Protein AF-A0AA35U351-F1 (afdb_monomer_lite)

pLDDT: mean 80.85, std 13.45, range [34.06, 97.5]

Secondary structure (DSSP, 8-state):
-HHHHHHHHHHHHHHHHHHHHHHTT-TTS-S-HHHHHHHHHHHHHHHHHHHHHHHHHH-GGGG-TT--GGGS-GGG-HHHHHHHHS--TT---GGGS-HHHHHHHHHHHHHHHHHHHHHHHHHTTS--------HHHHHHHHHHHSPPPPPPP----PPPSSPPPPHHHHT-HHHHHHHHHHHHHHHHHHHHHHHHHHHHHHHHHHHHHHHGGGSEEEEEEEEEEEE--SS--TT--S-EEEEEEEEEEEE-HHHHHHHHHHHHHHHHHHHHHTSPPPHHHHHHHHHHHHHHHHHHHHHHHS-HHHHHHHHHHHHHHHHHHHHH--HHHHHSHHHHHHHHHHHHHHIIIIITT-TTTHHHHHHHHHH-GGGHHHHTTT--GGG-GGGHHHHHHHHHHHHHHT-HHHHHHHHTT--HHHHHHHS---HHHHHHHHHHHHHHHHHH-SS--HHHHHHHHHHHHTTHHHHHHHHHTT----GGGTT--

Foldseek 3Di:
DLVVLVVVLVVLVVVLVVLVVVVVVVPPDDDCPPPSVVVSVLSVVLSLVSQLVSVVVVDPCLVPPPDDLVPDPVSNVSVVVVCVVPPDPDDDPCSNPPVVVVVVVVVVVVVVVVVVVVVVVVVVVDDDDDDDPDPVRVVVVVCVVPDPPDPDPPPPPPPDPDDADDLVQLLDQVSVCVVLVVLLVVLLVVLVVVVVLVVVLVVLVVVVVVCPVVQKDWDKDKDWDWAADDDDDVPDPGIDIDIDIDTDIDGDPVSVVVVVVSVVVNVVSVVVSPDDDDPVNVVSLVNVVVSLVVLLVCLPPPPPVSNVSSLVSLVSVLVSLVVSDDPSCVVDVVSVVSSLVSNQSSLVRRQLVDLVCLLVLLVCCLVCVVCCVSSLVSRALLSNLVCNLVSLLVLLVSCLVVHQPSSLSNLVNDQVVSSVVVDPQDPVNLVSVVVSLVVLLVVCPPPHDPRSVSVNCCSCVNCVVSVVVCVVVPNDPDPVPVVSD

Structure (mmCIF, N/CA/C/O backbone):
data_AF-A0AA35U351-F1
#
_entry.id   AF-A0AA35U351-F1
#
loop_
_atom_site.group_PDB
_atom_site.id
_atom_site.type_symbol
_atom_site.label_atom_id
_atom_site.label_alt_id
_atom_site.label_comp_id
_atom_site.label_asym_id
_atom_site.label_entity_id
_atom_site.label_seq_id
_atom_site.pdbx_PDB_ins_code
_atom_site.Cartn_x
_atom_site.Cartn_y
_atom_site.Cartn_z
_atom_site.occupancy
_atom_site.B_iso_or_equiv
_atom_site.auth_seq_id
_atom_site.auth_comp_id
_atom_site.auth_asym_id
_atom_site.auth_atom_id
_atom_site.pdbx_PDB_model_num
ATOM 1 N N . MET A 1 1 ? -8.996 -40.723 -13.763 1.00 60.31 1 MET A N 1
ATOM 2 C CA . MET A 1 1 ? -10.047 -39.699 -13.963 1.00 60.31 1 MET A CA 1
ATOM 3 C C . MET A 1 1 ? -10.296 -39.410 -15.444 1.00 60.31 1 MET A C 1
ATOM 5 O O . MET A 1 1 ? -11.383 -39.730 -15.898 1.00 60.31 1 MET A O 1
ATOM 9 N N . LYS A 1 2 ? -9.302 -38.948 -16.225 1.00 62.94 2 LYS A N 1
ATOM 10 C CA . LYS A 1 2 ? -9.437 -38.722 -17.687 1.00 62.94 2 LYS A CA 1
ATOM 11 C C . LYS A 1 2 ? -9.978 -39.928 -18.474 1.00 62.94 2 LYS A C 1
ATOM 13 O O . LYS A 1 2 ? -10.924 -39.791 -19.238 1.00 62.94 2 LYS A O 1
ATOM 18 N N . SER A 1 3 ? -9.447 -41.128 -18.221 1.00 69.50 3 SER A N 1
ATOM 19 C CA . SER A 1 3 ? -9.943 -42.370 -18.847 1.00 69.50 3 SER A CA 1
ATOM 20 C C . SER A 1 3 ? -11.425 -42.647 -18.529 1.00 69.50 3 SER A C 1
ATOM 22 O O . SER A 1 3 ? -12.192 -43.020 -19.412 1.00 69.50 3 SER A O 1
ATOM 24 N N . CYS A 1 4 ? -11.868 -42.361 -17.298 1.00 69.69 4 CYS A N 1
ATOM 25 C CA . CYS A 1 4 ? -13.272 -42.506 -16.912 1.00 69.69 4 CYS A CA 1
ATOM 26 C C . CYS A 1 4 ? -14.168 -41.475 -17.611 1.00 69.69 4 CYS A C 1
ATOM 28 O O . CYS A 1 4 ? -15.227 -41.843 -18.102 1.00 69.69 4 CYS A O 1
ATOM 30 N N . LEU A 1 5 ? -13.745 -40.208 -17.690 1.00 73.50 5 LEU A N 1
ATOM 31 C CA . LEU A 1 5 ? -14.500 -39.153 -18.377 1.00 73.50 5 LEU A CA 1
ATOM 32 C C . LEU A 1 5 ? -14.633 -39.440 -19.875 1.00 73.50 5 LEU A C 1
ATOM 34 O O . LEU A 1 5 ? -15.726 -39.342 -20.423 1.00 73.50 5 LEU A O 1
ATOM 38 N N . SER A 1 6 ? -13.554 -39.884 -20.521 1.00 74.19 6 SER A N 1
ATOM 39 C CA . SER A 1 6 ? -13.581 -40.316 -21.923 1.00 74.19 6 SER A CA 1
ATOM 40 C C . SER A 1 6 ? -14.536 -41.499 -22.142 1.00 74.19 6 SER A C 1
ATOM 42 O O . SER A 1 6 ? -15.365 -41.470 -23.052 1.00 74.19 6 SER A O 1
ATOM 44 N N . ALA A 1 7 ? -14.523 -42.495 -21.249 1.00 74.88 7 ALA A N 1
ATOM 45 C CA . ALA A 1 7 ? -15.462 -43.614 -21.304 1.00 74.88 7 ALA A CA 1
ATOM 46 C C . ALA A 1 7 ? -16.929 -43.173 -21.118 1.00 74.88 7 ALA A C 1
ATOM 48 O O . ALA A 1 7 ? -17.819 -43.699 -21.790 1.00 74.88 7 ALA A O 1
ATOM 49 N N . VAL A 1 8 ? -17.194 -42.192 -20.246 1.00 75.31 8 VAL A N 1
ATOM 50 C CA . VAL A 1 8 ? -18.535 -41.614 -20.044 1.00 75.31 8 VAL A CA 1
ATOM 51 C C . VAL A 1 8 ? -18.998 -40.851 -21.286 1.00 75.31 8 VAL A C 1
ATOM 53 O O . VAL A 1 8 ? -20.126 -41.060 -21.730 1.00 75.31 8 VAL A O 1
ATOM 56 N N . VAL A 1 9 ? -18.132 -40.041 -21.902 1.00 76.88 9 VAL A N 1
ATOM 57 C CA . VAL A 1 9 ? -18.413 -39.335 -23.166 1.00 76.88 9 VAL A CA 1
ATOM 58 C C . VAL A 1 9 ? -18.768 -40.332 -24.272 1.00 76.88 9 VAL A C 1
ATOM 60 O O . VAL A 1 9 ? -19.823 -40.201 -24.892 1.00 76.88 9 VAL A O 1
ATOM 63 N N . MET A 1 10 ? -17.962 -41.382 -24.464 1.00 76.38 10 MET A N 1
ATOM 64 C CA . MET A 1 10 ? -18.223 -42.416 -25.475 1.00 76.38 10 MET A CA 1
ATOM 65 C C . MET A 1 10 ? -19.535 -43.171 -25.223 1.00 76.38 10 MET A C 1
ATOM 67 O O . MET A 1 10 ? -20.299 -43.433 -26.156 1.00 76.38 10 MET A O 1
ATOM 71 N N . LYS A 1 11 ? -19.834 -43.504 -23.962 1.00 79.81 11 LYS A N 1
ATOM 72 C CA . LYS A 1 11 ? -21.080 -44.188 -23.588 1.00 79.81 11 LYS A CA 1
ATOM 73 C C . LYS A 1 11 ? -22.307 -43.304 -23.832 1.00 79.81 11 LYS A C 1
ATOM 75 O O . LYS A 1 11 ? -23.295 -43.787 -24.382 1.00 79.81 11 LYS A O 1
ATOM 80 N N . THR A 1 12 ? -22.216 -42.020 -23.491 1.00 76.75 12 THR A N 1
ATOM 81 C CA . THR A 1 12 ? -23.298 -41.036 -23.668 1.00 76.75 12 THR A CA 1
ATOM 82 C C . THR A 1 12 ? -23.551 -40.761 -25.156 1.00 76.75 12 THR A C 1
ATOM 84 O O . THR A 1 12 ? -24.695 -40.783 -25.601 1.00 76.75 12 THR A O 1
ATOM 87 N N . GLN A 1 13 ? -22.495 -40.626 -25.970 1.00 78.06 13 GLN A N 1
ATOM 88 C CA . GLN A 1 13 ? -22.602 -40.524 -27.436 1.00 78.06 13 GLN A CA 1
ATOM 89 C C . GLN A 1 13 ? -23.259 -41.765 -28.059 1.00 78.06 13 GLN A C 1
ATOM 91 O O . GLN A 1 13 ? -24.108 -41.645 -28.942 1.00 78.06 13 GLN A O 1
ATOM 96 N N . SER A 1 14 ? -22.916 -42.961 -27.570 1.00 78.81 14 SER A N 1
ATOM 97 C CA . SER A 1 14 ? -23.544 -44.215 -28.002 1.00 78.81 14 SER A CA 1
ATOM 98 C C . SER A 1 14 ? -25.041 -44.264 -27.656 1.00 78.81 14 SER A C 1
ATOM 100 O O . SER A 1 14 ? -25.841 -44.715 -28.476 1.00 78.81 14 SER A O 1
ATOM 102 N N . GLN A 1 15 ? -25.443 -43.763 -26.480 1.00 75.88 15 GLN A N 1
ATOM 103 C CA . GLN A 1 15 ? -26.853 -43.666 -26.073 1.00 75.88 15 GLN A CA 1
ATOM 104 C C . GLN A 1 15 ? -27.647 -42.688 -26.951 1.00 75.88 15 GLN A C 1
ATOM 106 O O . GLN A 1 15 ? -28.710 -43.058 -27.446 1.00 75.88 15 GLN A O 1
ATOM 111 N N . ILE A 1 16 ? -27.098 -41.503 -27.237 1.00 76.88 16 ILE A N 1
ATOM 112 C CA . ILE A 1 16 ? -27.711 -40.519 -28.149 1.00 76.88 16 ILE A CA 1
ATOM 113 C C . ILE A 1 16 ? -27.868 -41.107 -29.564 1.00 76.88 16 ILE A C 1
ATOM 115 O O . ILE A 1 16 ? -28.908 -40.944 -30.208 1.00 76.88 16 ILE A O 1
ATOM 119 N N . GLY A 1 17 ? -26.864 -41.851 -30.042 1.00 71.19 17 GLY A N 1
ATOM 120 C CA . GLY A 1 17 ? -26.919 -42.535 -31.338 1.00 71.19 17 GLY A CA 1
ATOM 121 C C . GLY A 1 17 ? -27.984 -43.637 -31.410 1.00 71.19 17 GLY A C 1
ATOM 122 O O . GLY A 1 17 ? -28.596 -43.830 -32.458 1.00 71.19 17 GLY A O 1
ATOM 123 N N . ARG A 1 18 ? -28.254 -44.342 -30.301 1.00 70.06 18 ARG A N 1
ATOM 124 C CA . ARG A 1 18 ? -29.340 -45.339 -30.211 1.00 70.06 18 ARG A CA 1
ATOM 125 C C . ARG A 1 18 ? -30.727 -44.691 -30.167 1.00 70.06 18 ARG A C 1
ATOM 127 O O . ARG A 1 18 ? -31.643 -45.212 -30.796 1.00 70.06 18 ARG A O 1
ATOM 134 N N . GLN A 1 19 ? -30.869 -43.552 -29.490 1.00 65.00 19 GLN A N 1
ATOM 135 C CA . GLN A 1 19 ? -32.121 -42.782 -29.464 1.00 65.00 19 GLN A CA 1
ATOM 136 C C . GLN A 1 19 ? -32.448 -42.155 -30.830 1.00 65.00 19 GLN A C 1
ATOM 138 O O . GLN A 1 19 ? -33.598 -42.139 -31.245 1.00 65.00 19 GLN A O 1
ATOM 143 N N . SER A 1 20 ? -31.433 -41.727 -31.587 1.00 59.28 20 SER A N 1
ATOM 144 C CA . SER A 1 20 ? -31.635 -41.172 -32.938 1.00 59.28 20 SER A CA 1
ATOM 145 C C . SER A 1 20 ? -32.102 -42.223 -33.956 1.00 59.28 20 SER A C 1
ATOM 147 O O . SER A 1 20 ? -32.815 -41.895 -34.890 1.00 59.28 20 SER A O 1
ATOM 149 N N . ARG A 1 21 ? -31.726 -43.499 -33.774 1.00 58.09 21 ARG A N 1
ATOM 150 C CA . ARG A 1 21 ? -32.185 -44.608 -34.633 1.00 58.09 21 ARG A CA 1
ATOM 151 C C . ARG A 1 21 ? -33.593 -45.098 -34.300 1.00 58.09 21 ARG A C 1
ATOM 153 O O . ARG A 1 21 ? -34.208 -45.736 -35.136 1.00 58.09 21 ARG A O 1
ATOM 160 N N . THR A 1 22 ? -34.069 -44.850 -33.083 1.00 55.00 22 THR A N 1
ATOM 161 C CA . THR A 1 22 ? -35.410 -45.259 -32.635 1.00 55.00 22 THR A CA 1
ATOM 162 C C . THR A 1 22 ? -36.465 -44.201 -32.960 1.00 55.00 22 THR A C 1
ATOM 164 O O . THR A 1 22 ? -37.602 -44.565 -33.230 1.00 55.00 22 THR A O 1
ATOM 167 N N . SER A 1 23 ? -36.086 -42.918 -33.054 1.00 52.28 23 SER A N 1
ATOM 168 C CA . SER A 1 23 ? -36.983 -41.851 -33.524 1.00 52.28 23 SER A CA 1
ATOM 169 C C . SER A 1 23 ? -37.352 -41.951 -35.009 1.00 52.28 23 SER A C 1
ATOM 171 O O . SER A 1 23 ? -38.447 -41.539 -35.372 1.00 52.28 23 SER A O 1
ATOM 173 N N . ASP A 1 24 ? -36.482 -42.516 -35.855 1.00 50.69 24 ASP A N 1
ATOM 174 C CA . ASP A 1 24 ? -36.757 -42.677 -37.295 1.00 50.69 24 ASP A CA 1
ATOM 175 C C . ASP A 1 24 ? -37.764 -43.815 -37.588 1.00 50.69 24 ASP A C 1
ATOM 177 O O . ASP A 1 24 ? -38.400 -43.816 -38.641 1.00 50.69 24 ASP A O 1
ATOM 181 N N . ASP A 1 25 ? -37.951 -44.756 -36.652 1.00 49.66 25 ASP A N 1
ATOM 182 C CA . ASP A 1 25 ? -38.899 -45.880 -36.769 1.00 49.66 25 ASP A CA 1
ATOM 183 C C . ASP A 1 25 ? -40.270 -45.599 -36.099 1.00 49.66 25 ASP A C 1
ATOM 185 O O . ASP A 1 25 ? -41.251 -46.285 -36.393 1.00 49.66 25 ASP A O 1
ATOM 189 N N . GLU A 1 26 ? -40.380 -44.585 -35.226 1.00 49.94 26 GLU A N 1
ATOM 190 C CA . GLU A 1 26 ? -41.604 -44.265 -34.457 1.00 49.94 26 GLU A CA 1
ATOM 191 C C . GLU A 1 26 ? -42.558 -43.251 -35.128 1.00 49.94 26 GLU A C 1
ATOM 193 O O . GLU A 1 26 ? -43.603 -42.920 -34.562 1.00 49.94 26 GLU A O 1
ATOM 198 N N . ASP A 1 27 ? -42.314 -42.840 -36.380 1.00 46.81 27 ASP A N 1
ATOM 199 C CA . ASP A 1 27 ? -43.204 -41.938 -37.150 1.00 46.81 27 ASP A CA 1
ATOM 200 C C . ASP A 1 27 ? -44.542 -42.601 -37.588 1.00 46.81 27 ASP A C 1
ATOM 202 O O . ASP A 1 27 ? -45.256 -42.155 -38.488 1.00 46.81 27 ASP A O 1
ATOM 206 N N . ARG A 1 28 ? -44.916 -43.711 -36.934 1.00 46.34 28 ARG A N 1
ATOM 207 C CA . ARG A 1 28 ? -46.206 -44.405 -37.062 1.00 46.34 28 ARG A CA 1
ATOM 208 C C . ARG A 1 28 ? -46.747 -44.886 -35.708 1.00 46.34 28 ARG A C 1
ATOM 210 O O . ARG A 1 28 ? -47.071 -46.059 -35.551 1.00 46.34 28 ARG A O 1
ATOM 217 N N . GLY A 1 29 ? -46.910 -43.998 -34.731 1.00 40.78 29 GLY A N 1
ATOM 218 C CA . GLY A 1 29 ? -47.703 -44.323 -33.537 1.00 40.78 29 GLY A CA 1
ATOM 219 C C . GLY A 1 29 ? -47.510 -43.359 -32.376 1.00 40.78 29 GLY A C 1
ATOM 220 O O . GLY A 1 29 ? -46.566 -43.486 -31.610 1.00 40.78 29 GLY A O 1
ATOM 221 N N . GLY A 1 30 ? -48.422 -42.395 -32.236 1.00 47.66 30 GLY A N 1
ATOM 222 C CA . GLY A 1 30 ? -48.334 -41.313 -31.255 1.00 47.66 30 GLY A CA 1
ATOM 223 C C . GLY A 1 30 ? -48.344 -41.752 -29.785 1.00 47.66 30 GLY A C 1
ATOM 224 O O . GLY A 1 30 ? -49.107 -42.628 -29.382 1.00 47.66 30 GLY A O 1
ATOM 225 N N . GLY A 1 31 ? -47.539 -41.052 -28.974 1.00 43.69 31 GLY A N 1
ATOM 226 C CA . GLY A 1 31 ? -47.636 -41.062 -27.510 1.00 43.69 31 GLY A CA 1
ATOM 227 C C . GLY A 1 31 ? -46.373 -40.653 -26.734 1.00 43.69 31 GLY A C 1
ATOM 228 O O . GLY A 1 31 ? -46.504 -40.218 -25.594 1.00 43.69 31 GLY A O 1
ATOM 229 N N . GLY A 1 32 ? -45.169 -40.751 -27.319 1.00 48.09 32 GLY A N 1
ATOM 230 C CA . GLY A 1 32 ? -43.894 -40.600 -26.581 1.00 48.09 32 GLY A CA 1
ATOM 231 C C . GLY A 1 32 ? -43.093 -39.299 -26.779 1.00 48.09 32 GLY A C 1
ATOM 232 O O . GLY A 1 32 ? -42.178 -39.025 -25.999 1.00 48.09 32 GLY A O 1
ATOM 233 N N . GLY A 1 33 ? -43.434 -38.475 -27.777 1.00 56.25 33 GLY A N 1
ATOM 234 C CA . GLY A 1 33 ? -42.597 -37.357 -28.262 1.00 56.25 33 GLY A CA 1
ATOM 235 C C . GLY A 1 33 ? -42.019 -36.406 -27.193 1.00 56.25 33 GLY A C 1
ATOM 236 O O . GLY A 1 33 ? -40.805 -36.222 -27.153 1.00 56.25 33 GLY A O 1
ATOM 237 N N . PRO A 1 34 ? -42.815 -35.854 -26.252 1.00 58.50 34 PRO A N 1
ATOM 238 C CA . PRO A 1 34 ? -42.330 -34.834 -25.309 1.00 58.50 34 PRO A CA 1
ATOM 239 C C . PRO A 1 34 ? -41.375 -35.340 -24.217 1.00 58.50 34 PRO A C 1
ATOM 241 O O . PRO A 1 34 ? -40.778 -34.536 -23.493 1.00 58.50 34 PRO A O 1
ATOM 244 N N . GLN A 1 35 ? -41.308 -36.655 -24.002 1.00 63.22 35 GLN A N 1
ATOM 245 C CA . GLN A 1 35 ? -40.470 -37.264 -22.966 1.00 63.22 35 GLN A CA 1
ATOM 246 C C . GLN A 1 35 ? -39.126 -37.714 -23.541 1.00 63.22 35 GLN A C 1
ATOM 248 O O . GLN A 1 35 ? -38.094 -37.454 -22.927 1.00 63.22 35 GLN A O 1
ATOM 253 N N . VAL A 1 36 ? -39.140 -38.295 -24.743 1.00 67.31 36 VAL A N 1
ATOM 254 C CA . VAL A 1 36 ? -37.928 -38.684 -25.479 1.00 67.31 36 VAL A CA 1
ATOM 255 C C . VAL A 1 36 ? -37.098 -37.452 -25.852 1.00 67.31 36 VAL A C 1
ATOM 257 O O . VAL A 1 36 ? -35.878 -37.459 -25.704 1.00 67.31 36 VAL A O 1
ATOM 260 N N . GLU A 1 37 ? -37.753 -36.357 -26.247 1.00 71.00 37 GLU A N 1
ATOM 261 C CA . GLU A 1 37 ? -37.085 -35.090 -26.570 1.00 71.00 37 GLU A CA 1
ATOM 262 C C . GLU A 1 37 ? -36.377 -34.477 -25.349 1.00 71.00 37 GLU A C 1
ATOM 264 O O . GLU A 1 37 ? -35.216 -34.079 -25.435 1.00 71.00 37 GLU A O 1
ATOM 269 N N . ARG A 1 38 ? -37.028 -34.495 -24.175 1.00 73.12 38 ARG A N 1
ATOM 270 C CA . ARG A 1 38 ? -36.435 -34.018 -22.911 1.00 73.12 38 ARG A CA 1
ATOM 271 C C . ARG A 1 38 ? -35.259 -34.872 -22.448 1.00 73.12 38 ARG A C 1
ATOM 273 O O . ARG A 1 38 ? -34.284 -34.345 -21.916 1.00 73.12 38 ARG A O 1
ATOM 280 N N . GLU A 1 39 ? -35.339 -36.184 -22.634 1.00 76.12 39 GLU A N 1
ATOM 281 C CA . GLU A 1 39 ? -34.245 -37.096 -22.298 1.00 76.12 39 GLU A CA 1
ATOM 282 C C . GLU A 1 39 ? -33.040 -36.890 -23.227 1.00 76.12 39 GLU A C 1
ATOM 284 O O . GLU A 1 39 ? -31.897 -36.837 -22.768 1.00 76.12 39 GLU A O 1
ATOM 289 N N . ARG A 1 40 ? -33.295 -36.675 -24.521 1.00 78.44 40 ARG A N 1
ATOM 290 C CA . ARG A 1 40 ? -32.266 -36.343 -25.510 1.00 78.44 40 ARG A CA 1
ATOM 291 C C . ARG A 1 40 ? -31.578 -35.015 -25.196 1.00 78.44 40 ARG A C 1
ATOM 293 O O . ARG A 1 40 ? -30.351 -34.943 -25.239 1.00 78.44 40 ARG A O 1
ATOM 300 N N . GLU A 1 41 ? -32.344 -33.981 -24.855 1.00 81.12 41 GLU A N 1
ATOM 301 C CA . GLU A 1 41 ? -31.818 -32.670 -24.461 1.00 81.12 41 GLU A CA 1
ATOM 302 C C . GLU A 1 41 ? -30.934 -32.771 -23.206 1.00 81.12 41 GLU A C 1
ATOM 304 O O . GLU A 1 41 ? -29.815 -32.253 -23.181 1.00 81.12 41 GLU A O 1
ATOM 309 N N . TYR A 1 42 ? -31.380 -33.520 -22.193 1.00 83.38 42 TYR A N 1
ATOM 310 C CA . TYR A 1 42 ? -30.590 -33.800 -20.993 1.00 83.38 42 TYR A CA 1
ATOM 311 C C . TYR A 1 42 ? -29.264 -34.509 -21.319 1.00 83.38 42 TYR A C 1
ATOM 313 O O . TYR A 1 42 ? -28.208 -34.106 -20.820 1.00 83.38 42 TYR A O 1
ATOM 321 N N . LEU A 1 43 ? -29.286 -35.535 -22.178 1.00 80.69 43 LEU A N 1
ATOM 322 C CA . LEU A 1 43 ? -28.077 -36.262 -22.579 1.00 80.69 43 LEU A CA 1
ATOM 323 C C . LEU A 1 43 ? -27.097 -35.379 -23.361 1.00 80.69 43 LEU A C 1
ATOM 325 O O . LEU A 1 43 ? -25.890 -35.471 -23.136 1.00 80.69 43 LEU A O 1
ATOM 329 N N . LEU A 1 44 ? -27.591 -34.503 -24.241 1.00 83.69 44 LEU A N 1
ATOM 330 C CA . LEU A 1 44 ? -26.759 -33.553 -24.986 1.00 83.69 44 LEU A CA 1
ATOM 331 C C . LEU A 1 44 ? -26.106 -32.519 -24.062 1.00 83.69 44 LEU A C 1
ATOM 333 O O . LEU A 1 44 ? -24.897 -32.295 -24.149 1.00 83.69 44 LEU A O 1
ATOM 337 N N . ASN A 1 45 ? -26.872 -31.953 -23.129 1.00 84.56 45 ASN A N 1
ATOM 338 C CA . ASN A 1 45 ? -26.358 -31.002 -22.141 1.00 84.56 45 ASN A CA 1
ATOM 339 C C . ASN A 1 45 ? -25.313 -31.649 -21.221 1.00 84.56 45 ASN A C 1
ATOM 341 O O . ASN A 1 45 ? -24.267 -31.063 -20.938 1.00 84.56 45 ASN A O 1
ATOM 345 N N . THR A 1 46 ? -25.558 -32.892 -20.808 1.00 84.56 46 THR A N 1
ATOM 346 C CA . THR A 1 46 ? -24.639 -33.675 -19.976 1.00 84.56 46 THR A CA 1
ATOM 347 C C . THR A 1 46 ? -23.353 -34.014 -20.734 1.00 84.56 46 THR A C 1
ATOM 349 O O . THR A 1 46 ? -22.254 -33.862 -20.200 1.00 84.56 46 THR A O 1
ATOM 352 N N . LEU A 1 47 ? -23.463 -34.409 -22.007 1.00 84.88 47 LEU A N 1
ATOM 353 C CA . LEU A 1 47 ? -22.318 -34.663 -22.881 1.00 84.88 47 LEU A CA 1
ATOM 354 C C . LEU A 1 47 ? -21.456 -33.408 -23.062 1.00 84.88 47 LEU A C 1
ATOM 356 O O . LEU A 1 47 ? -20.236 -33.483 -22.900 1.00 84.88 47 LEU A O 1
ATOM 360 N N . SER A 1 48 ? -22.084 -32.267 -23.361 1.00 86.50 48 SER A N 1
ATOM 361 C CA . SER A 1 48 ? -21.391 -30.983 -23.496 1.00 86.50 48 SER A CA 1
ATOM 362 C C . SER A 1 48 ? -20.645 -30.623 -22.213 1.00 86.50 48 SER A C 1
ATOM 364 O O . SER A 1 48 ? -19.507 -30.165 -22.270 1.00 86.50 48 SER A O 1
ATOM 366 N N . PHE A 1 49 ? -21.248 -30.871 -21.049 1.00 87.50 49 PHE A N 1
ATOM 367 C CA . PHE A 1 49 ? -20.609 -30.594 -19.770 1.00 87.50 49 PHE A CA 1
ATOM 368 C C . PHE A 1 49 ? -19.392 -31.494 -19.510 1.00 87.50 49 PHE A C 1
ATOM 370 O O . PHE A 1 49 ? -18.331 -31.001 -19.130 1.00 87.50 49 PHE A O 1
ATOM 377 N N . PHE A 1 50 ? -19.487 -32.800 -19.780 1.00 85.00 50 PHE A N 1
ATOM 378 C CA . PHE A 1 50 ? -18.344 -33.711 -19.643 1.00 85.00 50 PHE A CA 1
ATOM 379 C C . PHE A 1 50 ? -17.192 -33.383 -20.604 1.00 85.00 50 PHE A C 1
ATOM 381 O O . PHE A 1 50 ? -16.026 -33.577 -20.255 1.00 85.00 50 PHE A O 1
ATOM 388 N N . GLN A 1 51 ? -17.494 -32.853 -21.791 1.00 86.12 51 GLN A N 1
ATOM 389 C CA . GLN A 1 51 ? -16.477 -32.334 -22.708 1.00 86.12 51 GLN A CA 1
ATOM 390 C C . GLN A 1 51 ? -15.783 -31.094 -22.132 1.00 86.12 51 GLN A C 1
ATOM 392 O O . GLN A 1 51 ? -14.555 -31.031 -22.144 1.00 86.12 51 GLN A O 1
ATOM 397 N N . THR A 1 52 ? -16.536 -30.163 -21.543 1.00 88.50 52 THR A N 1
ATOM 398 C CA . THR A 1 52 ? -15.970 -29.014 -20.821 1.00 88.50 52 THR A CA 1
ATOM 399 C C . THR A 1 52 ? -15.087 -29.449 -19.643 1.00 88.50 52 THR A C 1
ATOM 401 O O . THR A 1 52 ? -13.989 -28.923 -19.486 1.00 88.50 52 THR A O 1
ATOM 404 N N . LEU A 1 53 ? -15.490 -30.461 -18.863 1.00 86.81 53 LEU A N 1
ATOM 405 C CA . LEU A 1 53 ? -14.659 -31.016 -17.782 1.00 86.81 53 LEU A CA 1
ATOM 406 C C . LEU A 1 53 ? -13.329 -31.591 -18.296 1.00 86.81 53 LEU A C 1
ATOM 408 O O . LEU A 1 53 ? -12.297 -31.431 -17.646 1.00 86.81 53 LEU A O 1
ATOM 412 N N . ASN A 1 54 ? -13.331 -32.247 -19.461 1.00 86.25 54 ASN A N 1
ATOM 413 C CA . ASN A 1 54 ? -12.090 -32.714 -20.083 1.00 86.25 54 ASN A CA 1
ATOM 414 C C . ASN A 1 54 ? -11.178 -31.544 -20.469 1.00 86.25 54 ASN A C 1
ATOM 416 O O . ASN A 1 54 ? -9.985 -31.613 -20.181 1.00 86.25 54 ASN A O 1
ATOM 420 N N . LEU A 1 55 ? -11.731 -30.462 -21.033 1.00 86.62 55 LEU A N 1
ATOM 421 C CA . LEU A 1 55 ? -10.964 -29.248 -21.340 1.00 86.62 55 LEU A CA 1
ATOM 422 C C . LEU A 1 55 ? -10.339 -28.643 -20.079 1.00 86.62 55 LEU A C 1
ATOM 424 O O . LEU A 1 55 ? -9.178 -28.245 -20.104 1.00 86.62 55 LEU A O 1
ATOM 428 N N . TRP A 1 56 ? -11.065 -28.629 -18.958 1.00 88.81 56 TRP A N 1
ATOM 429 C CA . TRP A 1 56 ? -10.523 -28.142 -17.687 1.00 88.81 56 TRP A CA 1
ATOM 430 C C . TRP A 1 56 ? -9.342 -28.978 -17.190 1.00 88.81 56 TRP A C 1
ATOM 432 O O . TRP A 1 56 ? -8.359 -28.435 -16.703 1.00 88.81 56 TRP A O 1
ATOM 442 N N . LEU A 1 57 ? -9.396 -30.301 -17.345 1.00 84.31 57 LEU A N 1
ATOM 443 C CA . LEU A 1 57 ? -8.298 -31.187 -16.942 1.00 84.31 57 LEU A CA 1
ATOM 444 C C . LEU A 1 57 ? -7.102 -31.173 -17.909 1.00 84.31 57 LEU A C 1
ATOM 446 O O . LEU A 1 57 ? -6.065 -31.778 -17.613 1.00 84.31 57 LEU A O 1
ATOM 450 N N . GLU A 1 58 ? -7.252 -30.594 -19.096 1.00 83.12 58 GLU A N 1
ATOM 451 C CA . GLU A 1 58 ? -6.205 -30.510 -20.119 1.00 83.12 58 GLU A CA 1
ATOM 452 C C . GLU A 1 58 ? -5.552 -29.135 -20.207 1.00 83.12 58 GLU A C 1
ATOM 454 O O . GLU A 1 58 ? -4.453 -29.050 -20.743 1.00 83.12 58 GLU A O 1
ATOM 459 N N . GLU A 1 59 ? -6.176 -28.095 -19.654 1.00 81.88 59 GLU A N 1
ATOM 460 C CA . GLU A 1 59 ? -5.716 -26.714 -19.748 1.00 81.88 59 GLU A CA 1
ATOM 461 C C . GLU A 1 59 ? -4.756 -26.341 -18.602 1.00 81.88 59 GLU A C 1
ATOM 463 O O . GLU A 1 59 ? -5.208 -26.074 -17.485 1.00 81.88 59 GLU A O 1
ATOM 468 N N . PRO A 1 60 ? -3.434 -26.243 -18.850 1.00 75.25 60 PRO A N 1
ATOM 469 C CA . PRO A 1 60 ? -2.457 -25.957 -17.801 1.00 75.25 60 PRO A CA 1
ATOM 470 C C . PRO A 1 60 ? -2.600 -24.537 -17.245 1.00 75.25 60 PRO A C 1
ATOM 472 O O . PRO A 1 60 ? -2.247 -24.289 -16.094 1.00 75.25 60 PRO A O 1
ATOM 475 N N . ARG A 1 61 ? -3.148 -23.605 -18.041 1.00 78.88 61 ARG A N 1
ATOM 476 C CA . ARG A 1 61 ? -3.350 -22.204 -17.641 1.00 78.88 61 ARG A CA 1
ATOM 477 C C . ARG A 1 61 ? -4.376 -22.044 -16.524 1.00 78.88 61 ARG A C 1
ATOM 479 O O . ARG A 1 61 ? -4.336 -21.036 -15.834 1.00 78.88 61 ARG A O 1
ATOM 486 N N . LEU A 1 62 ? -5.255 -23.028 -16.297 1.00 75.44 62 LEU A N 1
ATOM 487 C CA . LEU A 1 62 ? -6.180 -23.003 -15.155 1.00 75.44 62 LEU A CA 1
ATOM 488 C C . LEU A 1 62 ? -5.464 -23.077 -13.796 1.00 75.44 62 LEU A C 1
ATOM 490 O O . LEU A 1 62 ? -6.089 -22.817 -12.773 1.00 75.44 62 LEU A O 1
ATOM 494 N N . HIS A 1 63 ? -4.172 -23.421 -13.775 1.00 69.81 63 HIS A N 1
ATOM 495 C CA . HIS A 1 63 ? -3.335 -23.400 -12.574 1.00 69.81 63 HIS A CA 1
ATOM 496 C C . HIS A 1 63 ? -2.607 -22.062 -12.358 1.00 69.81 63 HIS A C 1
ATOM 498 O O . HIS A 1 63 ? -1.921 -21.908 -11.349 1.00 69.81 63 HIS A O 1
ATOM 504 N N . ASP A 1 64 ? -2.732 -21.111 -13.287 1.00 76.38 64 ASP A N 1
ATOM 505 C CA . ASP A 1 64 ? -2.124 -19.787 -13.184 1.00 76.38 64 ASP A CA 1
ATOM 506 C C . ASP A 1 64 ? -3.013 -18.853 -12.347 1.00 76.38 64 ASP A C 1
ATOM 508 O O . ASP A 1 64 ? -4.180 -18.624 -12.669 1.00 76.38 64 ASP A O 1
ATOM 512 N N . ALA A 1 65 ? -2.451 -18.286 -11.277 1.00 66.19 65 ALA A N 1
ATOM 513 C CA . ALA A 1 65 ? -3.146 -17.355 -10.388 1.00 66.19 65 ALA A CA 1
ATOM 514 C C . ALA A 1 65 ? -3.531 -16.028 -11.074 1.00 66.19 65 ALA A C 1
ATOM 516 O O . ALA A 1 65 ? -4.378 -15.299 -10.561 1.00 66.19 65 ALA A O 1
ATOM 517 N N . SER A 1 66 ? -2.931 -15.712 -12.227 1.00 75.12 66 SER A N 1
ATOM 518 C CA . SER A 1 66 ? -3.219 -14.508 -13.017 1.00 75.12 66 SER A CA 1
ATOM 519 C C . SER A 1 66 ? -4.341 -14.690 -14.050 1.00 75.12 66 SER A C 1
ATOM 521 O O . SER A 1 66 ? -4.704 -13.740 -14.750 1.00 75.12 66 SER A O 1
ATOM 523 N N . LEU A 1 67 ? -4.916 -15.894 -14.165 1.00 80.00 67 LEU A N 1
ATOM 524 C CA . LEU A 1 67 ? -5.910 -16.189 -15.189 1.00 80.00 67 LEU A CA 1
ATOM 525 C C . LEU A 1 67 ? -7.245 -15.471 -14.931 1.00 80.00 67 LEU A C 1
ATOM 527 O O . LEU A 1 67 ? -7.978 -15.764 -13.986 1.00 80.00 67 LEU A O 1
ATOM 531 N N . TYR A 1 68 ? -7.632 -14.597 -15.861 1.00 83.00 68 TYR A N 1
ATOM 532 C CA . TYR A 1 68 ? -8.940 -13.948 -15.847 1.00 83.00 68 TYR A CA 1
ATOM 533 C C . TYR A 1 68 ? -10.050 -14.891 -16.348 1.00 83.00 68 TYR A C 1
ATOM 535 O O . TYR A 1 68 ? -10.319 -14.986 -17.549 1.00 83.00 68 TYR A O 1
ATOM 543 N N . LEU A 1 69 ? -10.720 -15.580 -15.415 1.00 80.25 69 LEU A N 1
ATOM 544 C CA . LEU A 1 69 ? -11.775 -16.566 -15.701 1.00 80.25 69 LEU A CA 1
ATOM 545 C C . LEU A 1 69 ? -12.908 -16.056 -16.617 1.00 80.25 69 LEU A C 1
ATOM 547 O O . LEU A 1 69 ? -13.280 -16.796 -17.532 1.00 80.25 69 LEU A O 1
ATOM 551 N N . PRO A 1 70 ? -13.461 -14.832 -16.455 1.00 80.88 70 PRO A N 1
ATOM 552 C CA . PRO A 1 70 ? -14.551 -14.358 -17.313 1.00 80.88 70 PRO A CA 1
ATOM 553 C C . PRO A 1 70 ? -14.152 -14.175 -18.783 1.00 80.88 70 PRO A C 1
ATOM 555 O O . PRO A 1 70 ? -15.021 -14.210 -19.649 1.00 80.88 70 PRO A O 1
ATOM 558 N N . GLY A 1 71 ? -12.856 -14.009 -19.072 1.00 79.00 71 GLY A N 1
ATOM 559 C CA . GLY A 1 71 ? -12.325 -13.857 -20.430 1.00 79.00 71 GLY A CA 1
ATOM 560 C C . GLY A 1 71 ? -12.060 -15.174 -21.161 1.00 79.00 71 GLY A C 1
ATOM 561 O O . GLY A 1 71 ? -11.601 -15.152 -22.303 1.00 79.00 71 GLY A O 1
ATOM 562 N N . LEU A 1 72 ? -12.315 -16.325 -20.528 1.00 83.25 72 LEU A N 1
ATOM 563 C CA . LEU A 1 72 ? -12.126 -17.622 -21.172 1.00 83.25 72 LEU A CA 1
ATOM 564 C C . LEU A 1 72 ? -13.149 -17.850 -22.300 1.00 83.25 72 LEU A C 1
ATOM 566 O O . LEU A 1 72 ? -14.306 -17.441 -22.177 1.00 83.25 72 LEU A O 1
ATOM 570 N N . PRO A 1 73 ? -12.769 -18.562 -23.382 1.00 84.81 73 PRO A N 1
ATOM 571 C CA . PRO A 1 73 ? -13.704 -18.930 -24.440 1.00 84.81 73 PRO A CA 1
ATOM 572 C C . PRO A 1 73 ? -14.922 -19.689 -23.898 1.00 84.81 73 PRO A C 1
ATOM 574 O O . PRO A 1 73 ? -14.808 -20.481 -22.962 1.00 84.81 73 PRO A O 1
ATOM 577 N N . GLN A 1 74 ? -16.081 -19.518 -24.539 1.00 82.94 74 GLN A N 1
ATOM 578 C CA . GLN A 1 74 ? -17.368 -20.051 -24.066 1.00 82.94 74 GLN A CA 1
ATOM 579 C C . GLN A 1 74 ? -17.358 -21.569 -23.792 1.00 82.94 74 GLN A C 1
ATOM 581 O O . GLN A 1 74 ? -18.024 -22.030 -22.867 1.00 82.94 74 GLN A O 1
ATOM 586 N N . GLN A 1 75 ? -16.553 -22.340 -24.532 1.00 84.00 75 GLN A N 1
ATOM 587 C CA . GLN A 1 75 ? -16.376 -23.790 -24.345 1.00 84.00 75 GLN A CA 1
ATOM 588 C C . GLN A 1 75 ? -15.863 -24.192 -22.948 1.00 84.00 75 GLN A C 1
ATOM 590 O O . GLN A 1 75 ? -16.107 -25.314 -22.503 1.00 84.00 75 GLN A O 1
ATOM 595 N N . TYR A 1 76 ? -15.185 -23.276 -22.245 1.00 85.25 76 TYR A N 1
ATOM 596 C CA . TYR A 1 76 ? -14.705 -23.477 -20.877 1.00 85.25 76 TYR A CA 1
ATOM 597 C C . TYR A 1 76 ? -15.772 -23.197 -19.820 1.00 85.25 76 TYR A C 1
ATOM 599 O O . TYR A 1 76 ? -15.502 -23.439 -18.653 1.00 85.25 76 TYR A O 1
ATOM 607 N N . ASN A 1 77 ? -16.957 -22.695 -20.184 1.00 85.94 77 ASN A N 1
ATOM 608 C CA . ASN A 1 77 ? -18.044 -22.407 -19.245 1.00 85.94 77 ASN A CA 1
ATOM 609 C C . ASN A 1 77 ? -17.548 -21.695 -17.965 1.00 85.94 77 ASN A C 1
ATOM 611 O O . ASN A 1 77 ? -17.609 -22.233 -16.855 1.00 85.94 77 ASN A O 1
ATOM 615 N N . SER A 1 78 ? -17.005 -20.486 -18.148 1.00 85.00 78 SER A N 1
ATOM 616 C CA . SER A 1 78 ? -16.326 -19.701 -17.105 1.00 85.00 78 SER A CA 1
ATOM 617 C C . SER A 1 78 ? -17.170 -19.493 -15.846 1.00 85.00 78 SER A C 1
ATOM 619 O O . SER A 1 78 ? -16.633 -19.490 -14.741 1.00 85.00 78 SER A O 1
ATOM 621 N N . GLN A 1 79 ? -18.494 -19.397 -15.994 1.00 84.75 79 GLN A N 1
ATOM 622 C CA . GLN A 1 79 ? -19.435 -19.275 -14.882 1.00 84.75 79 GLN A CA 1
ATOM 623 C C . GLN A 1 79 ? -19.402 -20.495 -13.953 1.00 84.75 79 GLN A C 1
ATOM 625 O O . GLN A 1 79 ? -19.259 -20.341 -12.743 1.00 84.75 79 GLN A O 1
ATOM 630 N N . ARG A 1 80 ? -19.489 -21.717 -14.496 1.00 85.25 80 ARG A N 1
ATOM 631 C CA . ARG A 1 80 ? -19.418 -22.943 -13.682 1.00 85.25 80 ARG A CA 1
ATOM 632 C C . ARG A 1 80 ? -18.014 -23.191 -13.152 1.00 85.25 80 ARG A C 1
ATOM 634 O O . ARG A 1 80 ? -17.873 -23.640 -12.019 1.00 85.25 80 ARG A O 1
ATOM 641 N N . LEU A 1 81 ? -16.988 -22.859 -13.930 1.00 85.94 81 LEU A N 1
ATOM 642 C CA . LEU A 1 81 ? -15.602 -22.968 -13.485 1.00 85.94 81 LEU A CA 1
ATOM 643 C C . LEU A 1 81 ? -15.332 -22.080 -12.260 1.00 85.94 81 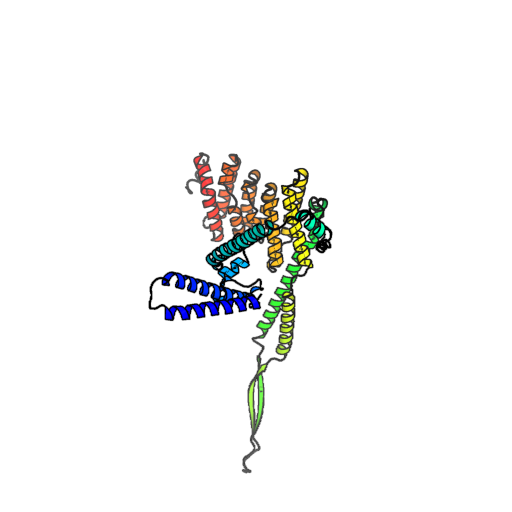LEU A C 1
ATOM 645 O O . LEU A 1 81 ? -14.717 -22.537 -11.299 1.00 85.94 81 LEU A O 1
ATOM 649 N N . ALA A 1 82 ? -15.867 -20.855 -12.239 1.00 83.38 82 ALA A N 1
ATOM 650 C CA . ALA A 1 82 ? -15.769 -19.960 -11.086 1.00 83.38 82 ALA A CA 1
ATOM 651 C C . ALA A 1 82 ? -16.381 -20.570 -9.811 1.00 83.38 82 ALA A C 1
ATOM 653 O O . ALA A 1 82 ? -15.819 -20.403 -8.733 1.00 83.38 82 ALA A O 1
ATOM 654 N N . THR A 1 83 ? -17.462 -21.357 -9.926 1.00 83.75 83 THR A N 1
ATOM 655 C CA . THR A 1 83 ? -18.059 -22.054 -8.766 1.00 83.75 83 THR A CA 1
ATOM 656 C C . THR A 1 83 ? -17.174 -23.153 -8.169 1.00 83.75 83 THR A C 1
ATOM 658 O O . THR A 1 83 ? -17.444 -23.594 -7.060 1.00 83.75 83 THR A O 1
ATOM 661 N N . ILE A 1 84 ? -16.119 -23.602 -8.862 1.00 81.94 84 ILE A N 1
ATOM 662 C CA . ILE A 1 84 ? -15.119 -24.521 -8.289 1.00 81.94 84 ILE A CA 1
ATOM 663 C C . ILE A 1 84 ? -14.098 -23.747 -7.455 1.00 81.94 84 ILE A C 1
ATOM 665 O O . ILE A 1 84 ? -13.745 -24.178 -6.361 1.00 81.94 84 ILE A O 1
ATOM 669 N N . PHE A 1 85 ? -13.615 -22.617 -7.979 1.00 78.62 85 PHE A N 1
ATOM 670 C CA . PHE A 1 85 ? -12.613 -21.781 -7.310 1.00 78.62 85 PHE A CA 1
ATOM 671 C C . PHE A 1 85 ? -13.195 -20.993 -6.132 1.00 78.62 85 PHE A C 1
ATOM 673 O O . PHE A 1 85 ? -12.485 -20.680 -5.181 1.00 78.62 85 PHE A O 1
ATOM 680 N N . SER A 1 86 ? -14.489 -20.685 -6.176 1.00 76.81 86 SER A N 1
ATOM 681 C CA . SER A 1 86 ? -15.230 -20.031 -5.098 1.00 76.81 86 SER A CA 1
ATOM 682 C C . SER A 1 86 ? -16.552 -20.769 -4.883 1.00 76.81 86 SER A C 1
ATOM 684 O O . SER A 1 86 ? -17.587 -20.342 -5.403 1.00 76.81 86 SER A O 1
ATOM 686 N N . PRO A 1 87 ? -16.528 -21.917 -4.180 1.00 71.06 87 PRO A N 1
ATOM 687 C CA . PRO A 1 87 ? -17.720 -22.723 -3.981 1.00 71.06 87 PRO A CA 1
ATOM 688 C C . PRO A 1 87 ? -18.717 -21.986 -3.079 1.00 71.06 87 PRO A C 1
ATOM 690 O O . PRO A 1 87 ? -18.375 -21.667 -1.939 1.00 71.06 87 PRO A O 1
ATOM 693 N N . PRO A 1 88 ? -19.954 -21.716 -3.537 1.00 70.88 88 PRO A N 1
ATOM 694 C CA . PRO A 1 88 ? -21.019 -21.331 -2.621 1.00 70.88 88 PRO A CA 1
ATOM 695 C C . PRO A 1 88 ? -21.332 -22.500 -1.674 1.00 70.88 88 PRO A C 1
ATOM 697 O O . PRO A 1 88 ? -21.104 -23.659 -2.027 1.00 70.88 88 PRO A O 1
ATOM 700 N N . GLU A 1 89 ? -21.915 -22.210 -0.503 1.00 64.62 89 GLU A N 1
ATOM 701 C CA . GLU A 1 89 ? -22.261 -23.205 0.537 1.00 64.62 89 GLU A CA 1
ATOM 702 C C . GLU A 1 89 ? -23.072 -24.409 0.009 1.00 64.62 89 GLU A C 1
ATOM 704 O O . GLU A 1 89 ? -23.055 -25.486 0.604 1.00 64.62 89 GLU A O 1
ATOM 709 N N . PHE A 1 90 ? -23.742 -24.259 -1.141 1.00 58.31 90 PHE A N 1
ATOM 710 C CA . PHE A 1 90 ? -24.571 -25.285 -1.769 1.00 58.31 90 PHE A CA 1
ATOM 711 C C . PHE A 1 90 ? -24.340 -25.367 -3.289 1.00 58.31 90 PHE A C 1
ATOM 713 O O . PHE A 1 90 ? -25.227 -25.055 -4.081 1.00 58.31 90 PHE A O 1
ATOM 720 N N . CYS A 1 91 ? -23.152 -25.794 -3.728 1.00 59.88 91 CYS A N 1
ATOM 721 C CA . CYS A 1 91 ? -22.899 -26.090 -5.144 1.00 59.88 91 CYS A CA 1
ATOM 722 C C . CYS A 1 91 ? -23.083 -27.585 -5.443 1.00 59.88 91 CYS A C 1
ATOM 724 O O . CYS A 1 91 ? -22.131 -28.365 -5.424 1.00 59.88 91 CYS A O 1
ATOM 726 N N . PHE A 1 92 ? -24.314 -27.999 -5.739 1.00 63.72 92 PHE A N 1
ATOM 727 C CA . PHE A 1 92 ? -24.589 -29.337 -6.259 1.00 63.72 92 PHE A CA 1
ATOM 728 C C . PHE A 1 92 ? -25.131 -29.172 -7.676 1.00 63.72 92 PHE A C 1
ATOM 730 O O . PHE A 1 92 ? -26.266 -28.732 -7.834 1.00 63.72 92 PHE A O 1
ATOM 737 N N . TRP A 1 93 ? -24.335 -29.488 -8.706 1.00 82.38 93 TRP A N 1
ATOM 738 C CA . TRP A 1 93 ? -24.780 -29.485 -10.111 1.00 82.38 93 TRP A CA 1
ATOM 739 C C . TRP A 1 93 ? -25.771 -30.642 -10.381 1.00 82.38 93 TRP A C 1
ATOM 741 O O . TRP A 1 93 ? -25.502 -31.574 -11.144 1.00 82.38 93 TRP A O 1
ATOM 751 N N . MET A 1 94 ? -26.904 -30.620 -9.674 1.00 77.94 94 MET A N 1
ATOM 752 C CA . MET A 1 94 ? -27.941 -31.652 -9.633 1.00 77.94 94 MET A CA 1
ATOM 753 C C . MET A 1 94 ? -28.653 -31.827 -10.972 1.00 77.94 94 MET A C 1
ATOM 755 O O . MET A 1 94 ? -29.207 -32.891 -11.230 1.00 77.94 94 MET A O 1
ATOM 759 N N . GLU A 1 95 ? -28.603 -30.821 -11.840 1.00 80.75 95 GLU A N 1
ATOM 760 C CA . GLU A 1 95 ? -29.112 -30.860 -13.208 1.00 80.75 95 GLU A CA 1
ATOM 761 C C . GLU A 1 95 ? -28.408 -31.894 -14.093 1.00 80.75 95 GLU A C 1
ATOM 763 O O . GLU A 1 95 ? -28.967 -32.261 -15.117 1.00 80.75 95 GLU A O 1
ATOM 768 N N . PHE A 1 96 ? -27.228 -32.392 -13.701 1.00 82.56 96 PHE A N 1
ATOM 769 C CA . PHE A 1 96 ? -26.538 -33.492 -14.385 1.00 82.56 96 PHE A CA 1
ATOM 770 C C . PHE A 1 96 ? -26.729 -34.842 -13.685 1.00 82.56 96 PHE A C 1
ATOM 772 O O . PHE A 1 96 ? -26.227 -35.857 -14.163 1.00 82.56 96 PHE A O 1
ATOM 779 N N . VAL A 1 97 ? -27.475 -34.897 -12.579 1.00 80.81 97 VAL A N 1
ATOM 780 C CA . VAL A 1 97 ? -27.791 -36.146 -11.879 1.00 80.81 97 VAL A CA 1
ATOM 781 C C . VAL A 1 97 ? -29.131 -36.682 -12.397 1.00 80.81 97 VAL A C 1
ATOM 783 O O . VAL A 1 97 ? -30.144 -35.993 -12.270 1.00 80.81 97 VAL A O 1
ATOM 786 N N . PRO A 1 98 ? -29.201 -37.917 -12.928 1.00 78.81 98 PRO A N 1
ATOM 787 C CA . PRO A 1 98 ? -30.451 -38.485 -13.424 1.00 78.81 98 PRO A CA 1
ATOM 788 C C . PRO A 1 98 ? -31.321 -38.947 -12.244 1.00 78.81 98 PRO A C 1
ATOM 790 O O . PRO A 1 98 ? -31.397 -40.128 -11.905 1.00 78.81 98 PRO A O 1
ATOM 793 N N . VAL A 1 99 ? -31.982 -38.000 -11.568 1.00 77.25 99 VAL A N 1
ATOM 794 C CA . VAL A 1 99 ? -32.763 -38.252 -10.341 1.00 77.25 99 VAL A CA 1
ATOM 795 C C . VAL A 1 99 ? -33.872 -39.289 -10.566 1.00 77.25 99 VAL A C 1
ATOM 797 O O . VAL A 1 99 ? -34.178 -40.074 -9.667 1.00 77.25 99 VAL A O 1
ATOM 800 N N . SER A 1 100 ? -34.475 -39.318 -11.755 1.00 77.06 100 SER A N 1
ATOM 801 C CA . SER A 1 100 ? -35.467 -40.323 -12.155 1.00 77.06 100 SER A CA 1
ATOM 802 C C . SER A 1 100 ? -34.876 -41.735 -12.167 1.00 77.06 100 SER A C 1
ATOM 804 O O . SER A 1 100 ? -35.439 -42.638 -11.549 1.00 77.06 100 SER A O 1
ATOM 806 N N . GLU A 1 101 ? -33.712 -41.917 -12.786 1.00 79.56 101 GLU A N 1
ATOM 807 C CA . GLU A 1 101 ? -33.017 -43.205 -12.856 1.00 79.56 101 GLU A CA 1
ATOM 808 C C . GLU A 1 101 ? -32.550 -43.661 -11.468 1.00 79.56 101 GLU A C 1
ATOM 810 O O . GLU A 1 101 ? -32.723 -44.822 -11.099 1.00 79.56 101 GLU A O 1
ATOM 815 N N . VAL A 1 102 ? -32.063 -42.730 -10.640 1.00 82.25 102 VAL A N 1
ATOM 816 C CA . VAL A 1 102 ? -31.704 -43.002 -9.239 1.00 82.25 102 VAL A CA 1
ATOM 817 C C . VAL A 1 102 ? -32.917 -43.485 -8.441 1.00 82.25 102 VAL A C 1
ATOM 819 O O . VAL A 1 102 ? -32.803 -44.435 -7.667 1.00 82.25 102 VAL A O 1
ATOM 822 N N . LYS A 1 103 ? -34.097 -42.881 -8.635 1.00 82.06 103 LYS A N 1
ATOM 823 C CA . LYS A 1 103 ? -35.340 -43.316 -7.976 1.00 82.06 103 LYS A CA 1
ATOM 824 C C . LYS A 1 103 ? -35.760 -44.719 -8.416 1.00 82.06 103 LYS A C 1
ATOM 826 O O . LYS A 1 103 ? -36.098 -45.534 -7.559 1.00 82.06 103 LYS A O 1
ATOM 831 N N . VAL A 1 104 ? -35.695 -45.015 -9.715 1.00 83.81 104 VAL A N 1
ATOM 832 C CA . VAL A 1 104 ? -35.999 -46.353 -10.251 1.00 83.81 104 VAL A CA 1
ATOM 833 C C . VAL A 1 104 ? -35.007 -47.379 -9.710 1.00 83.81 104 VAL A C 1
ATOM 835 O O . VAL A 1 104 ? -35.411 -48.416 -9.188 1.00 83.81 104 VAL A O 1
ATOM 838 N N . ARG A 1 105 ? -33.706 -47.075 -9.742 1.00 84.06 105 ARG A N 1
ATOM 839 C CA . ARG A 1 105 ? -32.666 -47.977 -9.239 1.00 84.06 105 ARG A CA 1
ATOM 840 C C . ARG A 1 105 ? -32.791 -48.214 -7.740 1.00 84.06 105 ARG A C 1
ATOM 842 O O . ARG A 1 105 ? -32.614 -49.341 -7.292 1.00 84.06 105 ARG A O 1
ATOM 849 N N . ARG A 1 106 ? -33.145 -47.181 -6.972 1.00 85.81 106 ARG A N 1
ATOM 850 C CA . ARG A 1 106 ? -33.460 -47.307 -5.547 1.00 85.81 106 ARG A CA 1
ATOM 851 C C . ARG A 1 106 ? -34.625 -48.268 -5.323 1.00 85.81 106 ARG A C 1
ATOM 853 O O . ARG A 1 106 ? -34.520 -49.112 -4.444 1.00 85.81 106 ARG A O 1
ATOM 860 N N . ALA A 1 107 ? -35.705 -48.160 -6.097 1.00 87.12 107 ALA A N 1
ATOM 861 C CA . ALA A 1 107 ? -36.846 -49.066 -5.976 1.00 87.12 107 ALA A CA 1
ATOM 862 C C . ALA A 1 107 ? -36.453 -50.523 -6.278 1.00 87.12 107 ALA A C 1
ATOM 864 O O . ALA A 1 107 ? -36.789 -51.409 -5.500 1.00 87.12 107 ALA A O 1
ATOM 865 N N . VAL A 1 108 ? -35.667 -50.751 -7.338 1.00 88.38 108 VAL A N 1
ATOM 866 C CA . VAL A 1 108 ? -35.147 -52.086 -7.690 1.00 88.38 108 VAL A CA 1
ATOM 867 C C . VAL A 1 108 ? -34.275 -52.661 -6.575 1.00 88.38 108 VAL A C 1
ATOM 869 O O . VAL A 1 108 ? -34.476 -53.797 -6.171 1.00 88.38 108 VAL A O 1
ATOM 872 N N . LEU A 1 109 ? -33.339 -51.877 -6.036 1.00 87.50 109 LEU A N 1
ATOM 873 C CA . LEU A 1 109 ? -32.462 -52.330 -4.952 1.00 87.50 109 LEU A CA 1
ATOM 874 C C . LEU A 1 109 ? -33.236 -52.642 -3.665 1.00 87.50 109 LEU A C 1
ATOM 876 O O . LEU A 1 109 ? -32.867 -53.560 -2.939 1.00 87.50 109 LEU A O 1
ATOM 880 N N . ILE A 1 110 ? -34.296 -51.882 -3.374 1.00 88.62 110 ILE A N 1
ATOM 881 C CA . ILE A 1 110 ? -35.182 -52.164 -2.239 1.00 88.62 110 ILE A CA 1
ATOM 882 C C . ILE A 1 110 ? -35.923 -53.485 -2.465 1.00 88.62 110 ILE A C 1
ATOM 884 O O . ILE A 1 110 ? -35.990 -54.289 -1.541 1.00 88.62 110 ILE A O 1
ATOM 888 N N . ASP A 1 111 ? -36.435 -53.732 -3.671 1.00 87.69 111 ASP A N 1
ATOM 889 C CA . ASP A 1 111 ? -37.116 -54.989 -3.996 1.00 87.69 111 ASP A CA 1
ATOM 890 C C . ASP A 1 111 ? -36.162 -56.191 -3.933 1.00 87.69 111 ASP A C 1
ATOM 892 O O . ASP A 1 111 ? -36.452 -57.171 -3.251 1.00 87.69 111 ASP A O 1
ATOM 896 N N . GLU A 1 112 ? -34.969 -56.084 -4.530 1.00 87.06 112 GLU A N 1
ATOM 897 C CA . GLU A 1 112 ? -33.908 -57.097 -4.425 1.00 87.06 112 GLU A CA 1
ATOM 898 C C . GLU A 1 112 ? -33.560 -57.390 -2.956 1.00 87.06 112 GLU A C 1
ATOM 900 O O . GLU A 1 112 ? -33.414 -58.547 -2.557 1.00 87.06 112 GLU A O 1
ATOM 905 N N . TRP A 1 113 ? -33.468 -56.351 -2.121 1.00 84.81 113 TRP A N 1
ATOM 906 C CA . TRP A 1 113 ? -33.179 -56.505 -0.698 1.00 84.81 113 TRP A CA 1
ATOM 907 C C . TRP A 1 113 ? -34.322 -57.192 0.062 1.00 84.81 113 TRP A C 1
ATOM 909 O O . TRP A 1 113 ? -34.067 -58.102 0.853 1.00 84.81 113 TRP A O 1
ATOM 919 N N . LEU A 1 114 ? -35.576 -56.827 -0.217 1.00 86.25 114 LEU A N 1
ATOM 920 C CA . LEU A 1 114 ? -36.759 -57.477 0.357 1.00 86.25 114 LEU A CA 1
ATOM 921 C C . LEU A 1 114 ? -36.861 -58.948 -0.072 1.00 86.25 114 LEU A C 1
ATOM 923 O O . LEU A 1 114 ? -37.208 -59.808 0.742 1.00 86.25 114 LEU A O 1
ATOM 927 N N . GLN A 1 115 ? -36.494 -59.272 -1.315 1.00 82.31 115 GLN A N 1
ATOM 928 C CA . GLN A 1 115 ? -36.420 -60.653 -1.790 1.00 82.31 115 GLN A CA 1
ATOM 929 C C . GLN A 1 115 ? -35.348 -61.450 -1.036 1.00 82.31 115 GLN A C 1
ATOM 931 O O . GLN A 1 115 ? -35.628 -62.560 -0.579 1.00 82.31 115 GLN A O 1
ATOM 936 N N . VAL A 1 116 ? -34.158 -60.882 -0.812 1.00 80.00 116 VAL A N 1
ATOM 937 C CA . VAL A 1 116 ? -33.109 -61.515 0.010 1.00 80.00 116 VAL A CA 1
ATOM 938 C C . VAL A 1 116 ? -33.571 -61.709 1.455 1.00 80.00 116 VAL A C 1
ATOM 940 O O . VAL A 1 116 ? -33.345 -62.777 2.027 1.00 80.00 116 VAL A O 1
ATOM 943 N N . GLU A 1 117 ? -34.251 -60.726 2.045 1.00 78.50 117 GLU A N 1
ATOM 944 C CA . GLU A 1 117 ? -34.804 -60.832 3.398 1.00 78.50 117 GLU A CA 1
ATOM 945 C C . GLU A 1 117 ? -35.858 -61.951 3.486 1.00 78.50 117 GLU A C 1
ATOM 947 O O . GLU A 1 117 ? -35.845 -62.761 4.417 1.00 78.50 117 GLU A O 1
ATOM 952 N N . SER A 1 118 ? -36.738 -62.055 2.486 1.00 73.69 118 SER A N 1
ATOM 953 C CA . SER A 1 118 ? -37.733 -63.128 2.400 1.00 73.69 118 SER A CA 1
ATOM 954 C C . SER A 1 118 ? -37.077 -64.507 2.238 1.00 73.69 118 SER A C 1
ATOM 956 O O . SER A 1 118 ? -37.447 -65.458 2.930 1.00 73.69 118 SER A O 1
ATOM 958 N N . TYR A 1 119 ? -36.025 -64.612 1.421 1.00 69.94 119 TYR A N 1
ATOM 959 C CA . TYR A 1 119 ? -35.263 -65.843 1.220 1.00 69.94 119 TYR A CA 1
ATOM 960 C C . TYR A 1 119 ? -34.533 -66.272 2.502 1.00 69.94 119 TYR A C 1
ATOM 962 O O . TYR A 1 119 ? -34.559 -67.448 2.863 1.00 69.94 119 TYR A O 1
ATOM 970 N N . GLN A 1 120 ? -33.971 -65.325 3.264 1.00 66.75 120 GLN A N 1
ATOM 971 C CA . GLN A 1 120 ? -33.379 -65.589 4.581 1.00 66.75 120 GLN A CA 1
ATOM 972 C C . GLN A 1 120 ? -34.417 -66.060 5.611 1.00 66.75 120 GLN A C 1
ATOM 974 O O . GLN A 1 120 ? -34.142 -66.998 6.362 1.00 66.75 120 GLN A O 1
ATOM 979 N N . LYS A 1 121 ? -35.623 -65.472 5.621 1.00 66.19 121 LYS A N 1
ATOM 980 C CA . LYS A 1 121 ? -36.738 -65.928 6.473 1.00 66.19 121 LYS A CA 1
ATOM 981 C C . LYS A 1 121 ? -37.214 -67.337 6.096 1.00 66.19 121 LYS A C 1
ATOM 983 O O . LYS A 1 121 ? -37.548 -68.118 6.982 1.00 66.19 121 LYS A O 1
ATOM 988 N N . THR A 1 122 ? -37.165 -67.690 4.812 1.00 62.28 122 THR A N 1
ATOM 989 C CA . THR A 1 122 ? -37.526 -69.030 4.311 1.00 62.28 122 THR A CA 1
ATOM 990 C C . THR A 1 122 ? -36.443 -70.076 4.631 1.00 62.28 122 THR A C 1
ATOM 992 O O . THR A 1 122 ? -36.750 -71.205 5.002 1.00 62.28 122 THR A O 1
ATOM 995 N N . LEU A 1 123 ? -35.160 -69.697 4.588 1.00 56.81 123 LEU A N 1
ATOM 996 C CA . LEU A 1 123 ? -34.030 -70.532 5.030 1.00 56.81 123 LEU A CA 1
ATOM 997 C C . LEU A 1 123 ? -34.023 -70.789 6.546 1.00 56.81 123 LEU A C 1
ATOM 999 O O . LEU A 1 123 ? -33.525 -71.825 6.984 1.00 56.81 123 LEU A O 1
ATOM 1003 N N . ALA A 1 124 ? -34.588 -69.879 7.344 1.00 56.38 124 ALA A N 1
ATOM 1004 C CA . ALA A 1 124 ? -34.716 -70.037 8.791 1.00 56.38 124 ALA A CA 1
ATOM 1005 C C . ALA A 1 124 ? -35.816 -71.036 9.214 1.00 56.38 124 ALA A C 1
ATOM 1007 O O . ALA A 1 124 ? -35.797 -71.491 10.357 1.00 56.38 124 ALA A O 1
ATOM 1008 N N . SER A 1 125 ? -36.749 -71.414 8.324 1.00 54.78 125 SER A N 1
ATOM 1009 C CA . SER A 1 125 ? -37.842 -72.347 8.655 1.00 54.78 125 SER A CA 1
ATOM 1010 C C . SER A 1 125 ? -37.482 -73.827 8.493 1.00 54.78 125 SER A C 1
ATOM 1012 O O . SER A 1 125 ? -38.284 -74.689 8.855 1.00 54.78 125 SER A O 1
ATOM 1014 N N . HIS A 1 126 ? -36.289 -74.157 7.984 1.00 53.25 126 HIS A N 1
ATOM 1015 C CA . HIS A 1 126 ? -35.844 -75.541 7.850 1.00 53.25 126 HIS A CA 1
ATOM 1016 C C . HIS A 1 126 ? -34.618 -75.848 8.716 1.00 53.25 126 HIS A C 1
ATOM 1018 O O . HIS A 1 126 ? -33.491 -75.446 8.444 1.00 53.25 126 HIS A O 1
ATOM 1024 N N . THR A 1 127 ? -34.883 -76.706 9.702 1.00 49.78 127 THR A N 1
ATOM 1025 C CA . THR A 1 127 ? -33.991 -77.453 10.604 1.00 49.78 127 THR A CA 1
ATOM 1026 C C . THR A 1 127 ? -33.527 -76.763 11.898 1.00 49.78 127 THR A C 1
ATOM 1028 O O . THR A 1 127 ? -32.809 -75.766 11.863 1.00 49.78 127 THR A O 1
ATOM 1031 N N . PRO A 1 128 ? -33.848 -77.354 13.070 1.00 53.81 128 PRO A N 1
ATOM 1032 C CA . PRO A 1 128 ? -33.238 -76.979 14.334 1.00 53.81 128 PRO A CA 1
ATOM 1033 C C . PRO A 1 128 ? -31.827 -77.575 14.404 1.00 53.81 128 PRO A C 1
ATOM 1035 O O . PRO A 1 128 ? -31.631 -78.784 14.265 1.00 53.81 128 PRO A O 1
ATOM 1038 N N . LYS A 1 129 ? -30.827 -76.724 14.633 1.00 54.88 129 LYS A N 1
ATOM 1039 C CA . LYS A 1 129 ? -29.470 -77.140 15.007 1.00 54.88 129 LYS A CA 1
ATOM 1040 C C . LYS A 1 129 ? -29.041 -76.408 16.286 1.00 54.88 129 LYS A C 1
ATOM 1042 O O . LYS A 1 129 ? -29.474 -75.278 16.499 1.00 54.88 129 LYS A O 1
ATOM 1047 N N . PRO A 1 130 ? -28.242 -77.073 17.142 1.00 55.19 130 PRO A N 1
ATOM 1048 C CA . PRO A 1 130 ? -27.972 -76.685 18.532 1.00 55.19 130 PRO A CA 1
ATOM 1049 C C . PRO A 1 130 ? -27.247 -75.333 18.618 1.00 55.19 130 PRO A C 1
ATOM 1051 O O . PRO A 1 130 ? -26.730 -74.874 17.593 1.00 55.19 130 PRO A O 1
ATOM 1054 N N . PRO A 1 131 ? -27.197 -74.684 19.803 1.00 53.22 131 PRO A N 1
ATOM 1055 C CA . PRO A 1 131 ? -26.826 -73.280 19.919 1.00 53.22 131 PRO A CA 1
ATOM 1056 C C . PRO A 1 131 ? -25.388 -73.081 19.446 1.00 53.22 131 PRO A C 1
ATOM 1058 O O . PRO A 1 131 ? -24.420 -73.403 20.131 1.00 53.22 131 PRO A O 1
ATOM 1061 N N . ARG A 1 132 ? -25.250 -72.558 18.230 1.00 61.88 132 ARG A N 1
ATOM 1062 C CA . ARG A 1 132 ? -24.031 -71.887 17.800 1.00 61.88 132 ARG A CA 1
ATOM 1063 C C . ARG A 1 132 ? -24.096 -70.487 18.379 1.00 61.88 132 ARG A C 1
ATOM 1065 O O . ARG A 1 132 ? -25.148 -69.864 18.270 1.00 61.88 132 ARG A O 1
ATOM 1072 N N . ASP A 1 133 ? -22.978 -70.025 18.946 1.00 60.72 133 ASP A N 1
ATOM 1073 C CA . ASP A 1 133 ? -22.754 -68.627 19.330 1.00 60.72 133 ASP A CA 1
ATOM 1074 C C . ASP A 1 133 ? -23.524 -67.698 18.379 1.00 60.72 133 ASP A C 1
ATOM 1076 O O . ASP A 1 133 ? -23.351 -67.791 17.145 1.00 60.72 133 ASP A O 1
ATOM 1080 N N . ASP A 1 134 ? -24.382 -66.856 18.967 1.00 73.00 134 ASP A N 1
ATOM 1081 C CA . ASP A 1 134 ? -25.170 -65.849 18.263 1.00 73.00 134 ASP A CA 1
ATOM 1082 C C . ASP A 1 134 ? -24.272 -65.138 17.237 1.00 73.00 134 ASP A C 1
ATOM 1084 O O . ASP A 1 134 ? -23.070 -64.924 17.447 1.00 73.00 134 ASP A O 1
ATOM 1088 N N . ALA A 1 135 ? -24.830 -64.850 16.060 1.00 69.38 135 ALA A N 1
ATOM 1089 C CA . ALA A 1 135 ? -24.088 -64.257 14.956 1.00 69.38 135 ALA A CA 1
ATOM 1090 C C . ALA A 1 135 ? -23.312 -63.020 15.420 1.00 69.38 135 ALA A C 1
ATOM 1092 O O . ALA A 1 135 ? -22.155 -62.851 15.031 1.00 69.38 135 ALA A O 1
ATOM 1093 N N . MET A 1 136 ? -23.891 -62.240 16.335 1.00 71.50 136 MET A N 1
ATOM 1094 C CA . MET A 1 136 ? -23.243 -61.080 16.929 1.00 71.50 136 MET A CA 1
ATOM 1095 C C . MET A 1 136 ? -22.003 -61.447 17.762 1.00 71.50 136 MET A C 1
ATOM 1097 O O . MET A 1 136 ? -20.955 -60.812 17.629 1.00 71.50 136 MET A O 1
ATOM 1101 N N . THR A 1 137 ? -22.069 -62.504 18.576 1.00 76.06 137 THR A N 1
ATOM 1102 C CA . THR A 1 137 ? -20.942 -62.981 19.401 1.00 76.06 137 THR A CA 1
ATOM 1103 C C . THR A 1 137 ? -19.811 -63.539 18.541 1.00 76.06 137 THR A C 1
ATOM 1105 O O . THR A 1 137 ? -18.629 -63.326 18.819 1.00 76.06 137 THR A O 1
ATOM 1108 N N . ARG A 1 138 ? -20.165 -64.221 17.451 1.00 76.38 138 ARG A N 1
ATOM 1109 C CA . ARG A 1 138 ? -19.216 -64.779 16.483 1.00 76.38 138 ARG A CA 1
ATOM 1110 C C . ARG A 1 138 ? -18.522 -63.697 15.653 1.00 76.38 138 ARG A C 1
ATOM 1112 O O . ARG A 1 138 ? -17.329 -63.820 15.375 1.00 76.38 138 ARG A O 1
ATOM 1119 N N . ILE A 1 139 ? -19.260 -62.655 15.264 1.00 74.44 139 ILE A N 1
ATOM 1120 C CA . ILE A 1 139 ? -18.728 -61.482 14.562 1.00 74.44 139 ILE A CA 1
ATOM 1121 C C . ILE A 1 139 ? -17.795 -60.703 15.490 1.00 74.44 139 ILE A C 1
ATOM 1123 O O . ILE A 1 139 ? -16.664 -60.447 15.091 1.00 74.44 139 ILE A O 1
ATOM 1127 N N . ARG A 1 140 ? -18.190 -60.436 16.746 1.00 76.00 140 ARG A N 1
ATOM 1128 C CA . ARG A 1 140 ? -17.307 -59.810 17.749 1.00 76.00 140 ARG A CA 1
ATOM 1129 C C . ARG A 1 140 ? -16.014 -60.595 17.956 1.00 76.00 140 ARG A C 1
ATOM 1131 O O . ARG A 1 140 ? -14.945 -60.033 17.779 1.00 76.00 140 ARG A O 1
ATOM 1138 N N . LYS A 1 141 ? -16.087 -61.913 18.182 1.00 77.00 141 LYS A N 1
ATOM 1139 C CA . LYS A 1 141 ? -14.883 -62.760 18.312 1.00 77.00 141 LYS A CA 1
ATOM 1140 C C . LYS A 1 141 ? -13.988 -62.746 17.067 1.00 77.00 141 LYS A C 1
ATOM 1142 O O . LYS A 1 141 ? -12.789 -62.975 17.193 1.00 77.00 141 LYS A O 1
ATOM 1147 N N . ARG A 1 142 ? -14.542 -62.557 15.862 1.00 73.25 142 ARG A N 1
ATOM 1148 C CA . ARG A 1 142 ? -13.755 -62.436 14.620 1.00 73.25 142 ARG A CA 1
ATOM 1149 C C . ARG A 1 142 ? -13.153 -61.047 14.444 1.00 73.25 142 ARG A C 1
ATOM 1151 O O . ARG A 1 142 ? -12.026 -60.971 13.973 1.00 73.25 142 ARG A O 1
ATOM 1158 N N . LEU A 1 143 ? -13.871 -59.995 14.828 1.00 70.00 143 LEU A N 1
ATOM 1159 C CA . LEU A 1 143 ? -13.365 -58.622 14.839 1.00 70.00 143 LEU A CA 1
ATOM 1160 C C . LEU A 1 143 ? -12.226 -58.472 15.854 1.00 70.00 143 LEU A C 1
ATOM 1162 O O . LEU A 1 143 ? -11.180 -57.946 15.496 1.00 70.00 143 LEU A O 1
ATOM 1166 N N . ASP A 1 144 ? -12.371 -59.054 17.047 1.00 70.06 144 ASP A N 1
ATOM 1167 C CA . ASP A 1 144 ? -11.331 -59.052 18.088 1.00 70.06 144 ASP A CA 1
ATOM 1168 C C . ASP A 1 144 ? -10.101 -59.896 17.714 1.00 70.06 144 ASP A C 1
ATOM 1170 O O . ASP A 1 144 ? -9.003 -59.650 18.205 1.00 70.06 144 ASP A O 1
ATOM 1174 N N . LYS A 1 145 ? -10.264 -60.906 16.846 1.00 69.94 145 LYS A N 1
ATOM 1175 C CA . LYS A 1 145 ? -9.159 -61.740 16.332 1.00 69.94 145 LYS A CA 1
ATOM 1176 C C . LYS A 1 145 ? -8.527 -61.203 15.046 1.00 69.94 145 LYS A C 1
ATOM 1178 O O . LYS A 1 145 ? -7.487 -61.718 14.632 1.00 69.94 145 LYS A O 1
ATOM 1183 N N . GLY A 1 146 ? -9.148 -60.226 14.386 1.00 64.69 146 GLY A N 1
ATOM 1184 C CA . GLY A 1 146 ? -8.542 -59.531 13.256 1.00 64.69 146 GLY A CA 1
ATOM 1185 C C . GLY A 1 146 ? -7.361 -58.703 13.747 1.00 64.69 146 GLY A C 1
ATOM 1186 O O . GLY A 1 146 ? -7.413 -58.146 14.840 1.00 64.69 146 GLY A O 1
ATOM 1187 N N . LYS A 1 147 ? -6.280 -58.616 12.960 1.00 64.12 147 LYS A N 1
ATOM 1188 C CA . LYS A 1 147 ? -5.216 -57.641 13.239 1.00 64.12 147 LYS A CA 1
ATOM 1189 C C . LYS A 1 147 ? -5.893 -56.279 13.387 1.00 64.12 147 LYS A C 1
ATOM 1191 O O . LYS A 1 147 ? -6.569 -55.858 12.446 1.00 64.12 147 LYS A O 1
ATOM 1196 N N . GLN A 1 148 ? -5.758 -55.644 14.553 1.00 65.50 148 GLN A N 1
ATOM 1197 C CA . GLN A 1 148 ? -6.243 -54.280 14.738 1.00 65.50 148 GLN A CA 1
ATOM 1198 C C . GLN A 1 148 ? -5.743 -53.439 13.556 1.00 65.50 148 GLN A C 1
ATOM 1200 O O . GLN A 1 148 ? -4.583 -53.613 13.159 1.00 65.50 148 GLN A O 1
ATOM 1205 N N . PRO A 1 149 ? -6.596 -52.591 12.950 1.00 68.00 149 PRO A N 1
ATOM 1206 C CA . PRO A 1 149 ? -6.144 -51.655 11.936 1.00 68.00 149 PRO A CA 1
ATOM 1207 C C . PRO A 1 149 ? -4.899 -50.952 12.466 1.00 68.00 149 PRO A C 1
ATOM 1209 O O . PRO A 1 149 ? -4.921 -50.432 13.583 1.00 68.00 149 PRO A O 1
ATOM 1212 N N . VAL A 1 150 ? -3.801 -51.005 11.707 1.00 72.88 150 VAL A N 1
ATOM 1213 C CA . VAL A 1 150 ? -2.601 -50.240 12.052 1.00 72.88 150 VAL A CA 1
ATOM 1214 C C . VAL A 1 150 ? -3.066 -48.799 12.204 1.00 72.88 150 VAL A C 1
ATOM 1216 O O . VAL A 1 150 ? -3.737 -48.286 11.304 1.00 72.88 150 VAL A O 1
ATOM 1219 N N . ALA A 1 151 ? -2.794 -48.199 13.366 1.00 74.75 151 ALA A N 1
ATOM 1220 C CA . ALA A 1 151 ? -3.166 -46.817 13.614 1.00 74.75 151 ALA A CA 1
ATOM 1221 C C . ALA A 1 151 ? -2.683 -45.966 12.428 1.00 74.75 151 ALA A C 1
ATOM 1223 O O . ALA A 1 151 ? -1.592 -46.237 11.908 1.00 74.75 151 ALA A O 1
ATOM 1224 N N . PRO A 1 152 ? -3.486 -44.993 11.956 1.00 74.94 152 PRO A N 1
ATOM 1225 C CA . PRO A 1 152 ? -3.034 -44.104 10.899 1.00 74.94 152 PRO A CA 1
ATOM 1226 C C . PRO A 1 152 ? -1.656 -43.551 11.287 1.00 74.94 152 PRO A C 1
ATOM 1228 O O . PRO A 1 152 ? -1.445 -43.271 12.473 1.00 74.94 152 PRO A O 1
ATOM 1231 N N . PRO A 1 153 ? -0.709 -43.442 10.336 1.00 79.12 153 PRO A N 1
ATOM 1232 C CA . PRO A 1 153 ? 0.603 -42.883 10.621 1.00 79.12 153 PRO A CA 1
ATOM 1233 C C . PRO A 1 153 ? 0.428 -41.574 11.383 1.00 79.12 153 PRO A C 1
ATOM 1235 O O . PRO A 1 153 ? -0.344 -40.715 10.949 1.00 79.12 153 PRO A O 1
ATOM 1238 N N . THR A 1 154 ? 1.093 -41.441 12.531 1.00 77.56 154 THR A N 1
ATOM 1239 C CA . THR A 1 154 ? 1.029 -40.214 13.320 1.00 77.56 154 THR A CA 1
ATOM 1240 C C . THR A 1 154 ? 1.452 -39.063 12.418 1.00 77.56 154 THR A C 1
ATOM 1242 O O . THR A 1 154 ? 2.590 -39.045 11.945 1.00 77.56 154 THR A O 1
ATOM 1245 N N . LEU A 1 155 ? 0.534 -38.130 12.149 1.00 69.19 155 LEU A N 1
ATOM 1246 C CA . LEU A 1 155 ? 0.859 -36.886 11.464 1.00 69.19 155 LEU A CA 1
ATOM 1247 C C . LEU A 1 155 ? 1.883 -36.163 12.337 1.00 69.19 155 LEU A C 1
ATOM 1249 O O . LEU A 1 155 ? 1.537 -35.602 13.376 1.00 69.19 155 LEU A O 1
ATOM 1253 N N . GLN A 1 156 ? 3.155 -36.231 11.952 1.00 73.19 156 GLN A N 1
ATOM 1254 C CA . GLN A 1 156 ? 4.176 -35.401 12.567 1.00 73.19 156 GLN A CA 1
ATOM 1255 C C . GLN A 1 156 ? 3.944 -33.988 12.055 1.00 73.19 156 GLN A C 1
ATOM 1257 O O . GLN A 1 156 ? 4.323 -33.648 10.935 1.00 73.19 156 GLN A O 1
ATOM 1262 N N . VAL A 1 157 ? 3.249 -33.188 12.862 1.00 70.38 157 VAL A N 1
ATOM 1263 C CA . VAL A 1 157 ? 3.183 -31.746 12.652 1.00 70.38 157 VAL A CA 1
ATOM 1264 C C . VAL A 1 157 ? 4.623 -31.254 12.744 1.00 70.38 157 VAL A C 1
ATOM 1266 O O . VAL A 1 157 ? 5.269 -31.409 13.781 1.00 70.38 157 VAL A O 1
ATOM 1269 N N . GLY A 1 158 ? 5.159 -30.768 11.623 1.00 69.19 158 GLY A N 1
ATOM 1270 C CA . GLY A 1 158 ? 6.494 -30.183 11.597 1.00 69.19 158 GLY A CA 1
ATOM 1271 C C . GLY A 1 158 ? 6.591 -29.019 12.590 1.00 69.19 158 GLY A C 1
ATOM 1272 O O . GLY A 1 158 ? 5.562 -28.444 12.957 1.00 69.19 158 GLY A O 1
ATOM 1273 N N . PRO A 1 159 ? 7.805 -28.660 13.042 1.00 71.50 159 PRO A N 1
ATOM 1274 C CA . PRO A 1 159 ? 7.979 -27.484 13.882 1.00 71.50 159 PRO A CA 1
ATOM 1275 C C . PRO A 1 159 ? 7.411 -26.256 13.163 1.00 71.50 159 PRO A C 1
ATOM 1277 O O . PRO A 1 159 ? 7.513 -26.145 11.937 1.00 71.50 159 PRO A O 1
ATOM 1280 N N . ALA A 1 160 ? 6.796 -25.353 13.929 1.00 71.50 160 ALA A N 1
ATOM 1281 C CA . ALA A 1 160 ? 6.273 -24.111 13.384 1.00 71.50 160 ALA A CA 1
ATOM 1282 C C . ALA A 1 160 ? 7.367 -23.381 12.581 1.00 71.50 160 ALA A C 1
ATOM 1284 O O . ALA A 1 160 ? 8.536 -23.402 12.976 1.00 71.50 160 ALA A O 1
ATOM 1285 N N . PRO A 1 161 ? 7.018 -22.736 11.454 1.00 74.19 161 PRO A N 1
ATOM 1286 C CA . PRO A 1 161 ? 8.001 -22.122 10.560 1.00 74.19 161 PRO A CA 1
ATOM 1287 C C . PRO A 1 161 ? 8.794 -20.973 11.207 1.00 74.19 161 PRO A C 1
ATOM 1289 O O . PRO A 1 161 ? 9.824 -20.562 10.663 1.00 74.19 161 PRO A O 1
ATOM 1292 N N . PHE A 1 162 ? 8.329 -20.467 12.351 1.00 79.06 162 PHE A N 1
ATOM 1293 C CA . PHE A 1 162 ? 8.985 -19.474 13.192 1.00 79.06 162 PHE A CA 1
ATOM 1294 C C . PHE A 1 162 ? 8.608 -19.680 14.668 1.00 79.06 162 PHE A C 1
ATOM 1296 O O . PHE A 1 162 ? 7.605 -20.322 14.991 1.00 79.06 162 PHE A O 1
ATOM 1303 N N . GLU A 1 163 ? 9.427 -19.126 15.561 1.00 78.88 163 GLU A N 1
ATOM 1304 C CA . GLU A 1 163 ? 9.151 -19.085 16.997 1.00 78.88 163 GLU A CA 1
ATOM 1305 C C . GLU A 1 163 ? 7.993 -18.125 17.287 1.00 78.88 163 GLU A C 1
ATOM 1307 O O . GLU A 1 163 ? 7.956 -17.007 16.770 1.00 78.88 163 GLU A O 1
ATOM 1312 N N . HIS A 1 164 ? 7.041 -18.576 18.102 1.00 78.62 164 HIS A N 1
ATOM 1313 C CA . HIS A 1 164 ? 5.926 -17.744 18.539 1.00 78.62 164 HIS A CA 1
ATOM 1314 C C . HIS A 1 164 ? 6.387 -16.832 19.675 1.00 78.62 164 HIS A C 1
ATOM 1316 O O . HIS A 1 164 ? 7.135 -17.253 20.559 1.00 78.62 164 HIS A O 1
ATOM 1322 N N . LEU A 1 165 ? 5.915 -15.589 19.655 1.00 85.50 165 LEU A N 1
ATOM 1323 C CA . LEU A 1 165 ? 6.128 -14.645 20.743 1.00 85.50 165 LEU A CA 1
ATOM 1324 C C . LEU A 1 165 ? 5.393 -15.112 22.001 1.00 85.50 165 LEU A C 1
ATOM 1326 O O . LEU A 1 165 ? 4.254 -15.574 21.929 1.00 85.50 165 LEU A O 1
ATOM 1330 N N . THR A 1 166 ? 6.038 -14.972 23.157 1.00 89.31 166 THR A N 1
ATOM 1331 C CA . THR A 1 166 ? 5.383 -15.201 24.446 1.00 89.31 166 THR A CA 1
ATOM 1332 C C . THR A 1 166 ? 4.447 -14.041 24.777 1.00 89.31 166 THR A C 1
ATOM 1334 O O . THR A 1 166 ? 4.687 -12.899 24.377 1.00 89.31 166 THR A O 1
ATOM 1337 N N . GLU A 1 167 ? 3.400 -14.311 25.559 1.00 88.88 167 GLU A N 1
ATOM 1338 C CA . GLU A 1 167 ? 2.461 -13.275 26.017 1.00 88.88 167 GLU A CA 1
ATOM 1339 C C . GLU A 1 167 ? 3.179 -12.135 26.761 1.00 88.88 167 GLU A C 1
ATOM 1341 O O . GLU A 1 167 ? 2.831 -10.968 26.598 1.00 88.88 167 GLU A O 1
ATOM 1346 N N . GLU A 1 168 ? 4.243 -12.446 27.506 1.00 89.75 168 GLU A N 1
ATOM 1347 C CA . GLU A 1 168 ? 5.076 -11.456 28.201 1.00 89.75 168 GLU A CA 1
ATOM 1348 C C . GLU A 1 168 ? 5.713 -10.439 27.244 1.00 89.75 168 GLU A C 1
ATOM 1350 O O . GLU A 1 168 ? 5.727 -9.241 27.535 1.00 89.75 168 GLU A O 1
ATOM 1355 N N . ILE A 1 169 ? 6.215 -10.901 26.092 1.00 90.62 169 ILE A N 1
ATOM 1356 C CA . ILE A 1 169 ? 6.805 -10.019 25.079 1.00 90.62 169 ILE A CA 1
ATOM 1357 C C . ILE A 1 169 ? 5.702 -9.203 24.404 1.00 90.62 169 ILE A C 1
ATOM 1359 O O . ILE A 1 169 ? 5.867 -8.002 24.227 1.00 90.62 169 ILE A O 1
ATOM 1363 N N . MET A 1 170 ? 4.558 -9.819 24.096 1.00 90.69 170 MET A N 1
ATOM 1364 C CA . MET A 1 170 ? 3.413 -9.155 23.457 1.00 90.69 170 MET A CA 1
ATOM 1365 C C . MET A 1 170 ? 2.854 -8.000 24.303 1.00 90.69 170 MET A C 1
ATOM 1367 O O . MET A 1 170 ? 2.533 -6.927 23.786 1.00 90.69 170 MET A O 1
ATOM 1371 N N . LEU A 1 171 ? 2.789 -8.186 25.623 1.00 92.19 171 LEU A N 1
ATOM 1372 C CA . LEU A 1 171 ? 2.320 -7.176 26.577 1.00 92.19 171 LEU A CA 1
ATOM 1373 C C . LEU A 1 171 ? 3.393 -6.136 26.948 1.00 92.19 171 LEU A C 1
ATOM 1375 O O . LEU A 1 171 ? 3.094 -5.165 27.649 1.00 92.19 171 LEU A O 1
ATOM 1379 N N . SER A 1 172 ? 4.640 -6.323 26.509 1.00 93.06 172 SER A N 1
ATOM 1380 C CA . SER A 1 172 ? 5.748 -5.399 26.745 1.00 93.06 172 SER A CA 1
ATOM 1381 C C . SER A 1 172 ? 6.015 -4.552 25.503 1.00 93.06 172 SER A C 1
ATOM 1383 O O . SER A 1 172 ? 6.592 -5.023 24.526 1.00 93.06 172 SER A O 1
ATOM 1385 N N . GLN A 1 173 ? 5.651 -3.271 25.577 1.00 88.19 173 GLN A N 1
ATOM 1386 C CA . GLN A 1 173 ? 5.816 -2.295 24.494 1.00 88.19 173 GLN A CA 1
ATOM 1387 C C . GLN A 1 173 ? 7.223 -2.300 23.876 1.00 88.19 173 GLN A C 1
ATOM 1389 O O . GLN A 1 173 ? 7.363 -2.423 22.661 1.00 88.19 173 GLN A O 1
ATOM 1394 N N . ASP A 1 174 ? 8.262 -2.191 24.707 1.00 90.81 174 ASP A N 1
ATOM 1395 C CA . ASP A 1 174 ? 9.645 -2.098 24.231 1.00 90.81 174 ASP A CA 1
ATOM 1396 C C . ASP A 1 174 ? 10.142 -3.433 23.669 1.00 90.81 174 ASP A C 1
ATOM 1398 O O . ASP A 1 174 ? 10.775 -3.474 22.614 1.00 90.81 174 ASP A O 1
ATOM 1402 N N . SER A 1 175 ? 9.830 -4.539 24.350 1.00 92.50 175 SER A N 1
ATOM 1403 C CA . SER A 1 175 ? 10.314 -5.868 23.961 1.00 92.50 175 SER A CA 1
ATOM 1404 C C . SER A 1 175 ? 9.705 -6.316 22.635 1.00 92.50 175 SER A C 1
ATOM 1406 O O . SER A 1 175 ? 10.417 -6.834 21.772 1.00 92.50 175 SER A O 1
ATOM 1408 N N . LEU A 1 176 ? 8.404 -6.068 22.452 1.00 93.31 176 LEU A N 1
ATOM 1409 C CA . LEU A 1 176 ? 7.691 -6.345 21.212 1.00 93.31 176 LEU A CA 1
ATOM 1410 C C . LEU A 1 176 ? 8.309 -5.591 20.032 1.00 93.31 176 LEU A C 1
ATOM 1412 O O . LEU A 1 176 ? 8.604 -6.189 18.995 1.00 93.31 176 LEU A O 1
ATOM 1416 N N . LEU A 1 177 ? 8.522 -4.282 20.194 1.00 92.25 177 LEU A N 1
ATOM 1417 C CA . LEU A 1 177 ? 9.100 -3.456 19.140 1.00 92.25 177 LEU A CA 1
ATOM 1418 C C . LEU A 1 177 ? 10.524 -3.887 18.810 1.00 92.25 177 LEU A C 1
ATOM 1420 O O . LEU A 1 177 ? 10.844 -4.032 17.637 1.00 92.25 177 LEU A O 1
ATOM 1424 N N . VAL A 1 178 ? 11.373 -4.137 19.810 1.00 92.50 178 VAL A N 1
ATOM 1425 C CA . VAL A 1 178 ? 12.751 -4.604 19.584 1.00 92.50 178 VAL A CA 1
ATOM 1426 C C . VAL A 1 178 ? 12.769 -5.896 18.770 1.00 92.50 178 VAL A C 1
ATOM 1428 O O . VAL A 1 178 ? 13.581 -6.027 17.853 1.00 92.50 178 VAL A O 1
ATOM 1431 N N . PHE A 1 179 ? 11.857 -6.819 19.067 1.00 91.19 179 PHE A N 1
ATOM 1432 C CA . PHE A 1 179 ? 11.755 -8.083 18.353 1.00 91.19 179 PHE A CA 1
ATOM 1433 C C . PHE A 1 179 ? 11.323 -7.885 16.890 1.00 91.19 179 PHE A C 1
ATOM 1435 O O . PHE A 1 179 ? 12.012 -8.331 15.969 1.00 91.19 179 PHE A O 1
ATOM 1442 N N . LEU A 1 180 ? 10.229 -7.151 16.658 1.00 94.19 180 LEU A N 1
ATOM 1443 C CA . LEU A 1 180 ? 9.675 -6.949 15.314 1.00 94.19 180 LEU A CA 1
ATOM 1444 C C . LEU A 1 180 ? 10.434 -5.927 14.470 1.00 94.19 180 LEU A C 1
ATOM 1446 O O . LEU A 1 180 ? 10.275 -5.908 13.253 1.00 94.19 180 LEU A O 1
ATOM 1450 N N . LYS A 1 181 ? 11.280 -5.088 15.072 1.00 93.25 181 LYS A N 1
ATOM 1451 C CA . LYS A 1 181 ? 12.041 -4.065 14.347 1.00 93.25 181 LYS A CA 1
ATOM 1452 C C . LYS A 1 181 ? 12.881 -4.661 13.227 1.00 93.25 181 LYS A C 1
ATOM 1454 O O . LYS A 1 181 ? 12.948 -4.083 12.146 1.00 93.25 181 LYS A O 1
ATOM 1459 N N . SER A 1 182 ? 13.489 -5.820 13.475 1.00 92.81 182 SER A N 1
ATOM 1460 C CA . SER A 1 182 ? 14.273 -6.530 12.463 1.00 92.81 182 SER A CA 1
ATOM 1461 C C . SER A 1 182 ? 13.413 -6.962 11.269 1.00 92.81 182 SER A C 1
ATOM 1463 O O . SER A 1 182 ? 13.808 -6.732 10.129 1.00 92.81 182 SER A O 1
ATOM 1465 N N . ASP A 1 183 ? 12.209 -7.483 11.521 1.00 95.06 183 ASP A N 1
ATOM 1466 C CA . ASP A 1 183 ? 11.261 -7.900 10.485 1.00 95.06 183 ASP A CA 1
ATOM 1467 C C . ASP A 1 183 ? 10.714 -6.687 9.704 1.00 95.06 183 ASP A C 1
ATOM 1469 O O . ASP A 1 183 ? 10.726 -6.692 8.472 1.00 95.06 183 ASP A O 1
ATOM 1473 N N . ILE A 1 184 ? 10.324 -5.605 10.395 1.00 95.69 184 ILE A N 1
ATOM 1474 C CA . ILE A 1 184 ? 9.852 -4.354 9.771 1.00 95.69 184 ILE A CA 1
ATOM 1475 C C . ILE A 1 184 ? 10.938 -3.776 8.857 1.00 95.69 184 ILE A C 1
ATOM 1477 O O . ILE A 1 184 ? 10.687 -3.483 7.686 1.00 95.69 184 ILE A O 1
ATOM 1481 N N . GLN A 1 185 ? 12.163 -3.640 9.372 1.00 94.94 185 GLN A N 1
ATOM 1482 C CA . GLN A 1 185 ? 13.292 -3.120 8.603 1.00 94.94 185 GLN A CA 1
ATOM 1483 C C . GLN A 1 185 ? 13.627 -4.019 7.419 1.00 94.94 185 GLN A C 1
ATOM 1485 O O . GLN A 1 185 ? 13.922 -3.509 6.341 1.00 94.94 185 GLN A O 1
ATOM 1490 N N . PHE A 1 186 ? 13.539 -5.337 7.589 1.00 95.12 186 PHE A N 1
ATOM 1491 C CA . PHE A 1 186 ? 13.771 -6.280 6.508 1.00 95.12 186 PHE A CA 1
ATOM 1492 C C . PHE A 1 186 ? 12.747 -6.111 5.378 1.00 95.12 186 PHE A C 1
ATOM 1494 O O . PHE A 1 186 ? 13.135 -6.004 4.214 1.00 95.12 186 PHE A O 1
ATOM 1501 N N . VAL A 1 187 ? 11.453 -6.005 5.699 1.00 95.56 187 VAL A N 1
ATOM 1502 C CA . VAL A 1 187 ? 10.381 -5.789 4.708 1.00 95.56 187 VAL A CA 1
ATOM 1503 C C . VAL A 1 187 ? 10.563 -4.467 3.954 1.00 95.56 187 VAL A C 1
ATOM 1505 O O . VAL A 1 187 ? 10.402 -4.424 2.728 1.00 95.56 187 VAL A O 1
ATOM 1508 N N . VAL A 1 188 ? 10.937 -3.397 4.662 1.00 95.31 188 VAL A N 1
ATOM 1509 C CA . VAL A 1 188 ? 11.229 -2.085 4.059 1.00 95.31 188 VAL A CA 1
ATOM 1510 C C . VAL A 1 188 ? 12.489 -2.147 3.193 1.00 95.31 188 VAL A C 1
ATOM 1512 O O . VAL A 1 188 ? 12.501 -1.630 2.077 1.00 95.31 188 VAL A O 1
ATOM 1515 N N . GLN A 1 189 ? 13.537 -2.835 3.648 1.00 94.44 189 GLN A N 1
ATOM 1516 C CA . GLN A 1 189 ? 14.782 -2.998 2.900 1.00 94.44 189 GLN A CA 1
ATOM 1517 C C . GLN A 1 189 ? 14.570 -3.777 1.597 1.00 94.44 189 GLN A C 1
ATOM 1519 O O . GLN A 1 189 ? 15.169 -3.424 0.579 1.00 94.44 189 GLN A O 1
ATOM 1524 N N . GLN A 1 190 ? 13.710 -4.802 1.594 1.00 93.94 190 GLN A N 1
ATOM 1525 C CA . GLN A 1 190 ? 13.346 -5.504 0.359 1.00 93.94 190 GLN A CA 1
ATOM 1526 C C . GLN A 1 190 ? 12.671 -4.559 -0.642 1.00 93.94 190 GLN A C 1
ATOM 1528 O O . GLN A 1 190 ? 13.016 -4.580 -1.824 1.00 93.94 190 GLN A O 1
ATOM 1533 N N . ALA A 1 191 ? 11.789 -3.669 -0.174 1.00 94.75 191 ALA A N 1
ATOM 1534 C CA . ALA A 1 191 ? 11.166 -2.668 -1.034 1.00 94.75 191 ALA A CA 1
ATOM 1535 C C . ALA A 1 191 ? 12.184 -1.669 -1.607 1.00 94.75 191 ALA A C 1
ATOM 1537 O O . ALA A 1 191 ? 12.199 -1.435 -2.815 1.00 94.75 191 ALA A O 1
ATOM 1538 N N . SER A 1 192 ? 13.092 -1.138 -0.782 1.00 94.75 192 SER A N 1
ATOM 1539 C CA . SER A 1 192 ? 14.159 -0.239 -1.248 1.00 94.75 192 SER A CA 1
ATOM 1540 C C . SER A 1 192 ? 15.136 -0.930 -2.208 1.00 94.75 192 SER A C 1
ATOM 1542 O O . SER A 1 192 ? 15.570 -0.332 -3.196 1.00 94.75 192 SER A O 1
ATOM 1544 N N . SER A 1 193 ? 15.454 -2.209 -1.983 1.00 93.69 193 SER A N 1
ATOM 1545 C CA . SER A 1 193 ? 16.267 -2.999 -2.917 1.00 93.69 193 SER A CA 1
ATOM 1546 C C . SER A 1 193 ? 15.563 -3.177 -4.263 1.00 93.69 193 SER A C 1
ATOM 1548 O O . SER A 1 193 ? 16.184 -2.993 -5.311 1.00 93.69 193 SER A O 1
ATOM 1550 N N . HIS A 1 194 ? 14.262 -3.477 -4.247 1.00 93.81 194 HIS A N 1
ATOM 1551 C CA . HIS A 1 194 ? 13.450 -3.579 -5.455 1.00 93.81 194 HIS A CA 1
ATOM 1552 C C . HIS A 1 194 ? 13.373 -2.242 -6.210 1.00 93.81 194 HIS A C 1
ATOM 1554 O O . HIS A 1 194 ? 13.652 -2.212 -7.406 1.00 93.81 194 HIS A O 1
ATOM 1560 N N . SER A 1 195 ? 13.079 -1.136 -5.516 1.00 94.12 195 SER A N 1
ATOM 1561 C CA . SER A 1 195 ? 13.069 0.233 -6.066 1.00 94.12 195 SER A CA 1
ATOM 1562 C C . SER A 1 195 ? 14.401 0.573 -6.748 1.00 94.12 195 SER A C 1
ATOM 1564 O O . SER A 1 195 ? 14.435 0.972 -7.912 1.00 94.12 195 SER A O 1
ATOM 1566 N N . THR A 1 196 ? 15.528 0.290 -6.085 1.00 94.75 196 THR A N 1
ATOM 1567 C CA . THR A 1 196 ? 16.870 0.505 -6.654 1.00 94.75 196 THR A CA 1
ATOM 1568 C C . THR A 1 196 ? 17.067 -0.277 -7.954 1.00 94.75 196 THR A C 1
ATOM 1570 O O . THR A 1 196 ? 17.515 0.284 -8.952 1.00 94.75 196 THR A O 1
ATOM 1573 N N . LYS A 1 197 ? 16.697 -1.562 -7.976 1.00 94.69 197 LYS A N 1
ATOM 1574 C CA . LYS A 1 197 ? 16.797 -2.406 -9.177 1.00 94.69 197 LYS A CA 1
ATOM 1575 C C . LYS A 1 197 ? 15.881 -1.915 -10.303 1.00 94.69 197 LYS A C 1
ATOM 1577 O O . LYS A 1 197 ? 16.313 -1.852 -11.448 1.00 94.69 197 LYS A O 1
ATOM 1582 N N . ALA A 1 198 ? 14.650 -1.517 -9.993 1.00 93.00 198 ALA A N 1
ATOM 1583 C CA . ALA A 1 198 ? 13.727 -0.957 -10.977 1.00 93.00 198 ALA A CA 1
ATOM 1584 C C . ALA A 1 198 ? 14.276 0.342 -11.602 1.00 93.00 198 ALA A C 1
ATOM 1586 O O . ALA A 1 198 ? 14.244 0.504 -12.819 1.00 93.00 198 ALA A O 1
ATOM 1587 N N . ASN A 1 199 ? 14.878 1.226 -10.801 1.00 94.25 199 ASN A N 1
ATOM 1588 C CA . ASN A 1 199 ? 15.521 2.450 -11.298 1.00 94.25 199 ASN A CA 1
ATOM 1589 C C . ASN A 1 199 ? 16.737 2.166 -12.198 1.00 94.25 199 ASN A C 1
ATOM 1591 O O . ASN A 1 199 ? 16.980 2.893 -13.167 1.00 94.25 199 ASN A O 1
ATOM 1595 N N . VAL A 1 200 ? 17.487 1.093 -11.921 1.00 96.50 200 VAL A N 1
ATOM 1596 C CA . VAL A 1 200 ? 18.567 0.639 -12.811 1.00 96.50 200 VAL A CA 1
ATOM 1597 C C . VAL A 1 200 ? 18.000 0.160 -14.151 1.00 96.50 200 VAL A C 1
ATOM 1599 O O . VAL A 1 200 ? 18.560 0.520 -15.182 1.00 96.50 200 VAL A O 1
ATOM 1602 N N . LEU A 1 201 ? 16.866 -0.555 -14.179 1.00 96.19 201 LEU A N 1
ATOM 1603 C CA . LEU A 1 201 ? 16.208 -0.924 -15.444 1.00 96.19 201 LEU A CA 1
ATOM 1604 C C . LEU A 1 201 ? 15.813 0.307 -16.266 1.00 96.19 201 LEU A C 1
ATOM 1606 O O . LEU A 1 201 ? 16.120 0.366 -17.453 1.00 96.19 201 LEU A O 1
ATOM 1610 N N . VAL A 1 202 ? 15.206 1.314 -15.631 1.00 95.88 202 VAL A N 1
ATOM 1611 C CA . VAL A 1 202 ? 14.844 2.574 -16.305 1.00 95.88 202 VAL A CA 1
ATOM 1612 C C . VAL A 1 202 ? 16.084 3.263 -16.877 1.00 95.88 202 VAL A C 1
ATOM 1614 O O . VAL A 1 202 ? 16.063 3.745 -18.010 1.00 95.88 202 VAL A O 1
ATOM 1617 N N . THR A 1 203 ? 17.186 3.274 -16.125 1.00 96.94 203 THR A N 1
ATOM 1618 C CA . THR A 1 203 ? 18.468 3.811 -16.600 1.00 96.94 203 THR A CA 1
ATOM 1619 C C . THR A 1 203 ? 18.987 3.039 -17.814 1.00 96.94 203 THR A C 1
ATOM 1621 O O . THR A 1 203 ? 19.387 3.657 -18.800 1.00 96.94 203 THR A O 1
ATOM 1624 N N . LEU A 1 204 ? 18.957 1.704 -17.778 1.00 96.81 204 LEU A N 1
ATOM 1625 C CA . LEU A 1 204 ? 19.402 0.855 -18.887 1.00 96.81 204 LEU A CA 1
ATOM 1626 C C . LEU A 1 204 ? 18.549 1.061 -20.145 1.00 96.81 204 LEU A C 1
ATOM 1628 O O . LEU A 1 204 ? 19.097 1.125 -21.247 1.00 96.81 204 LEU A O 1
ATOM 1632 N N . ASP A 1 205 ? 17.235 1.211 -20.000 1.00 96.25 205 ASP A N 1
ATOM 1633 C CA . ASP A 1 205 ? 16.352 1.504 -21.130 1.00 96.25 205 ASP A CA 1
ATOM 1634 C C . ASP A 1 205 ? 16.557 2.917 -21.673 1.00 96.25 205 ASP A C 1
ATOM 1636 O O . ASP A 1 205 ? 16.613 3.097 -22.887 1.00 96.25 205 ASP A O 1
ATOM 1640 N N . THR A 1 206 ? 16.778 3.905 -20.806 1.00 95.38 206 THR A N 1
ATOM 1641 C CA . THR A 1 206 ? 17.107 5.274 -21.236 1.00 95.38 206 THR A CA 1
ATOM 1642 C C . THR A 1 206 ? 18.409 5.293 -22.041 1.00 95.38 206 THR A C 1
ATOM 1644 O O . THR A 1 206 ? 18.429 5.802 -23.156 1.00 95.38 206 THR A O 1
ATOM 1647 N N . GLN A 1 207 ? 19.468 4.640 -21.549 1.00 92.81 207 GLN A N 1
ATOM 1648 C CA . GLN A 1 207 ? 20.751 4.525 -22.260 1.00 92.81 207 GLN A CA 1
ATOM 1649 C C . GLN A 1 207 ? 20.623 3.844 -23.627 1.00 92.81 207 GLN A C 1
ATOM 1651 O O . GLN A 1 207 ? 21.335 4.185 -24.571 1.00 92.81 207 GLN A O 1
ATOM 1656 N N . TYR A 1 208 ? 19.733 2.859 -23.735 1.00 93.00 208 TYR A N 1
ATOM 1657 C CA . TYR A 1 208 ? 19.442 2.211 -25.005 1.00 93.00 208 TYR A CA 1
ATOM 1658 C C . TYR A 1 208 ? 18.723 3.151 -25.969 1.00 93.00 208 TYR A C 1
ATOM 1660 O O . TYR A 1 208 ? 19.143 3.272 -27.119 1.00 93.00 208 TYR A O 1
ATOM 1668 N N . MET A 1 209 ? 17.688 3.849 -25.494 1.00 93.12 209 MET A N 1
ATOM 1669 C CA . MET A 1 209 ? 16.915 4.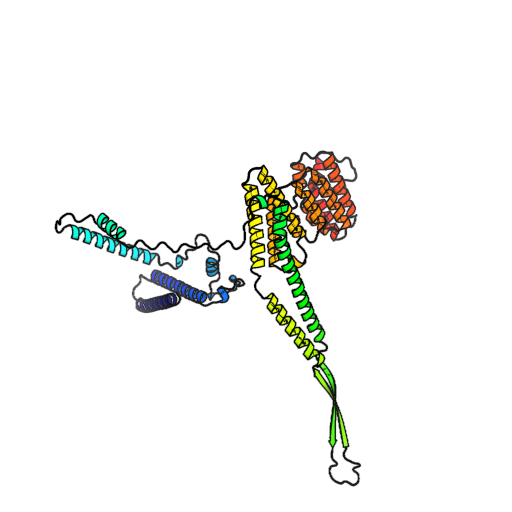799 -26.296 1.00 93.12 209 MET A CA 1
ATOM 1670 C C . MET A 1 209 ? 17.770 5.973 -26.781 1.00 93.12 209 MET A C 1
ATOM 1672 O O . MET A 1 209 ? 17.709 6.313 -27.963 1.00 93.12 209 MET A O 1
ATOM 1676 N N . ASP A 1 210 ? 18.628 6.522 -25.918 1.00 90.06 210 ASP A N 1
ATOM 1677 C CA . ASP A 1 210 ? 19.578 7.596 -26.251 1.00 90.06 210 ASP A CA 1
ATOM 1678 C C . ASP A 1 210 ? 20.586 7.178 -27.330 1.00 90.06 210 ASP A C 1
ATOM 1680 O O . ASP A 1 210 ? 21.166 8.013 -28.028 1.00 90.06 210 ASP A O 1
ATOM 1684 N N . GLY A 1 211 ? 20.788 5.871 -27.490 1.00 85.62 211 GLY A N 1
ATOM 1685 C CA . GLY A 1 211 ? 21.686 5.303 -28.476 1.00 85.62 211 GLY A CA 1
ATOM 1686 C C . GLY A 1 211 ? 21.141 5.091 -29.864 1.00 85.62 211 GLY A C 1
ATOM 1687 O O . GLY A 1 211 ? 21.904 5.079 -30.832 1.00 85.62 211 GLY A O 1
ATOM 1688 N N . LEU A 1 212 ? 19.825 4.945 -29.984 1.00 87.88 212 LEU A N 1
ATOM 1689 C CA . LEU A 1 212 ? 19.178 4.683 -31.264 1.00 87.88 212 LEU A CA 1
ATOM 1690 C C . LEU A 1 212 ? 19.487 5.751 -32.331 1.00 87.88 212 LEU A C 1
ATOM 1692 O O . LEU A 1 212 ? 19.775 5.359 -33.464 1.00 87.88 212 LEU A O 1
ATOM 1696 N N . PRO A 1 213 ? 19.515 7.067 -32.019 1.00 88.31 213 PRO A N 1
ATOM 1697 C CA . PRO A 1 213 ? 19.781 8.104 -33.019 1.00 88.31 213 PRO A CA 1
ATOM 1698 C C . PRO A 1 213 ? 21.177 8.046 -33.650 1.00 88.31 213 PRO A C 1
ATOM 1700 O O . PRO A 1 213 ? 21.374 8.563 -34.745 1.00 88.31 213 PRO A O 1
ATOM 1703 N N . VAL A 1 214 ? 22.152 7.445 -32.965 1.00 85.25 214 VAL A N 1
ATOM 1704 C CA . VAL A 1 214 ? 23.572 7.421 -33.366 1.00 85.25 214 VAL A CA 1
ATOM 1705 C C . VAL A 1 214 ? 24.086 6.005 -33.643 1.00 85.25 214 VAL A C 1
ATOM 1707 O O . VAL A 1 214 ? 25.290 5.794 -33.808 1.00 85.25 214 VAL A O 1
ATOM 1710 N N . LEU A 1 215 ? 23.169 5.035 -33.716 1.00 86.25 215 LEU A N 1
ATOM 1711 C CA . LEU A 1 215 ? 23.459 3.629 -33.988 1.00 86.25 215 LEU A CA 1
ATOM 1712 C C . LEU A 1 215 ? 24.116 3.442 -35.363 1.00 86.25 215 LEU A C 1
ATOM 1714 O O . LEU A 1 215 ? 25.088 2.697 -35.502 1.00 86.25 215 LEU A O 1
ATOM 1718 N N . TYR A 1 216 ? 23.609 4.166 -36.358 1.00 88.56 216 TYR A N 1
ATOM 1719 C CA . TYR A 1 216 ? 24.116 4.173 -37.723 1.00 88.56 216 TYR A CA 1
ATOM 1720 C C . TYR A 1 216 ? 24.737 5.525 -38.054 1.00 88.56 216 TYR A C 1
ATOM 1722 O O . TYR A 1 216 ? 24.217 6.572 -37.673 1.00 88.56 216 TYR A O 1
ATOM 1730 N N . SER A 1 217 ? 25.842 5.503 -38.794 1.00 87.88 217 SER A N 1
ATOM 1731 C CA . SER A 1 217 ? 26.511 6.719 -39.255 1.00 87.88 217 SER A CA 1
ATOM 1732 C C . SER A 1 217 ? 26.897 6.599 -40.723 1.00 87.88 217 SER A C 1
ATOM 1734 O O . SER A 1 217 ? 27.315 5.531 -41.168 1.00 87.88 217 SER A O 1
ATOM 1736 N N . ASN A 1 218 ? 26.770 7.699 -41.464 1.00 89.50 218 ASN A N 1
ATOM 1737 C CA . ASN A 1 218 ? 27.254 7.780 -42.837 1.00 89.50 218 ASN A CA 1
ATOM 1738 C C . ASN A 1 218 ? 28.780 7.879 -42.823 1.00 89.50 218 ASN A C 1
ATOM 1740 O O . ASN A 1 218 ? 29.340 8.863 -42.336 1.00 89.50 218 ASN A O 1
ATOM 1744 N N . GLN A 1 219 ? 29.450 6.862 -43.357 1.00 89.38 219 GLN A N 1
ATOM 1745 C CA . GLN A 1 219 ? 30.899 6.828 -43.490 1.00 89.38 219 GLN A CA 1
ATOM 1746 C C . GLN A 1 219 ? 31.296 7.086 -44.949 1.00 89.38 219 GLN A C 1
ATOM 1748 O O . GLN A 1 219 ? 30.764 6.440 -45.859 1.00 89.38 219 GLN A O 1
ATOM 1753 N N . PRO A 1 220 ? 32.227 8.020 -45.213 1.00 92.00 220 PRO A N 1
ATOM 1754 C CA . PRO A 1 220 ? 32.671 8.301 -46.568 1.00 92.00 220 PRO A CA 1
ATOM 1755 C C . PRO A 1 220 ? 33.504 7.133 -47.103 1.00 92.00 220 PRO A C 1
ATOM 1757 O O . PRO A 1 220 ? 34.519 6.741 -46.522 1.00 92.00 220 PRO A O 1
ATOM 1760 N N . ARG A 1 221 ? 33.108 6.602 -48.258 1.00 92.31 221 ARG A N 1
ATOM 1761 C CA . ARG A 1 221 ? 33.809 5.530 -48.966 1.00 92.31 221 ARG A CA 1
ATOM 1762 C C . ARG A 1 221 ? 34.258 6.013 -50.339 1.00 92.31 221 ARG A C 1
ATOM 1764 O O . ARG A 1 221 ? 33.633 6.871 -50.968 1.00 92.31 221 ARG A O 1
ATOM 1771 N N . GLN A 1 222 ? 35.371 5.457 -50.812 1.00 93.06 222 GLN A N 1
ATOM 1772 C CA . GLN A 1 222 ? 35.844 5.695 -52.169 1.00 93.06 222 GLN A CA 1
ATOM 1773 C C . GLN A 1 222 ? 36.386 4.419 -52.798 1.00 93.06 222 GLN A C 1
ATOM 1775 O O . GLN A 1 222 ? 37.100 3.653 -52.151 1.00 93.06 222 GLN A O 1
ATOM 1780 N N . PHE A 1 223 ? 36.090 4.223 -54.079 1.00 93.25 223 PHE A N 1
ATOM 1781 C CA . PHE A 1 223 ? 36.751 3.208 -54.889 1.00 93.25 223 PHE A CA 1
ATOM 1782 C C . PHE A 1 223 ? 37.171 3.788 -56.232 1.00 93.25 223 PHE A C 1
ATOM 1784 O O . PHE A 1 223 ? 36.604 4.763 -56.732 1.00 93.25 223 PHE A O 1
ATOM 1791 N N . MET A 1 224 ? 38.215 3.193 -56.799 1.00 93.31 224 MET A N 1
ATOM 1792 C CA . MET A 1 224 ? 38.825 3.653 -58.036 1.00 93.31 224 MET A CA 1
ATOM 1793 C C . MET A 1 224 ? 38.590 2.624 -59.129 1.00 93.31 224 MET A C 1
ATOM 1795 O O . MET A 1 224 ? 38.945 1.457 -58.978 1.00 93.31 224 MET A O 1
ATOM 1799 N N . VAL A 1 225 ? 38.020 3.070 -60.244 1.00 93.12 225 VAL A N 1
ATOM 1800 C CA . VAL A 1 225 ? 37.903 2.262 -61.457 1.00 93.12 225 VAL A CA 1
ATOM 1801 C C . VAL A 1 225 ? 38.931 2.764 -62.456 1.00 93.12 225 VAL A C 1
ATOM 1803 O O . VAL A 1 225 ? 38.908 3.928 -62.860 1.00 93.12 225 VAL A O 1
ATOM 1806 N N . SER A 1 226 ? 39.836 1.876 -62.860 1.00 88.94 226 SER A N 1
ATOM 1807 C CA . SER A 1 226 ? 40.770 2.152 -63.947 1.00 88.94 226 SER A CA 1
ATOM 1808 C C . SER A 1 226 ? 40.107 1.811 -65.278 1.00 88.94 226 SER A C 1
ATOM 1810 O O . SER A 1 226 ? 39.704 0.670 -65.507 1.00 88.94 226 SER A O 1
ATOM 1812 N N . VAL A 1 227 ? 39.977 2.804 -66.154 1.00 89.06 227 VAL A N 1
ATOM 1813 C CA . VAL A 1 227 ? 39.471 2.629 -67.514 1.00 89.06 227 VAL A CA 1
ATOM 1814 C C . VAL A 1 227 ? 40.673 2.499 -68.453 1.00 89.06 227 VAL A C 1
ATOM 1816 O O . VAL A 1 227 ? 41.367 3.492 -68.703 1.00 89.06 227 VAL A O 1
ATOM 1819 N N . PRO A 1 228 ? 40.952 1.291 -68.978 1.00 85.06 228 PRO A N 1
ATOM 1820 C CA . PRO A 1 228 ? 42.079 1.081 -69.876 1.00 85.06 228 PRO A CA 1
ATOM 1821 C C . PRO A 1 228 ? 41.839 1.772 -71.226 1.00 85.06 228 PRO A C 1
ATOM 1823 O O . PRO A 1 228 ? 40.707 1.829 -71.715 1.00 85.06 228 PRO A O 1
ATOM 1826 N N . CYS A 1 229 ? 42.905 2.258 -71.874 1.00 85.06 229 CYS A N 1
ATOM 1827 C CA . CYS A 1 229 ? 42.803 2.801 -73.232 1.00 85.06 229 CYS A CA 1
ATOM 1828 C C . CYS A 1 229 ? 42.298 1.700 -74.186 1.00 85.06 229 CYS A C 1
ATOM 1830 O O . CYS A 1 229 ? 42.945 0.663 -74.361 1.00 85.06 229 CYS A O 1
ATOM 1832 N N . LYS A 1 230 ? 41.162 1.921 -74.857 1.00 73.81 230 LYS A N 1
ATOM 1833 C CA . LYS A 1 230 ? 40.724 1.042 -75.950 1.00 73.81 230 LYS A CA 1
ATOM 1834 C C . LYS A 1 230 ? 41.535 1.353 -77.207 1.00 73.81 230 LYS A C 1
ATOM 1836 O O . LYS A 1 230 ? 41.268 2.342 -77.881 1.00 73.81 230 LYS A O 1
ATOM 1841 N N . ARG A 1 231 ? 42.461 0.442 -77.531 1.00 69.62 231 ARG A N 1
ATOM 1842 C CA . ARG A 1 231 ? 43.363 0.443 -78.700 1.00 69.62 231 ARG A CA 1
ATOM 1843 C C . ARG A 1 231 ? 44.351 1.615 -78.736 1.00 69.62 231 ARG A C 1
ATOM 1845 O O . ARG A 1 231 ? 44.055 2.732 -78.324 1.00 69.62 231 ARG A O 1
ATOM 1852 N N . SER A 1 232 ? 45.536 1.321 -79.264 1.00 60.59 232 SER A N 1
ATOM 1853 C CA . SER A 1 232 ? 46.730 2.166 -79.388 1.00 60.59 232 SER A CA 1
ATOM 1854 C C . SER A 1 232 ? 46.537 3.370 -80.325 1.00 60.59 232 SER A C 1
ATOM 1856 O O . SER A 1 232 ? 47.282 3.557 -81.281 1.00 60.59 232 SER A O 1
ATOM 1858 N N . SER A 1 233 ? 45.503 4.182 -80.101 1.00 60.22 233 SER A N 1
ATOM 1859 C CA . SER A 1 233 ? 45.396 5.481 -80.754 1.00 60.22 233 SER A CA 1
ATOM 1860 C C . SER A 1 233 ? 46.520 6.369 -80.217 1.00 60.22 233 SER A C 1
ATOM 1862 O O . SER A 1 233 ? 46.697 6.495 -79.005 1.00 60.22 233 SER A O 1
ATOM 1864 N N . SER A 1 234 ? 47.287 6.992 -81.111 1.00 66.56 234 SER A N 1
ATOM 1865 C CA . SER A 1 234 ? 48.453 7.847 -80.814 1.00 66.56 234 SER A CA 1
ATOM 1866 C C . SER A 1 234 ? 48.134 9.123 -80.013 1.00 66.56 234 SER A C 1
ATOM 1868 O O . SER A 1 234 ? 48.970 10.014 -79.904 1.00 66.56 234 SER A O 1
ATOM 1870 N N . ARG A 1 235 ? 46.917 9.227 -79.465 1.00 73.06 235 ARG A N 1
ATOM 1871 C CA . ARG 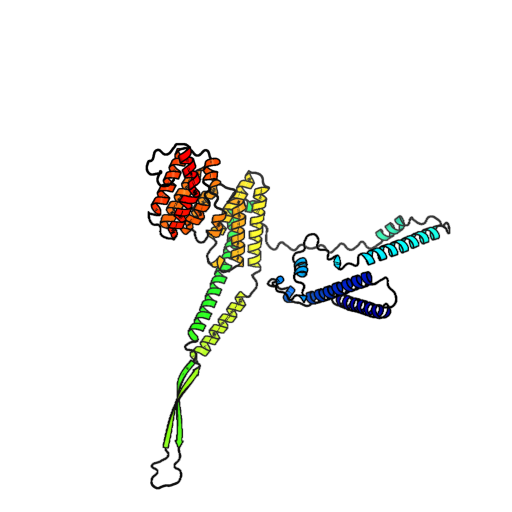A 1 235 ? 46.386 10.364 -78.706 1.00 73.06 235 ARG A CA 1
ATOM 1872 C C . ARG A 1 235 ? 45.953 10.005 -77.274 1.00 73.06 235 ARG A C 1
ATOM 1874 O O . ARG A 1 235 ? 45.498 10.897 -76.566 1.00 73.06 235 ARG A O 1
ATOM 1881 N N . CYS A 1 236 ? 46.066 8.745 -76.828 1.00 78.50 236 CYS A N 1
ATOM 1882 C CA . CYS A 1 236 ? 45.785 8.394 -75.424 1.00 78.50 236 CYS A CA 1
ATOM 1883 C C . CYS A 1 236 ? 46.970 8.815 -74.536 1.00 78.50 236 CYS A C 1
ATOM 1885 O O . CYS A 1 236 ? 48.076 8.320 -74.731 1.00 78.50 236 CYS A O 1
ATOM 1887 N N . ALA A 1 237 ? 46.742 9.688 -73.548 1.00 78.94 237 ALA A N 1
ATOM 1888 C CA . ALA A 1 237 ? 47.766 10.109 -72.580 1.00 78.94 237 ALA A CA 1
ATOM 1889 C C . ALA A 1 237 ? 47.998 9.091 -71.438 1.00 78.94 237 ALA A C 1
ATOM 1891 O O . ALA A 1 237 ? 48.893 9.278 -70.620 1.00 78.94 237 ALA A O 1
ATOM 1892 N N . GLY A 1 238 ? 47.197 8.021 -71.376 1.00 81.62 238 GLY A N 1
ATOM 1893 C CA . GLY A 1 238 ? 47.268 6.971 -70.357 1.00 81.62 238 GLY A CA 1
ATOM 1894 C C . GLY A 1 238 ? 45.879 6.470 -69.936 1.00 81.62 238 GLY A C 1
ATOM 1895 O O . GLY A 1 238 ? 44.871 7.057 -70.336 1.00 81.62 238 GLY A O 1
ATOM 1896 N N . PRO A 1 239 ? 45.799 5.374 -69.159 1.00 85.38 239 PRO A N 1
ATOM 1897 C CA . PRO A 1 239 ? 44.543 4.904 -68.579 1.00 85.38 239 PRO A CA 1
ATOM 1898 C C . PRO A 1 239 ? 43.945 5.963 -67.642 1.00 85.38 239 PRO A C 1
ATOM 1900 O O . PRO A 1 239 ? 44.658 6.587 -66.856 1.00 85.38 239 PRO A O 1
ATOM 1903 N N . ALA A 1 240 ? 42.627 6.157 -67.708 1.00 89.56 240 ALA A N 1
ATOM 1904 C CA . ALA A 1 240 ? 41.930 7.099 -66.838 1.00 89.56 240 ALA A CA 1
ATOM 1905 C C . ALA A 1 240 ? 41.575 6.425 -65.507 1.00 89.56 240 ALA A C 1
ATOM 1907 O O . ALA A 1 240 ? 41.118 5.283 -65.494 1.00 89.56 240 ALA A O 1
ATOM 1908 N N . THR A 1 241 ? 41.746 7.133 -64.392 1.00 90.75 241 THR A N 1
ATOM 1909 C CA . THR A 1 241 ? 41.288 6.667 -63.075 1.00 90.75 241 THR A CA 1
ATOM 1910 C C . THR A 1 241 ? 40.061 7.469 -62.674 1.00 90.75 241 THR A C 1
ATOM 1912 O O . THR A 1 241 ? 40.146 8.681 -62.492 1.00 90.75 241 THR A O 1
ATOM 1915 N N . ILE A 1 242 ? 38.916 6.797 -62.557 1.00 93.00 242 ILE A N 1
ATOM 1916 C CA . ILE A 1 242 ? 37.666 7.398 -62.091 1.00 93.00 242 ILE A CA 1
ATOM 1917 C C . ILE A 1 242 ? 37.526 7.083 -60.605 1.00 93.00 242 ILE A C 1
ATOM 1919 O O . ILE A 1 242 ? 37.507 5.915 -60.218 1.00 93.00 242 ILE A O 1
ATOM 1923 N N . VAL A 1 243 ? 37.438 8.123 -59.776 1.00 94.75 243 VAL A N 1
ATOM 1924 C CA . VAL A 1 243 ? 37.222 7.993 -58.331 1.00 94.75 243 VAL A CA 1
ATOM 1925 C C . VAL A 1 243 ? 35.732 8.150 -58.052 1.00 94.75 243 VAL A C 1
ATOM 1927 O O . VAL A 1 243 ? 35.176 9.230 -58.245 1.00 94.75 243 VAL A O 1
ATOM 1930 N N . PHE A 1 244 ? 35.093 7.085 -57.582 1.00 94.75 244 PHE A N 1
ATOM 1931 C CA . PHE A 1 244 ? 33.723 7.130 -57.084 1.00 94.75 244 PHE A CA 1
ATOM 1932 C C . PHE A 1 244 ? 33.760 7.421 -55.587 1.00 94.75 244 PHE A C 1
ATOM 1934 O O . PHE A 1 244 ? 34.474 6.744 -54.851 1.00 94.75 244 PHE A O 1
ATOM 1941 N N . ARG A 1 245 ? 33.005 8.431 -55.147 1.00 95.38 245 ARG A N 1
ATOM 1942 C CA . ARG A 1 245 ? 32.843 8.807 -53.737 1.00 95.38 245 ARG A CA 1
ATOM 1943 C C . ARG A 1 245 ? 31.372 8.696 -53.375 1.00 95.38 245 ARG A C 1
ATOM 1945 O O . ARG A 1 245 ? 30.537 9.224 -54.104 1.00 95.38 245 ARG A O 1
ATOM 1952 N N . TYR A 1 246 ? 31.074 8.015 -52.281 1.00 92.69 246 TYR A N 1
ATOM 1953 C CA . TYR A 1 246 ? 29.715 7.837 -51.785 1.00 92.69 246 TYR A CA 1
ATOM 1954 C C . TYR A 1 246 ? 29.730 7.728 -50.259 1.00 92.69 246 TYR A C 1
ATOM 1956 O O . TYR A 1 246 ? 30.781 7.507 -49.655 1.00 92.69 246 TYR A O 1
ATOM 1964 N N . GLU A 1 247 ? 28.569 7.912 -49.646 1.00 92.94 247 GLU A N 1
ATOM 1965 C CA . GLU A 1 247 ? 28.366 7.661 -48.223 1.00 92.94 247 GLU A CA 1
ATOM 1966 C C . GLU A 1 247 ? 27.717 6.293 -48.052 1.00 92.94 247 GLU A C 1
ATOM 1968 O O . GLU A 1 247 ? 26.742 5.971 -48.734 1.00 92.94 247 GLU A O 1
ATOM 1973 N N . GLU A 1 248 ? 28.275 5.482 -47.162 1.00 90.50 248 GLU A N 1
ATOM 1974 C CA . GLU A 1 248 ? 27.730 4.180 -46.798 1.00 90.50 248 GLU A CA 1
ATOM 1975 C C . GLU A 1 248 ? 27.244 4.225 -45.355 1.00 90.50 248 GLU A C 1
ATOM 1977 O O . GLU A 1 248 ? 27.934 4.749 -44.478 1.00 90.50 248 GLU A O 1
ATOM 1982 N N . ILE A 1 249 ? 26.050 3.691 -45.109 1.00 90.44 249 ILE A N 1
ATOM 1983 C CA . ILE A 1 249 ? 25.511 3.574 -43.758 1.00 90.44 249 ILE A CA 1
ATOM 1984 C C . ILE A 1 249 ? 26.239 2.418 -43.072 1.00 90.44 249 ILE A C 1
ATOM 1986 O O . ILE A 1 249 ? 26.103 1.269 -43.489 1.00 90.44 249 ILE A O 1
ATOM 1990 N N . GLU A 1 250 ? 26.983 2.711 -42.010 1.00 89.12 250 GLU A N 1
ATOM 1991 C CA . GLU A 1 250 ? 27.706 1.708 -41.228 1.00 89.12 250 GLU A CA 1
ATOM 1992 C C . GLU A 1 250 ? 27.244 1.735 -39.768 1.00 89.12 250 GLU A C 1
ATOM 1994 O O . GLU A 1 250 ? 26.999 2.801 -39.187 1.00 89.12 250 GLU A O 1
ATOM 1999 N N . LEU A 1 251 ? 27.109 0.544 -39.179 1.00 88.06 251 LEU A N 1
ATOM 2000 C CA . LEU A 1 251 ? 26.843 0.393 -37.754 1.00 88.06 251 LEU A CA 1
ATOM 2001 C C . LEU A 1 251 ? 28.058 0.896 -36.975 1.00 88.06 251 LEU A C 1
ATOM 2003 O O . LEU A 1 251 ? 29.190 0.491 -37.238 1.00 88.06 251 LEU A O 1
ATOM 2007 N N . SER A 1 252 ? 27.838 1.768 -35.998 1.00 84.25 252 SER A N 1
ATOM 2008 C CA . SER A 1 252 ? 28.941 2.266 -35.186 1.00 84.25 252 SER A CA 1
ATOM 2009 C C . SER A 1 252 ? 29.492 1.151 -34.279 1.00 84.25 252 SER A C 1
ATOM 2011 O O . SER A 1 252 ? 28.765 0.648 -33.418 1.00 84.25 252 SER A O 1
ATOM 2013 N N . PRO A 1 253 ? 30.787 0.793 -34.378 1.00 80.19 253 PRO A N 1
ATOM 2014 C CA . PRO A 1 253 ? 31.362 -0.310 -33.600 1.00 80.19 253 PRO A CA 1
ATOM 2015 C C . PRO A 1 253 ? 31.377 -0.026 -32.091 1.00 80.19 253 PRO A C 1
ATOM 2017 O O . PRO A 1 253 ? 31.327 -0.944 -31.274 1.00 80.19 253 PRO A O 1
ATOM 2020 N N . LYS A 1 254 ? 31.395 1.256 -31.696 1.00 80.12 254 LYS A N 1
ATOM 2021 C CA . LYS A 1 254 ? 31.265 1.662 -30.286 1.00 80.12 254 LYS A CA 1
ATOM 2022 C C . LYS A 1 254 ? 29.885 1.308 -29.722 1.00 80.12 254 LYS A C 1
ATOM 2024 O O . LYS A 1 254 ? 29.784 0.933 -28.556 1.00 80.12 254 LYS A O 1
ATOM 2029 N N . TRP A 1 255 ? 28.845 1.407 -30.549 1.00 83.69 255 TRP A N 1
ATOM 2030 C CA . TRP A 1 255 ? 27.468 1.113 -30.159 1.00 83.69 255 TRP A CA 1
ATOM 2031 C C . TRP A 1 255 ? 27.194 -0.381 -30.060 1.00 83.69 255 TRP A C 1
ATOM 2033 O O . TRP A 1 255 ? 26.488 -0.799 -29.151 1.00 83.69 255 TRP A O 1
ATOM 2043 N N . GLU A 1 256 ? 27.799 -1.195 -30.922 1.00 81.94 256 GLU A N 1
ATOM 2044 C CA . GLU A 1 256 ? 27.621 -2.649 -30.898 1.00 81.94 256 GLU A CA 1
ATOM 2045 C C . GLU A 1 256 ? 28.051 -3.269 -29.556 1.00 81.94 256 GLU A C 1
ATOM 2047 O O . GLU A 1 256 ? 27.298 -4.029 -28.939 1.00 81.94 256 GLU A O 1
ATOM 2052 N N . GLN A 1 257 ? 29.232 -2.895 -29.050 1.00 86.25 257 GLN A N 1
ATOM 2053 C CA . GLN A 1 257 ? 29.710 -3.385 -27.755 1.00 86.25 257 GLN A CA 1
ATOM 2054 C C . GLN A 1 257 ? 28.858 -2.856 -26.596 1.00 86.25 257 GLN A C 1
ATOM 2056 O O . GLN A 1 257 ? 28.485 -3.624 -25.708 1.00 86.25 257 GLN A O 1
ATOM 2061 N N . MET A 1 258 ? 28.542 -1.560 -26.602 1.00 88.69 258 MET A N 1
ATOM 2062 C CA . MET A 1 258 ? 27.769 -0.936 -25.530 1.00 88.69 258 MET A CA 1
ATOM 2063 C C . MET A 1 258 ? 26.351 -1.514 -25.443 1.00 88.69 258 MET A C 1
ATOM 2065 O O . MET A 1 258 ? 25.870 -1.807 -24.350 1.00 88.69 258 MET A O 1
ATOM 2069 N N . LEU A 1 259 ? 25.714 -1.756 -26.592 1.00 89.88 259 LEU A N 1
ATOM 2070 C CA . LEU A 1 259 ? 24.394 -2.366 -26.678 1.00 89.88 259 LEU A CA 1
ATOM 2071 C C . LEU A 1 259 ? 24.391 -3.777 -26.090 1.00 89.88 259 LEU A C 1
ATOM 2073 O O . LEU A 1 259 ? 23.502 -4.123 -25.314 1.00 89.88 259 LEU A O 1
ATOM 2077 N N . LYS A 1 260 ? 25.399 -4.585 -26.432 1.00 90.06 260 LYS A N 1
ATOM 2078 C CA . LYS A 1 260 ? 25.519 -5.951 -25.918 1.00 90.06 260 LYS A CA 1
ATOM 2079 C C . LYS A 1 260 ? 25.647 -5.978 -24.394 1.00 90.06 260 LYS A C 1
ATOM 2081 O O . LYS A 1 260 ? 25.005 -6.805 -23.753 1.00 90.06 260 LYS A O 1
ATOM 2086 N N . VAL A 1 261 ? 26.449 -5.078 -23.820 1.00 93.06 261 VAL A N 1
ATOM 2087 C CA . VAL A 1 261 ? 26.598 -4.950 -22.359 1.00 93.06 261 VAL A CA 1
ATOM 2088 C C . VAL A 1 261 ? 25.277 -4.515 -21.725 1.00 93.06 261 VAL A C 1
ATOM 2090 O O . VAL A 1 261 ? 24.776 -5.208 -20.846 1.00 93.06 261 VAL A O 1
ATOM 2093 N N . ASN A 1 262 ? 24.664 -3.444 -22.234 1.00 95.00 262 ASN A N 1
ATOM 2094 C CA . ASN A 1 262 ? 23.398 -2.915 -21.726 1.00 95.00 262 ASN A CA 1
ATOM 2095 C C . ASN A 1 262 ? 22.278 -3.970 -21.727 1.00 95.00 262 ASN A C 1
ATOM 2097 O O . ASN A 1 262 ? 21.607 -4.158 -20.716 1.00 95.00 262 ASN A O 1
ATOM 2101 N N . ARG A 1 263 ? 22.100 -4.696 -22.839 1.00 94.69 263 ARG A N 1
ATOM 2102 C CA . ARG A 1 263 ? 21.063 -5.733 -22.954 1.00 94.69 263 ARG A CA 1
ATOM 2103 C C . ARG A 1 263 ? 21.362 -6.944 -22.068 1.00 94.69 263 ARG A C 1
ATOM 2105 O O . ARG A 1 263 ? 20.445 -7.465 -21.445 1.00 94.69 263 ARG A O 1
ATOM 2112 N N . SER A 1 264 ? 22.630 -7.336 -21.932 1.00 96.56 264 SER A N 1
ATOM 2113 C CA . SER A 1 264 ? 23.024 -8.399 -21.000 1.00 96.56 264 SER A CA 1
ATOM 2114 C C . SER A 1 264 ? 22.752 -8.019 -19.541 1.00 96.56 264 SER A C 1
ATOM 2116 O O . SER A 1 264 ? 22.274 -8.854 -18.777 1.00 96.56 264 SER A O 1
ATOM 2118 N N . GLU A 1 265 ? 23.068 -6.790 -19.128 1.00 97.00 265 GLU A N 1
ATOM 2119 C CA . GLU A 1 265 ? 22.787 -6.307 -17.768 1.00 97.00 265 GLU A CA 1
ATOM 2120 C C . GLU A 1 265 ? 21.279 -6.211 -17.512 1.00 97.00 265 GLU A C 1
ATOM 2122 O O . GLU A 1 265 ? 20.802 -6.633 -16.458 1.00 97.00 265 GLU A O 1
ATOM 2127 N N . TYR A 1 266 ? 20.520 -5.739 -18.504 1.00 97.50 266 TYR A N 1
ATOM 2128 C CA . TYR A 1 266 ? 19.062 -5.694 -18.460 1.00 97.50 266 TYR A CA 1
ATOM 2129 C C . TYR A 1 266 ? 18.459 -7.090 -18.254 1.00 97.50 266 TYR A C 1
ATOM 2131 O O . TYR A 1 266 ? 17.686 -7.297 -17.321 1.00 97.50 266 TYR A O 1
ATOM 2139 N N . GLU A 1 267 ? 18.848 -8.068 -19.076 1.00 96.88 267 GLU A N 1
ATOM 2140 C CA . GLU A 1 267 ? 18.347 -9.444 -18.989 1.00 96.88 267 GLU A CA 1
ATOM 2141 C C . GLU A 1 267 ? 18.667 -10.088 -17.634 1.00 96.88 267 GLU A C 1
ATOM 2143 O O . GLU A 1 267 ? 17.798 -10.717 -17.027 1.00 96.88 267 GLU A O 1
ATOM 2148 N N . GLN A 1 268 ? 19.885 -9.890 -17.117 1.00 96.06 268 GLN A N 1
ATOM 2149 C CA . GLN A 1 268 ? 20.275 -10.383 -15.792 1.00 96.06 268 GLN A CA 1
ATOM 2150 C C . GLN A 1 268 ? 19.428 -9.759 -14.679 1.00 96.06 268 GLN A C 1
ATOM 2152 O O . GLN A 1 268 ? 18.992 -10.454 -13.756 1.00 96.06 268 GLN A O 1
ATOM 2157 N N . LEU A 1 269 ? 19.167 -8.456 -14.767 1.00 96.00 269 LEU A N 1
ATOM 2158 C CA . LEU A 1 269 ? 18.395 -7.737 -13.767 1.00 96.00 269 LEU A CA 1
ATOM 2159 C C . LEU A 1 269 ? 16.917 -8.148 -13.786 1.00 96.00 269 LEU A C 1
ATOM 2161 O O . LEU A 1 269 ? 16.364 -8.439 -12.723 1.00 96.00 269 LEU A O 1
ATOM 2165 N N . VAL A 1 270 ? 16.309 -8.272 -14.970 1.00 95.56 270 VAL A N 1
ATOM 2166 C CA . VAL A 1 270 ? 14.937 -8.782 -15.146 1.00 95.56 270 VAL A CA 1
ATOM 2167 C C . VAL A 1 270 ? 14.810 -10.211 -14.624 1.00 95.56 270 VAL A C 1
ATOM 2169 O O . VAL A 1 270 ? 13.873 -10.510 -13.880 1.00 95.56 270 VAL A O 1
ATOM 2172 N N . ALA A 1 271 ? 15.770 -11.086 -14.937 1.00 94.06 271 ALA A N 1
ATOM 2173 C CA . ALA A 1 271 ? 15.785 -12.447 -14.409 1.00 94.06 271 ALA A CA 1
ATOM 2174 C C . ALA A 1 271 ? 15.844 -12.455 -12.873 1.00 94.06 271 ALA A C 1
ATOM 2176 O O . ALA A 1 271 ? 15.123 -13.220 -12.236 1.00 94.06 271 ALA A O 1
ATOM 2177 N N . SER A 1 272 ? 16.639 -11.564 -12.268 1.00 92.00 272 SER A N 1
ATOM 2178 C CA . SER A 1 272 ? 16.742 -11.451 -10.807 1.00 92.00 272 SER A CA 1
ATOM 2179 C C . SER A 1 272 ? 15.455 -10.953 -10.136 1.00 92.00 272 SER A C 1
ATOM 2181 O O . SER A 1 272 ? 15.145 -11.382 -9.028 1.00 92.00 272 SER A O 1
ATOM 2183 N N . LEU A 1 273 ? 14.708 -10.060 -10.795 1.00 89.62 273 LEU A N 1
ATOM 2184 C CA . LEU A 1 273 ? 13.433 -9.518 -10.308 1.00 89.62 273 LEU A CA 1
ATOM 2185 C C . LEU A 1 273 ? 12.264 -10.488 -10.509 1.00 89.62 273 LEU A C 1
ATOM 2187 O O . LEU A 1 273 ? 11.265 -10.393 -9.807 1.00 89.62 273 LEU A O 1
ATOM 2191 N N . SER A 1 274 ? 12.407 -11.435 -11.437 1.00 88.56 274 SER A N 1
ATOM 2192 C CA . SER A 1 274 ? 11.413 -12.479 -11.711 1.00 88.56 274 SER A CA 1
ATOM 2193 C C . SER A 1 274 ? 11.501 -13.665 -10.743 1.00 88.56 274 SER A C 1
ATOM 2195 O O . SER A 1 274 ? 10.703 -14.598 -10.830 1.00 88.56 274 SER A O 1
ATOM 2197 N N . LEU A 1 275 ? 12.485 -13.667 -9.837 1.00 89.38 275 LEU A N 1
ATOM 2198 C CA . LEU A 1 275 ? 12.607 -14.698 -8.813 1.00 89.38 275 LEU A CA 1
ATOM 2199 C C . LEU A 1 275 ? 11.469 -14.587 -7.786 1.00 89.38 275 LEU A C 1
ATOM 2201 O O . LEU A 1 275 ? 11.034 -13.481 -7.459 1.00 89.38 275 LEU A O 1
ATOM 2205 N N . PRO A 1 276 ? 11.002 -15.722 -7.235 1.00 89.56 276 PRO A N 1
ATOM 2206 C CA . PRO A 1 276 ? 10.015 -15.703 -6.167 1.00 89.56 276 PRO A CA 1
ATOM 2207 C C . PRO A 1 276 ? 10.566 -14.998 -4.924 1.00 89.56 276 PRO A C 1
ATOM 2209 O O . PRO A 1 276 ? 11.777 -14.964 -4.684 1.00 89.56 276 PRO A O 1
ATOM 2212 N N . LEU A 1 277 ? 9.652 -14.477 -4.103 1.00 90.25 277 LEU A N 1
ATOM 2213 C CA . LEU A 1 277 ? 10.001 -13.884 -2.815 1.00 90.25 277 LEU A CA 1
ATOM 2214 C C . LEU A 1 277 ? 10.743 -14.899 -1.944 1.00 90.25 277 LEU A C 1
ATOM 2216 O O . LEU A 1 277 ? 10.424 -16.091 -1.936 1.00 90.25 277 LEU A O 1
ATOM 2220 N N . SER A 1 278 ? 11.736 -14.419 -1.198 1.00 91.44 278 SER A N 1
ATOM 2221 C CA . SER A 1 278 ? 12.504 -15.290 -0.317 1.00 91.44 278 SER A CA 1
ATOM 2222 C C . SER A 1 278 ? 11.616 -15.861 0.790 1.00 91.44 278 SER A C 1
ATOM 2224 O O . SER A 1 278 ? 10.679 -15.220 1.277 1.00 91.44 278 SER A O 1
ATOM 2226 N N . LEU A 1 279 ? 11.938 -17.079 1.228 1.00 91.19 279 LEU A N 1
ATOM 2227 C CA . LEU A 1 279 ? 11.245 -17.705 2.352 1.00 91.19 279 LEU A CA 1
ATOM 2228 C C . LEU A 1 279 ? 11.365 -16.857 3.628 1.00 91.19 279 LEU A C 1
ATOM 2230 O O . LEU A 1 279 ? 10.428 -16.807 4.417 1.00 91.19 279 LEU A O 1
ATOM 2234 N N . ASP A 1 280 ? 12.489 -16.166 3.814 1.00 91.88 280 ASP A N 1
ATOM 2235 C CA . ASP A 1 280 ? 12.710 -15.304 4.976 1.00 91.88 280 ASP A CA 1
ATOM 2236 C C . ASP A 1 280 ? 11.812 -14.063 4.954 1.00 91.88 280 ASP A C 1
ATOM 2238 O O . ASP A 1 280 ? 11.303 -13.668 5.999 1.00 91.88 280 ASP A O 1
ATOM 2242 N N . PHE A 1 281 ? 11.517 -13.509 3.770 1.00 93.50 281 PHE A N 1
ATOM 2243 C CA . PHE A 1 281 ? 10.514 -12.448 3.629 1.00 93.50 281 PHE A CA 1
ATOM 2244 C C . PHE A 1 281 ? 9.131 -12.946 4.028 1.00 93.50 281 PHE A C 1
ATOM 2246 O O . PHE A 1 281 ? 8.449 -12.301 4.820 1.00 93.50 281 PHE A O 1
ATOM 2253 N N . CYS A 1 282 ? 8.754 -14.133 3.553 1.00 93.12 282 CYS A N 1
ATOM 2254 C CA . CYS A 1 282 ? 7.479 -14.741 3.918 1.00 93.12 282 CYS A CA 1
ATOM 2255 C C . CYS A 1 282 ? 7.394 -14.991 5.432 1.00 93.12 282 CYS A C 1
ATOM 2257 O O . CYS A 1 282 ? 6.380 -14.685 6.048 1.00 93.12 282 CYS A O 1
ATOM 2259 N N . LYS A 1 283 ? 8.467 -15.492 6.058 1.00 91.88 283 LYS A N 1
ATOM 2260 C CA . LYS A 1 283 ? 8.519 -15.707 7.512 1.00 91.88 283 LYS A CA 1
ATOM 2261 C C . LYS A 1 283 ? 8.373 -14.406 8.300 1.00 91.88 283 LYS A C 1
ATOM 2263 O O . LYS A 1 283 ? 7.624 -14.399 9.270 1.00 91.88 283 LYS A O 1
ATOM 2268 N N . ALA A 1 284 ? 9.059 -13.336 7.896 1.00 94.00 284 ALA A N 1
ATOM 2269 C CA . ALA A 1 284 ? 8.959 -12.030 8.548 1.00 94.00 284 ALA A CA 1
ATOM 2270 C C . ALA A 1 284 ? 7.524 -11.481 8.474 1.00 94.00 284 ALA A C 1
ATOM 2272 O O . ALA A 1 284 ? 6.940 -11.126 9.496 1.00 94.00 284 ALA A O 1
ATOM 2273 N N . VAL A 1 285 ? 6.924 -11.506 7.279 1.00 94.50 285 VAL A N 1
ATOM 2274 C CA . VAL A 1 285 ? 5.541 -11.063 7.042 1.00 94.50 285 VAL A CA 1
ATOM 2275 C C . VAL A 1 285 ? 4.544 -11.863 7.881 1.00 94.50 285 VAL A C 1
ATOM 2277 O O . VAL A 1 285 ? 3.764 -11.271 8.623 1.00 94.50 285 VAL A O 1
ATOM 2280 N N . VAL A 1 286 ? 4.603 -13.198 7.833 1.00 93.12 286 VAL A N 1
ATOM 2281 C CA . VAL A 1 286 ? 3.659 -14.055 8.572 1.00 93.12 286 VAL A CA 1
ATOM 2282 C C . VAL A 1 286 ? 3.835 -13.901 10.084 1.00 93.12 286 VAL A C 1
ATOM 2284 O O . VAL A 1 286 ? 2.850 -13.903 10.818 1.00 93.12 286 VAL A O 1
ATOM 2287 N N . ARG A 1 287 ? 5.068 -13.725 10.576 1.00 92.50 287 ARG A N 1
ATOM 2288 C CA . ARG A 1 287 ? 5.310 -13.491 12.006 1.00 92.50 287 ARG A CA 1
ATOM 2289 C C . ARG A 1 287 ? 4.678 -12.179 12.466 1.00 92.50 287 ARG A C 1
ATOM 2291 O O . ARG A 1 287 ? 4.006 -12.147 13.497 1.00 92.50 287 ARG A O 1
ATOM 2298 N N . MET A 1 288 ? 4.864 -11.109 11.698 1.00 94.38 288 MET A N 1
ATOM 2299 C CA . MET A 1 288 ? 4.245 -9.814 11.970 1.00 94.38 288 MET A CA 1
ATOM 2300 C C . MET A 1 288 ? 2.711 -9.891 11.908 1.00 94.38 288 MET A C 1
ATOM 2302 O O . MET A 1 288 ? 2.049 -9.394 12.813 1.00 94.38 288 MET A O 1
ATOM 2306 N N . GLU A 1 289 ? 2.139 -10.554 10.902 1.00 93.88 289 GLU A N 1
ATOM 2307 C CA . GLU A 1 289 ? 0.686 -10.743 10.761 1.00 93.88 289 GLU A CA 1
ATOM 2308 C C . GLU A 1 289 ? 0.085 -11.533 11.933 1.00 93.88 289 GLU A C 1
ATOM 2310 O O . GLU A 1 289 ? -0.921 -11.124 12.521 1.00 93.88 289 GLU A O 1
ATOM 2315 N N . HIS A 1 290 ? 0.744 -12.624 12.330 1.00 92.38 290 HIS A N 1
ATOM 2316 C CA . HIS A 1 290 ? 0.376 -13.391 13.516 1.00 92.38 290 HIS A CA 1
ATOM 2317 C C . HIS A 1 290 ? 0.420 -12.516 14.775 1.00 92.38 290 HIS A C 1
ATOM 2319 O O . HIS A 1 290 ? -0.470 -12.583 15.616 1.00 92.38 290 HIS A O 1
ATOM 2325 N N . THR A 1 291 ? 1.433 -11.655 14.893 1.00 93.56 291 THR A N 1
ATOM 2326 C CA . THR A 1 291 ? 1.578 -10.747 16.037 1.00 93.56 291 THR A CA 1
ATOM 2327 C C . THR A 1 291 ? 0.449 -9.722 16.093 1.00 93.56 291 THR A C 1
ATOM 2329 O O . THR A 1 291 ? -0.140 -9.519 17.150 1.00 93.56 291 THR A O 1
ATOM 2332 N N . VAL A 1 292 ? 0.103 -9.107 14.961 1.00 95.06 292 VAL A N 1
ATOM 2333 C CA . VAL A 1 292 ? -1.028 -8.171 14.876 1.00 95.06 292 VAL A CA 1
ATOM 2334 C C . VAL A 1 292 ? -2.328 -8.870 15.283 1.00 95.06 292 VAL A C 1
ATOM 2336 O O . VAL A 1 292 ? -3.068 -8.346 16.112 1.00 95.06 292 VAL A O 1
ATOM 2339 N N . SER A 1 293 ? -2.564 -10.078 14.767 1.00 93.69 293 SER A N 1
ATOM 2340 C CA . SER A 1 293 ? -3.772 -10.860 15.060 1.00 93.69 293 SER A CA 1
ATOM 2341 C C . SER A 1 293 ? -3.879 -11.237 16.540 1.00 93.69 293 SER A C 1
ATOM 2343 O O . SER A 1 293 ? -4.938 -11.076 17.150 1.00 93.69 293 SER A O 1
ATOM 2345 N N . GLU A 1 294 ? -2.780 -11.692 17.147 1.00 93.00 294 GLU A N 1
ATOM 2346 C CA . GLU A 1 294 ? -2.759 -12.032 18.570 1.00 93.00 294 GLU A CA 1
ATOM 2347 C C . GLU A 1 294 ? -2.910 -10.799 19.465 1.00 93.00 294 GLU A C 1
ATOM 2349 O O . GLU A 1 294 ? -3.630 -10.872 20.457 1.00 93.00 294 GLU A O 1
ATOM 2354 N N . LEU A 1 295 ? -2.322 -9.647 19.115 1.00 94.44 295 LEU A N 1
ATOM 2355 C CA . LEU A 1 295 ? -2.541 -8.403 19.864 1.00 94.44 295 LEU A CA 1
ATOM 2356 C C . LEU A 1 295 ? -4.016 -7.994 19.866 1.00 94.44 295 LEU A C 1
ATOM 2358 O O . LEU A 1 295 ? -4.541 -7.633 20.920 1.00 94.44 295 LEU A O 1
ATOM 2362 N N . SER A 1 296 ? -4.690 -8.073 18.714 1.00 93.75 296 SER A N 1
ATOM 2363 C CA . SER A 1 296 ? -6.125 -7.785 18.616 1.00 93.75 296 SER A CA 1
ATOM 2364 C C . SER A 1 296 ? -6.938 -8.745 19.486 1.00 93.75 296 SER A C 1
ATOM 2366 O O . SER A 1 296 ? -7.752 -8.306 20.298 1.00 93.75 296 SER A O 1
ATOM 2368 N N . ARG A 1 297 ? -6.644 -10.051 19.419 1.00 93.94 297 ARG A N 1
ATOM 2369 C CA . ARG A 1 297 ? -7.295 -11.062 20.266 1.00 93.94 297 ARG A CA 1
ATOM 2370 C C . ARG A 1 297 ? -7.085 -10.783 21.759 1.00 93.94 297 ARG A C 1
ATOM 2372 O O . ARG A 1 297 ? -8.026 -10.877 22.547 1.00 93.94 297 ARG A O 1
ATOM 2379 N N . MET A 1 298 ? -5.861 -10.439 22.157 1.00 92.81 298 MET A N 1
ATOM 2380 C CA . MET A 1 298 ? -5.506 -10.128 23.544 1.00 92.81 298 MET A CA 1
ATOM 2381 C C . MET A 1 298 ? -6.233 -8.876 24.049 1.00 92.81 298 MET A C 1
ATOM 2383 O O . MET A 1 298 ? -6.720 -8.871 25.178 1.00 92.81 298 MET A O 1
ATOM 2387 N N . ALA A 1 299 ? -6.370 -7.839 23.222 1.00 91.00 299 ALA A N 1
ATOM 2388 C CA . ALA A 1 299 ? -7.096 -6.624 23.591 1.00 91.00 299 ALA A CA 1
ATOM 2389 C C . ALA A 1 299 ? -8.596 -6.874 23.846 1.00 91.00 299 ALA A C 1
ATOM 2391 O O . ALA A 1 299 ? -9.199 -6.228 24.706 1.00 91.00 299 ALA A O 1
ATOM 2392 N N . GLU A 1 300 ? -9.200 -7.842 23.157 1.00 91.19 300 GLU A N 1
ATOM 2393 C CA . GLU A 1 300 ? -10.603 -8.209 23.366 1.00 91.19 300 GLU A CA 1
ATOM 2394 C C . GLU A 1 300 ? -10.806 -9.130 24.577 1.00 91.19 300 GLU A C 1
ATOM 2396 O O . GLU A 1 300 ? -11.731 -8.930 25.367 1.00 91.19 300 GLU A O 1
ATOM 2401 N N . GLN A 1 301 ? -9.950 -10.144 24.728 1.00 91.88 301 GLN A N 1
ATOM 2402 C CA . GLN A 1 301 ? -10.202 -11.276 25.627 1.00 91.88 301 GLN A CA 1
ATOM 2403 C C . GLN A 1 301 ? -9.569 -11.134 27.016 1.00 91.88 301 GLN A C 1
ATOM 2405 O O . GLN A 1 301 ? -10.026 -11.794 27.952 1.00 91.88 301 GLN A O 1
ATOM 2410 N N . LEU A 1 302 ? -8.528 -10.310 27.173 1.00 91.50 302 LEU A N 1
ATOM 2411 C CA . LEU A 1 302 ? -7.807 -10.207 28.442 1.00 91.50 302 LEU A CA 1
ATOM 2412 C C . LEU A 1 302 ? -8.500 -9.290 29.469 1.00 91.50 302 LEU A C 1
ATOM 2414 O O . LEU A 1 302 ? -9.284 -8.405 29.108 1.00 91.50 302 LEU A O 1
ATOM 2418 N N . PRO A 1 303 ? -8.197 -9.468 30.771 1.00 90.44 303 PRO A N 1
ATOM 2419 C CA . PRO A 1 303 ? -8.636 -8.563 31.829 1.00 90.44 303 PRO A CA 1
ATOM 2420 C C . PRO A 1 303 ? -8.097 -7.138 31.644 1.00 90.44 303 PRO A C 1
ATOM 2422 O O . PRO A 1 303 ? -7.043 -6.929 31.047 1.00 90.44 303 PRO A O 1
ATOM 2425 N N . GLU A 1 304 ? -8.777 -6.152 32.233 1.00 89.94 304 GLU A N 1
ATOM 2426 C CA . GLU A 1 304 ? -8.548 -4.713 32.009 1.00 89.94 304 GLU A CA 1
ATOM 2427 C C . GLU A 1 304 ? -7.080 -4.258 32.105 1.00 89.94 304 GLU A C 1
ATOM 2429 O O . GLU A 1 304 ? -6.596 -3.487 31.276 1.00 89.94 304 GLU A O 1
ATOM 2434 N N . THR A 1 305 ? -6.342 -4.772 33.090 1.00 88.94 305 THR A N 1
ATOM 2435 C CA . THR A 1 305 ? -4.936 -4.411 33.321 1.00 88.94 305 THR A CA 1
ATOM 2436 C C . THR A 1 305 ? -4.002 -4.878 32.208 1.00 88.94 305 THR A C 1
ATOM 2438 O O . THR A 1 305 ? -3.033 -4.193 31.889 1.00 88.94 305 THR A O 1
ATOM 2441 N N . GLU A 1 306 ? -4.263 -6.049 31.630 1.00 90.75 306 GLU A N 1
ATOM 2442 C CA . GLU A 1 306 ? -3.469 -6.613 30.535 1.00 90.75 306 GLU A CA 1
ATOM 2443 C C . GLU A 1 306 ? -3.971 -6.122 29.180 1.00 90.75 306 GLU A C 1
ATOM 2445 O O . GLU A 1 306 ? -3.157 -5.814 28.312 1.00 90.75 306 GLU A O 1
ATOM 2450 N N . ARG A 1 307 ? -5.288 -5.920 29.042 1.00 92.62 307 ARG A N 1
ATOM 2451 C CA . ARG A 1 307 ? -5.903 -5.248 27.894 1.00 92.62 307 ARG A CA 1
ATOM 2452 C C . ARG A 1 307 ? -5.243 -3.897 27.635 1.00 92.62 307 ARG A C 1
ATOM 2454 O O . ARG A 1 307 ? -4.824 -3.642 26.514 1.00 92.62 307 ARG A O 1
ATOM 2461 N N . SER A 1 308 ? -5.099 -3.048 28.656 1.00 91.69 308 SER A N 1
ATOM 2462 C CA . SER A 1 308 ? -4.464 -1.731 28.493 1.00 91.69 308 SER A CA 1
ATOM 2463 C C . SER A 1 308 ? -3.017 -1.835 27.986 1.00 91.69 308 SER A C 1
ATOM 2465 O O . SER A 1 308 ? -2.604 -1.055 27.127 1.00 91.69 308 SER A O 1
ATOM 2467 N N . LYS A 1 309 ? -2.260 -2.843 28.442 1.00 94.00 309 LYS A N 1
ATOM 2468 C CA . LYS A 1 309 ? -0.900 -3.106 27.945 1.00 94.00 309 LYS A CA 1
ATOM 2469 C C . LYS A 1 309 ? -0.902 -3.569 26.489 1.00 94.00 309 LYS A C 1
ATOM 2471 O O . LYS A 1 309 ? -0.129 -3.034 25.702 1.00 94.00 309 LYS A O 1
ATOM 2476 N N . ALA A 1 310 ? -1.783 -4.503 26.127 1.00 93.69 310 ALA A N 1
ATOM 2477 C CA . ALA A 1 310 ? -1.943 -4.977 24.752 1.00 93.69 310 ALA A CA 1
ATOM 2478 C C . ALA A 1 310 ? -2.333 -3.833 23.802 1.00 93.69 310 ALA A C 1
ATOM 2480 O O . ALA A 1 310 ? -1.746 -3.697 22.730 1.00 93.69 310 ALA A O 1
ATOM 2481 N N . VAL A 1 311 ? -3.253 -2.961 24.232 1.00 94.12 311 VAL A N 1
ATOM 2482 C CA . VAL A 1 311 ? -3.646 -1.763 23.479 1.00 94.12 311 VAL A CA 1
ATOM 2483 C C . VAL A 1 311 ? -2.448 -0.850 23.257 1.00 94.12 311 VAL A C 1
ATOM 2485 O O . VAL A 1 311 ? -2.176 -0.473 22.121 1.00 94.12 311 VAL A O 1
ATOM 2488 N N . GLN A 1 312 ? -1.675 -0.546 24.302 1.00 94.50 312 GLN A N 1
ATOM 2489 C CA . GLN A 1 312 ? -0.514 0.328 24.152 1.00 94.50 312 GLN A CA 1
ATOM 2490 C C . GLN A 1 312 ? 0.590 -0.300 23.282 1.00 94.50 312 GLN A C 1
ATOM 2492 O O . GLN A 1 312 ? 1.226 0.410 22.502 1.00 94.50 312 GLN A O 1
ATOM 2497 N N . SER A 1 313 ? 0.794 -1.619 23.357 1.00 95.25 313 SER A N 1
ATOM 2498 C CA . SER A 1 313 ? 1.661 -2.354 22.426 1.00 95.25 313 SER A CA 1
ATOM 2499 C C . SER A 1 313 ? 1.184 -2.211 20.974 1.00 95.25 313 SER A C 1
ATOM 2501 O O . SER A 1 313 ? 1.995 -1.918 20.095 1.00 95.25 313 SER A O 1
ATOM 2503 N N . GLY A 1 314 ? -0.124 -2.342 20.721 1.00 96.00 314 GLY A N 1
ATOM 2504 C CA . GLY A 1 314 ? -0.731 -2.147 19.400 1.00 96.00 314 GLY A CA 1
ATOM 2505 C C . GLY A 1 314 ? -0.574 -0.719 18.867 1.00 96.00 314 GLY A C 1
ATOM 2506 O O . GLY A 1 314 ? -0.172 -0.533 17.717 1.00 96.00 314 GLY A O 1
ATOM 2507 N N . VAL A 1 315 ? -0.796 0.294 19.713 1.00 96.12 315 VAL A N 1
ATOM 2508 C CA . VAL A 1 315 ? -0.572 1.715 19.381 1.00 96.12 315 VAL A CA 1
ATOM 2509 C C . VAL A 1 315 ? 0.894 1.971 19.018 1.00 96.12 315 VAL A C 1
ATOM 2511 O O . VAL A 1 315 ? 1.188 2.624 18.016 1.00 96.12 315 VAL A O 1
ATOM 2514 N N . ASN A 1 316 ? 1.834 1.440 19.799 1.00 95.38 316 ASN A N 1
ATOM 2515 C CA . ASN A 1 316 ? 3.260 1.627 19.536 1.00 95.38 316 ASN A CA 1
ATOM 2516 C C . ASN A 1 316 ? 3.689 0.938 18.231 1.00 95.38 316 ASN A C 1
ATOM 2518 O O . ASN A 1 316 ? 4.409 1.537 17.430 1.00 95.38 316 ASN A O 1
ATOM 2522 N N . LEU A 1 317 ? 3.205 -0.283 17.981 1.00 96.62 317 LEU A N 1
ATOM 2523 C CA . LEU A 1 317 ? 3.460 -1.005 16.734 1.00 96.62 317 LEU A CA 1
ATOM 2524 C C . LEU A 1 317 ? 2.893 -0.260 15.517 1.00 96.62 317 LEU A C 1
ATOM 2526 O O . LEU A 1 317 ? 3.571 -0.164 14.493 1.00 96.62 317 LEU A O 1
ATOM 2530 N N . PHE A 1 318 ? 1.694 0.320 15.638 1.00 96.88 318 PHE A N 1
ATOM 2531 C CA . PHE A 1 318 ? 1.097 1.158 14.597 1.00 96.88 318 PHE A CA 1
ATOM 2532 C C . PHE A 1 318 ? 2.029 2.307 14.200 1.00 96.88 318 PHE A C 1
ATOM 2534 O O . PHE A 1 318 ? 2.328 2.477 13.016 1.00 96.88 318 PHE A O 1
ATOM 2541 N N . TYR A 1 319 ? 2.524 3.076 15.175 1.00 95.69 319 TYR A N 1
ATOM 2542 C CA . TYR A 1 319 ? 3.390 4.221 14.892 1.00 95.69 319 TYR A CA 1
ATOM 2543 C C . TYR A 1 319 ? 4.778 3.812 14.381 1.00 95.69 319 TYR A C 1
ATOM 2545 O O . TYR A 1 319 ? 5.323 4.514 13.526 1.00 95.69 319 TYR A O 1
ATOM 2553 N N . GLU A 1 320 ? 5.336 2.684 14.827 1.00 95.69 320 GLU A N 1
ATOM 2554 C CA . GLU A 1 320 ? 6.613 2.171 14.304 1.00 95.69 320 GLU A CA 1
ATOM 2555 C C . GLU A 1 320 ? 6.489 1.776 12.824 1.00 95.69 320 GLU A C 1
ATOM 2557 O O . GLU A 1 320 ? 7.309 2.187 11.994 1.00 95.69 320 GLU A O 1
ATOM 2562 N N . ILE A 1 321 ? 5.431 1.041 12.460 1.00 95.19 321 ILE A N 1
ATOM 2563 C CA . ILE A 1 321 ? 5.160 0.662 11.064 1.00 95.19 321 ILE A CA 1
ATOM 2564 C C . ILE A 1 321 ? 4.886 1.913 10.225 1.00 95.19 321 ILE A C 1
ATOM 2566 O O . ILE A 1 321 ? 5.476 2.082 9.155 1.00 95.19 321 ILE A O 1
ATOM 2570 N N . LEU A 1 322 ? 4.042 2.823 10.721 1.00 94.19 322 LEU A N 1
ATOM 2571 C CA . LEU A 1 322 ? 3.731 4.074 10.036 1.00 94.19 322 LEU A CA 1
ATOM 2572 C C . LEU A 1 322 ? 4.994 4.903 9.785 1.00 94.19 322 LEU A C 1
ATOM 2574 O O . LEU A 1 322 ? 5.147 5.452 8.697 1.00 94.19 322 LEU A O 1
ATOM 2578 N N . THR A 1 323 ? 5.905 4.987 10.754 1.00 92.69 323 THR A N 1
ATOM 2579 C CA . THR A 1 323 ? 7.171 5.727 10.621 1.00 92.69 323 THR A CA 1
ATOM 2580 C C . THR A 1 323 ? 8.109 5.055 9.621 1.00 92.69 323 THR A C 1
ATOM 2582 O O . THR A 1 323 ? 8.761 5.745 8.839 1.00 92.69 323 THR A O 1
ATOM 2585 N N . SER A 1 324 ? 8.119 3.723 9.588 1.00 91.31 324 SER A N 1
ATOM 2586 C CA . SER A 1 324 ? 8.961 2.927 8.688 1.00 91.31 324 SER A CA 1
ATOM 2587 C C . SER A 1 324 ? 8.494 2.942 7.225 1.00 91.31 324 SER A C 1
ATOM 2589 O O . SER A 1 324 ? 9.291 2.679 6.325 1.00 91.31 324 SER A O 1
ATOM 2591 N N . LEU A 1 325 ? 7.227 3.282 6.959 1.00 90.88 325 LEU A N 1
ATOM 2592 C CA . LEU A 1 325 ? 6.704 3.434 5.599 1.00 90.88 325 LEU A CA 1
ATOM 2593 C C . LEU A 1 325 ? 7.373 4.599 4.855 1.00 90.88 325 LEU A C 1
ATOM 2595 O O . LEU A 1 325 ? 7.247 5.766 5.244 1.00 90.88 325 LEU A O 1
ATOM 2599 N N . ASN A 1 326 ? 8.007 4.279 3.726 1.00 87.12 326 ASN A N 1
ATOM 2600 C CA . ASN A 1 326 ? 8.650 5.225 2.814 1.00 87.12 326 ASN A CA 1
ATOM 2601 C C . ASN A 1 326 ? 8.071 5.120 1.384 1.00 87.12 326 ASN A C 1
ATOM 2603 O O . ASN A 1 326 ? 7.195 4.298 1.107 1.00 87.12 326 ASN A O 1
ATOM 2607 N N . LEU A 1 327 ? 8.540 5.972 0.466 1.00 85.44 327 LEU A N 1
ATOM 2608 C CA . LEU A 1 327 ? 8.086 5.965 -0.932 1.00 85.44 327 LEU A CA 1
ATOM 2609 C C . LEU A 1 327 ? 8.472 4.675 -1.673 1.00 85.44 327 LEU A C 1
ATOM 2611 O O . LEU A 1 327 ? 7.694 4.212 -2.504 1.00 85.44 327 LEU A O 1
ATOM 2615 N N . ASP A 1 328 ? 9.615 4.066 -1.345 1.00 87.38 328 ASP A N 1
ATOM 2616 C CA . ASP A 1 328 ? 10.052 2.805 -1.960 1.00 87.38 328 ASP A CA 1
ATOM 2617 C C . ASP A 1 328 ? 9.079 1.661 -1.668 1.00 87.38 328 ASP A C 1
ATOM 2619 O O . ASP A 1 328 ? 8.824 0.831 -2.540 1.00 87.38 328 ASP A O 1
ATOM 2623 N N . CYS A 1 329 ? 8.472 1.649 -0.475 1.00 87.06 329 CYS A N 1
ATOM 2624 C CA . CYS A 1 329 ? 7.440 0.677 -0.117 1.00 87.06 329 CYS A CA 1
ATOM 2625 C C . CYS A 1 329 ? 6.293 0.676 -1.129 1.00 87.06 329 CYS A C 1
ATOM 2627 O O . CYS A 1 329 ? 5.769 -0.391 -1.411 1.00 87.06 329 CYS A O 1
ATOM 2629 N N . ARG A 1 330 ? 5.949 1.825 -1.729 1.00 82.38 330 ARG A N 1
ATOM 2630 C CA . ARG A 1 330 ? 4.890 1.928 -2.751 1.00 82.38 330 ARG A CA 1
ATOM 2631 C C . ARG A 1 330 ? 5.283 1.347 -4.103 1.00 82.38 330 ARG A C 1
ATOM 2633 O O . ARG A 1 330 ? 4.410 0.962 -4.871 1.00 82.38 330 ARG A O 1
ATOM 2640 N N . GLN A 1 331 ? 6.578 1.289 -4.400 1.00 86.19 331 GLN A N 1
ATOM 2641 C CA . GLN A 1 331 ? 7.090 0.759 -5.665 1.00 86.19 331 GLN A CA 1
ATOM 2642 C C . GLN A 1 331 ? 7.209 -0.768 -5.659 1.00 86.19 331 GLN A C 1
ATOM 2644 O O . GLN A 1 331 ? 7.403 -1.376 -6.710 1.00 86.19 331 GLN A O 1
ATOM 2649 N N . PHE A 1 332 ? 7.097 -1.392 -4.484 1.00 91.12 332 PHE A N 1
ATOM 2650 C CA . PHE A 1 332 ? 7.131 -2.836 -4.330 1.00 91.12 332 PHE A CA 1
ATOM 2651 C C . PHE A 1 332 ? 5.799 -3.343 -3.749 1.00 91.12 332 PHE A C 1
ATOM 2653 O O . PHE A 1 332 ? 5.600 -3.298 -2.530 1.00 91.12 332 PHE A O 1
ATOM 2660 N N . PRO A 1 333 ? 4.876 -3.834 -4.604 1.00 89.44 333 PRO A N 1
ATOM 2661 C CA . PRO A 1 333 ? 3.509 -4.165 -4.202 1.00 89.44 333 PRO A CA 1
ATOM 2662 C C . PRO A 1 333 ? 3.381 -5.091 -2.981 1.00 89.44 333 PRO A C 1
ATOM 2664 O O . PRO A 1 333 ? 2.544 -4.784 -2.132 1.00 89.44 333 PRO A O 1
ATOM 2667 N N . PRO A 1 334 ? 4.201 -6.154 -2.810 1.00 92.06 334 PRO A N 1
ATOM 2668 C CA . PRO A 1 334 ? 4.093 -7.038 -1.649 1.00 92.06 334 PRO A CA 1
ATOM 2669 C C . PRO A 1 334 ? 4.289 -6.311 -0.314 1.00 92.06 334 PRO A C 1
ATOM 2671 O O . PRO A 1 334 ? 3.446 -6.425 0.574 1.00 92.06 334 PRO A O 1
ATOM 2674 N N . SER A 1 335 ? 5.356 -5.513 -0.180 1.00 92.81 335 SER A N 1
ATOM 2675 C CA . SER A 1 335 ? 5.584 -4.719 1.035 1.00 92.81 335 SER A CA 1
ATOM 2676 C C . SER A 1 335 ? 4.539 -3.615 1.187 1.00 92.81 335 SER A C 1
ATOM 2678 O O . SER A 1 335 ? 4.075 -3.380 2.301 1.00 92.81 335 SER A O 1
ATOM 2680 N N . CYS A 1 336 ? 4.132 -2.961 0.088 1.00 90.88 336 CYS A N 1
ATOM 2681 C CA . CYS A 1 336 ? 3.101 -1.921 0.125 1.00 90.88 336 CYS A CA 1
ATOM 2682 C C . CYS A 1 336 ? 1.793 -2.451 0.708 1.00 90.88 336 CYS A C 1
ATOM 2684 O O . CYS A 1 336 ? 1.258 -1.875 1.655 1.00 90.88 336 CYS A O 1
ATOM 2686 N N . GLN A 1 337 ? 1.281 -3.539 0.128 1.00 92.00 337 GLN A N 1
ATOM 2687 C CA . GLN A 1 337 ? 0.001 -4.129 0.493 1.00 92.00 337 GLN A CA 1
ATOM 2688 C C . GLN A 1 337 ? 0.035 -4.617 1.936 1.00 92.00 337 GLN A C 1
ATOM 2690 O O . GLN A 1 337 ? -0.855 -4.283 2.716 1.00 92.00 337 GLN A O 1
ATOM 2695 N N . PHE A 1 338 ? 1.086 -5.349 2.305 1.00 94.44 338 PHE A N 1
ATOM 2696 C CA . PHE A 1 338 ? 1.237 -5.883 3.649 1.00 94.44 338 PHE A CA 1
ATOM 2697 C C . PHE A 1 338 ? 1.305 -4.778 4.714 1.00 94.44 338 PHE A C 1
ATOM 2699 O O . PHE A 1 338 ? 0.490 -4.757 5.634 1.00 94.44 338 PHE A O 1
ATOM 2706 N N . LEU A 1 339 ? 2.228 -3.820 4.580 1.00 94.25 339 LEU A N 1
ATOM 2707 C CA . LEU A 1 339 ? 2.399 -2.768 5.587 1.00 94.25 339 LEU A CA 1
ATOM 2708 C C . LEU A 1 339 ? 1.168 -1.853 5.667 1.00 94.25 339 LEU A C 1
ATOM 2710 O O . LEU A 1 339 ? 0.779 -1.447 6.760 1.00 94.25 339 LEU A O 1
ATOM 2714 N N . THR A 1 340 ? 0.520 -1.571 4.531 1.00 92.62 340 THR A N 1
ATOM 2715 C CA . THR A 1 340 ? -0.747 -0.823 4.496 1.00 92.62 340 THR A CA 1
ATOM 2716 C C . THR A 1 340 ? -1.855 -1.569 5.236 1.00 92.62 340 THR A C 1
ATOM 2718 O O . THR A 1 340 ? -2.559 -0.961 6.040 1.00 92.62 340 THR A O 1
ATOM 2721 N N . SER A 1 341 ? -1.971 -2.884 5.028 1.00 94.44 341 SER A N 1
ATOM 2722 C CA . SER A 1 341 ? -2.933 -3.729 5.743 1.00 94.44 341 SER A CA 1
ATOM 2723 C C . SER A 1 341 ? -2.681 -3.711 7.251 1.00 94.44 341 SER A C 1
ATOM 2725 O O . SER A 1 341 ? -3.617 -3.534 8.025 1.00 94.44 341 SER A O 1
ATOM 2727 N N . CYS A 1 342 ? -1.421 -3.814 7.685 1.00 95.19 342 CYS A N 1
ATOM 2728 C CA . CYS A 1 342 ? -1.067 -3.707 9.102 1.00 95.19 342 CYS A CA 1
ATOM 2729 C C . CYS A 1 342 ? -1.480 -2.355 9.696 1.00 95.19 342 CYS A C 1
ATOM 2731 O O . CYS A 1 342 ? -2.084 -2.322 10.764 1.00 95.19 342 CYS A O 1
ATOM 2733 N N . VAL A 1 343 ? -1.206 -1.243 9.003 1.00 95.06 343 VAL A N 1
ATOM 2734 C CA . VAL A 1 343 ? -1.620 0.102 9.444 1.00 95.06 343 VAL A CA 1
ATOM 2735 C C . VAL A 1 343 ? -3.142 0.213 9.537 1.00 95.06 343 VAL A C 1
ATOM 2737 O O . VAL A 1 343 ? -3.644 0.801 10.490 1.00 95.06 343 VAL A O 1
ATOM 2740 N N . GLN A 1 344 ? -3.885 -0.364 8.593 1.00 93.69 344 GLN A N 1
ATOM 2741 C CA . GLN A 1 344 ? -5.349 -0.342 8.612 1.00 93.69 344 GLN A CA 1
ATOM 2742 C C . GLN A 1 344 ? -5.923 -1.151 9.776 1.00 93.69 344 GLN A C 1
ATOM 2744 O O . GLN A 1 344 ? -6.735 -0.617 10.528 1.00 93.69 344 GLN A O 1
ATOM 2749 N N . ILE A 1 345 ? -5.473 -2.397 9.957 1.00 94.69 345 ILE A N 1
ATOM 2750 C CA . ILE A 1 345 ? -5.943 -3.278 11.035 1.00 94.69 345 ILE A CA 1
ATOM 2751 C C . ILE A 1 345 ? -5.602 -2.664 12.393 1.00 94.69 345 ILE A C 1
ATOM 2753 O O . ILE A 1 345 ? -6.485 -2.461 13.221 1.00 94.69 345 ILE A O 1
ATOM 2757 N N . LEU A 1 346 ? -4.338 -2.286 12.606 1.00 96.50 346 LEU A N 1
ATOM 2758 C CA . LEU A 1 346 ? -3.917 -1.672 13.864 1.00 96.50 346 LEU A CA 1
ATOM 2759 C C . LEU A 1 346 ? -4.617 -0.325 14.100 1.00 96.50 346 LEU A C 1
ATOM 2761 O O . LEU A 1 346 ? -4.982 0.004 15.226 1.00 96.50 346 LEU A O 1
ATOM 2765 N N . GLY A 1 347 ? -4.833 0.449 13.037 1.00 95.88 347 GLY A N 1
ATOM 2766 C CA . GLY A 1 347 ? -5.543 1.720 13.091 1.00 95.88 347 GLY A CA 1
ATOM 2767 C C . GLY A 1 347 ? -6.997 1.564 13.537 1.00 95.88 347 GLY A C 1
ATOM 2768 O O . GLY A 1 347 ? -7.454 2.295 14.412 1.00 95.88 347 GLY A O 1
ATOM 2769 N N . GLN A 1 348 ? -7.723 0.603 12.971 1.00 93.44 348 GLN A N 1
ATOM 2770 C CA . GLN A 1 348 ? -9.112 0.324 13.347 1.00 93.44 348 GLN A CA 1
ATOM 2771 C C . GLN A 1 348 ? -9.215 -0.249 14.764 1.00 93.44 348 GLN A C 1
ATOM 2773 O O . GLN A 1 348 ? -10.074 0.164 15.543 1.00 93.44 348 GLN A O 1
ATOM 2778 N N . GLU A 1 349 ? -8.309 -1.158 15.122 1.00 93.50 349 GLU A N 1
ATOM 2779 C CA . GLU A 1 349 ? -8.372 -1.866 16.398 1.00 93.50 349 GLU A CA 1
ATOM 2780 C C . GLU A 1 349 ? -7.894 -1.033 17.588 1.00 93.50 349 GLU A C 1
ATOM 2782 O O . GLU A 1 349 ? -8.510 -1.086 18.651 1.00 93.50 349 GLU A O 1
ATOM 2787 N N . PHE A 1 350 ? -6.835 -0.237 17.421 1.00 95.00 350 PHE A N 1
ATOM 2788 C CA . PHE A 1 350 ? -6.160 0.426 18.542 1.00 95.00 350 PHE A CA 1
ATOM 2789 C C . PHE A 1 350 ? -6.237 1.950 18.506 1.00 95.00 350 PHE A C 1
ATOM 2791 O O . PHE A 1 350 ? -6.217 2.578 19.560 1.00 95.00 350 PHE A O 1
ATOM 2798 N N . ILE A 1 351 ? -6.326 2.561 17.321 1.00 95.38 351 ILE A N 1
ATOM 2799 C CA . ILE A 1 351 ? -6.284 4.024 17.183 1.00 95.38 351 ILE A CA 1
ATOM 2800 C C . ILE A 1 351 ? -7.693 4.615 17.179 1.00 95.38 351 ILE A C 1
ATOM 2802 O O . ILE A 1 351 ? -7.984 5.506 17.968 1.00 95.38 351 ILE A O 1
ATOM 2806 N N . GLN A 1 352 ? -8.595 4.112 16.330 1.00 90.62 352 GLN A N 1
ATOM 2807 C CA . GLN A 1 352 ? -9.956 4.653 16.211 1.00 90.62 352 GLN A CA 1
ATOM 2808 C C . GLN A 1 352 ? -10.762 4.535 17.515 1.00 90.62 352 GLN A C 1
ATOM 2810 O O . GLN A 1 352 ? -11.610 5.388 17.792 1.00 90.62 352 GLN A O 1
ATOM 2815 N N . LYS A 1 353 ? -10.490 3.494 18.314 1.00 87.81 353 LYS A N 1
ATOM 2816 C CA . LYS A 1 353 ? -11.155 3.226 19.599 1.00 87.81 353 LYS A CA 1
ATOM 2817 C C . LYS A 1 353 ? -10.613 4.083 20.755 1.00 87.81 353 LYS A C 1
ATOM 2819 O O . LYS A 1 353 ? -11.243 4.114 21.808 1.00 87.81 353 LYS A O 1
ATOM 2824 N N . ASP A 1 354 ? -9.488 4.780 20.573 1.00 90.31 354 ASP A N 1
ATOM 2825 C CA . ASP A 1 354 ? -8.840 5.596 21.607 1.00 90.31 354 ASP A CA 1
ATOM 2826 C C . ASP A 1 354 ? -8.875 7.100 21.250 1.00 90.31 354 ASP A C 1
ATOM 2828 O O . ASP A 1 354 ? -8.056 7.580 20.456 1.00 90.31 354 ASP A O 1
ATOM 2832 N N . PRO A 1 355 ? -9.770 7.889 21.881 1.00 90.00 355 PRO A N 1
ATOM 2833 C CA . PRO A 1 355 ? -9.866 9.337 21.678 1.00 90.00 355 PRO A CA 1
ATOM 2834 C C . PRO A 1 355 ? -8.569 10.120 21.911 1.00 90.00 355 PRO A C 1
ATOM 2836 O O . PRO A 1 355 ? -8.417 11.226 21.383 1.00 90.00 355 PRO A O 1
ATOM 2839 N N . SER A 1 356 ? -7.637 9.584 22.708 1.00 91.31 356 SER A N 1
ATOM 2840 C CA . SER A 1 356 ? -6.364 10.247 23.001 1.00 91.31 356 SER A CA 1
ATOM 2841 C C . SER A 1 356 ? -5.393 10.228 21.814 1.00 91.31 356 SER A C 1
ATOM 2843 O O . SER A 1 356 ? -4.469 11.045 21.758 1.00 91.31 356 SER A O 1
ATOM 2845 N N . GLN A 1 357 ? -5.612 9.350 20.826 1.00 94.44 357 GLN A N 1
ATOM 2846 C CA . GLN A 1 357 ? -4.780 9.288 19.623 1.00 94.44 357 GLN A CA 1
ATOM 2847 C C . GLN A 1 357 ? -5.248 10.248 18.524 1.00 94.44 357 GLN A C 1
ATOM 2849 O O . GLN A 1 357 ? -4.456 10.584 17.645 1.00 94.44 357 GLN A O 1
ATOM 2854 N N . THR A 1 358 ? -6.490 10.743 18.567 1.00 92.88 358 THR A N 1
ATOM 2855 C CA . THR A 1 358 ? -7.075 11.579 17.501 1.00 92.88 358 THR A CA 1
ATOM 2856 C C . THR A 1 358 ? -6.238 12.825 17.194 1.00 92.88 358 THR A C 1
ATOM 2858 O O . THR A 1 358 ? -5.982 13.121 16.026 1.00 92.88 358 THR A O 1
ATOM 2861 N N . VAL A 1 359 ? -5.735 13.511 18.228 1.00 91.56 359 VAL A N 1
ATOM 2862 C CA . VAL A 1 359 ? -4.861 14.690 18.067 1.00 91.56 359 VAL A CA 1
ATOM 2863 C C . VAL A 1 359 ? -3.520 14.300 17.435 1.00 91.56 359 VAL A C 1
ATOM 2865 O O . VAL A 1 359 ? -3.042 14.968 16.523 1.00 91.56 359 VAL A O 1
ATOM 2868 N N . LYS A 1 360 ? -2.934 13.167 17.840 1.00 92.81 360 LYS A N 1
ATOM 2869 C CA . LYS A 1 360 ? -1.673 12.680 17.258 1.00 92.81 360 LYS A CA 1
ATOM 2870 C C . LYS A 1 360 ? -1.829 12.267 15.795 1.00 92.81 360 LYS A C 1
ATOM 2872 O O . LYS A 1 360 ? -0.920 12.482 15.001 1.00 92.81 360 LYS A O 1
ATOM 2877 N N . ILE A 1 361 ? -2.965 11.674 15.422 1.00 93.31 361 ILE A N 1
ATOM 2878 C CA . ILE A 1 361 ? -3.265 11.347 14.022 1.00 93.31 361 ILE A CA 1
ATOM 2879 C C . ILE A 1 361 ? -3.362 12.614 13.176 1.00 93.31 361 ILE A C 1
ATOM 2881 O O . ILE A 1 361 ? -2.821 12.634 12.070 1.00 93.31 361 ILE A O 1
ATOM 2885 N N . LEU A 1 362 ? -3.972 13.678 13.704 1.00 90.88 362 LEU A N 1
ATOM 2886 C CA . LEU A 1 362 ? -3.974 14.978 13.042 1.00 90.88 362 LEU A CA 1
ATOM 2887 C C . LEU A 1 362 ? -2.547 15.511 12.842 1.00 90.88 362 LEU A C 1
ATOM 2889 O O . LEU A 1 362 ? -2.192 15.890 11.728 1.00 90.88 362 LEU A O 1
ATOM 2893 N N . ASP A 1 363 ? -1.704 15.468 13.875 1.00 90.12 363 ASP A N 1
ATOM 2894 C CA . ASP A 1 363 ? -0.299 15.876 13.755 1.00 90.12 363 ASP A CA 1
ATOM 2895 C C . ASP A 1 363 ? 0.449 15.071 12.682 1.00 90.12 363 ASP A C 1
ATOM 2897 O O . ASP A 1 363 ? 1.255 15.625 11.932 1.00 90.12 363 ASP A O 1
ATOM 2901 N N . CYS A 1 364 ? 0.193 13.763 12.585 1.00 89.94 364 CYS A N 1
ATOM 2902 C CA . CYS A 1 364 ? 0.774 12.909 11.551 1.00 89.94 364 CYS A CA 1
ATOM 2903 C C . CYS A 1 364 ? 0.268 13.266 10.146 1.00 89.94 364 CYS A C 1
ATOM 2905 O O . CYS A 1 364 ? 1.077 13.322 9.221 1.00 89.94 364 CYS A O 1
ATOM 2907 N N . LEU A 1 365 ? -1.034 13.528 9.985 1.00 88.00 365 LEU A N 1
ATOM 2908 C CA . LEU A 1 365 ? -1.643 13.961 8.720 1.00 88.00 365 LEU A CA 1
ATOM 2909 C C . LEU A 1 365 ? -1.016 15.255 8.204 1.00 88.00 365 LEU A C 1
ATOM 2911 O O . LEU A 1 365 ? -0.696 15.361 7.022 1.00 88.00 365 LEU A O 1
ATOM 2915 N N . ILE A 1 366 ? -0.808 16.206 9.113 1.00 84.50 366 ILE A N 1
ATOM 2916 C CA . ILE A 1 366 ? -0.202 17.503 8.821 1.00 84.50 366 ILE A CA 1
ATOM 2917 C C . ILE A 1 366 ? 1.269 17.335 8.427 1.00 84.50 366 ILE A C 1
ATOM 2919 O O . ILE A 1 366 ? 1.698 17.843 7.398 1.00 84.50 366 ILE A O 1
ATOM 2923 N N . LYS A 1 367 ? 2.052 16.602 9.229 1.00 85.25 367 LYS A N 1
ATOM 2924 C CA . LYS A 1 367 ? 3.503 16.450 9.013 1.00 85.25 367 LYS A CA 1
ATOM 2925 C C . LYS A 1 367 ? 3.847 15.554 7.827 1.00 85.25 367 LYS A C 1
ATOM 2927 O O . LYS A 1 367 ? 4.963 15.627 7.316 1.00 85.25 367 LYS A O 1
ATOM 2932 N N . GLN A 1 368 ? 2.951 14.647 7.437 1.00 85.12 368 GLN A N 1
ATOM 2933 C CA . GLN A 1 368 ? 3.210 13.651 6.396 1.00 85.12 368 GLN A CA 1
ATOM 2934 C C . GLN A 1 368 ? 2.037 13.555 5.405 1.00 85.12 368 GLN A C 1
ATOM 2936 O O . GLN A 1 368 ? 1.382 12.509 5.337 1.00 85.12 368 GLN A O 1
ATOM 2941 N N . PRO A 1 369 ? 1.807 14.590 4.567 1.00 81.56 369 PRO A N 1
ATOM 2942 C CA . PRO A 1 369 ? 0.710 14.605 3.592 1.00 81.56 369 PRO A CA 1
ATOM 2943 C C . PRO A 1 369 ? 0.729 13.417 2.627 1.00 81.56 369 PRO A C 1
ATOM 2945 O O . PRO A 1 369 ? -0.314 12.938 2.192 1.00 81.56 369 PRO A O 1
ATOM 2948 N N . SER A 1 370 ? 1.915 12.878 2.330 1.00 83.50 370 SER A N 1
ATOM 2949 C CA . SER A 1 370 ? 2.058 11.696 1.478 1.00 83.50 370 SER A CA 1
ATOM 2950 C C . SER A 1 370 ? 1.339 10.464 2.034 1.00 83.50 370 SER A C 1
ATOM 2952 O O . SER A 1 370 ? 0.988 9.591 1.248 1.00 83.50 370 SER A O 1
ATOM 2954 N N . LYS A 1 371 ? 1.081 10.382 3.347 1.00 86.62 371 LYS A N 1
ATOM 2955 C CA . LYS A 1 371 ? 0.381 9.270 4.018 1.00 86.62 371 LYS A CA 1
ATOM 2956 C C . LYS A 1 371 ? -1.093 9.573 4.309 1.00 86.62 371 LYS A C 1
ATOM 2958 O O . LYS A 1 371 ? -1.733 8.796 5.017 1.00 86.62 371 LYS A O 1
ATOM 2963 N N . ALA A 1 372 ? -1.640 10.663 3.763 1.00 85.25 372 ALA A N 1
ATOM 2964 C CA . ALA A 1 372 ? -3.011 11.093 4.029 1.00 85.25 372 ALA A CA 1
ATOM 2965 C C . ALA A 1 372 ? -4.053 10.002 3.742 1.00 85.25 372 ALA A C 1
ATOM 2967 O O . ALA A 1 372 ? -4.925 9.777 4.576 1.00 85.25 372 ALA A O 1
ATOM 2968 N N . ASP A 1 373 ? -3.899 9.246 2.652 1.00 85.06 373 ASP A N 1
ATOM 2969 C CA . ASP A 1 373 ? -4.823 8.161 2.286 1.00 85.06 373 ASP A CA 1
ATOM 2970 C C . ASP A 1 373 ? -4.923 7.056 3.354 1.00 85.06 373 ASP A C 1
ATOM 2972 O O . ASP A 1 373 ? -5.959 6.408 3.489 1.00 85.06 373 ASP A O 1
ATOM 2976 N N . LEU A 1 374 ? -3.857 6.850 4.137 1.00 88.94 374 LEU A N 1
ATOM 2977 C CA . LEU A 1 374 ? -3.816 5.859 5.217 1.00 88.94 374 LEU A CA 1
ATOM 2978 C C . LEU A 1 374 ? -4.374 6.410 6.530 1.00 88.94 374 LEU A C 1
ATOM 2980 O O . LEU A 1 374 ? -5.004 5.681 7.292 1.00 88.94 374 LEU A O 1
ATOM 2984 N N . LEU A 1 375 ? -4.118 7.689 6.809 1.00 90.75 375 LEU A N 1
ATOM 2985 C CA . LEU A 1 375 ? -4.408 8.309 8.101 1.00 90.75 375 LEU A CA 1
ATOM 2986 C C . LEU A 1 375 ? -5.787 8.973 8.155 1.00 90.75 375 LEU A C 1
ATOM 2988 O O . LEU A 1 375 ? -6.426 8.965 9.205 1.00 90.75 375 LEU A O 1
ATOM 2992 N N . ALA A 1 376 ? -6.279 9.518 7.042 1.00 88.69 376 ALA A N 1
ATOM 2993 C CA . ALA A 1 376 ? -7.564 10.211 6.989 1.00 88.69 376 ALA A CA 1
ATOM 2994 C C . ALA A 1 376 ? -8.759 9.312 7.370 1.00 88.69 376 ALA A C 1
ATOM 2996 O O . ALA A 1 376 ? -9.661 9.806 8.046 1.00 88.69 376 ALA A O 1
ATOM 2997 N N . PRO A 1 377 ? -8.796 8.007 7.022 1.00 90.44 377 PRO A N 1
ATOM 2998 C CA . PRO A 1 377 ? -9.828 7.091 7.517 1.00 90.44 377 PRO A CA 1
ATOM 2999 C C . PRO A 1 377 ? -9.743 6.797 9.020 1.00 90.44 377 PRO A C 1
ATOM 3001 O O . PRO A 1 377 ? -10.694 6.275 9.587 1.00 90.44 377 PRO A O 1
ATOM 3004 N N . LEU A 1 378 ? -8.615 7.078 9.675 1.00 91.31 378 LEU A N 1
ATOM 3005 C CA . LEU A 1 378 ? -8.429 6.860 11.115 1.00 91.31 378 LEU A CA 1
ATOM 3006 C C . LEU A 1 378 ? -8.781 8.110 11.933 1.00 91.31 378 LEU A C 1
ATOM 3008 O O . LEU A 1 378 ? -9.045 8.010 13.131 1.00 91.31 378 LEU A O 1
ATOM 3012 N N . PHE A 1 379 ? -8.823 9.276 11.290 1.00 92.00 379 PHE A N 1
ATOM 3013 C CA . PHE A 1 379 ? -9.094 10.554 11.932 1.00 92.00 379 PHE A CA 1
ATOM 3014 C C . PHE A 1 379 ? -10.595 10.783 12.166 1.00 92.00 379 PHE A C 1
ATOM 3016 O O . PHE A 1 379 ? -11.346 11.081 11.237 1.00 92.00 379 PHE A O 1
ATOM 3023 N N . HIS A 1 380 ? -11.010 10.686 13.433 1.00 90.38 380 HIS A N 1
ATOM 3024 C CA . HIS A 1 380 ? -12.388 10.899 13.887 1.00 90.38 380 HIS A CA 1
ATOM 3025 C C . HIS A 1 380 ? -12.438 11.999 14.964 1.00 90.38 380 HIS A C 1
ATOM 3027 O O . HIS A 1 380 ? -12.421 11.690 16.160 1.00 90.38 380 HIS A O 1
ATOM 3033 N N . PRO A 1 381 ? -12.485 13.291 14.582 1.00 90.38 381 PRO A N 1
ATOM 3034 C CA . PRO A 1 381 ? -12.434 14.410 15.531 1.00 90.38 381 PRO A CA 1
ATOM 3035 C C . PRO A 1 381 ? -13.595 14.397 16.535 1.00 90.38 381 PRO A C 1
ATOM 3037 O O . PRO A 1 381 ? -13.420 14.781 17.689 1.00 90.38 381 PRO A O 1
ATOM 3040 N N . ASN A 1 382 ? -14.759 13.887 16.129 1.00 88.94 382 ASN A N 1
ATOM 3041 C CA . ASN A 1 382 ? -15.948 13.765 16.972 1.00 88.94 382 ASN A CA 1
ATOM 3042 C C . ASN A 1 382 ? -15.779 12.817 18.170 1.00 88.94 382 ASN A C 1
ATOM 3044 O O . ASN A 1 382 ? -16.473 12.992 19.168 1.00 88.94 382 ASN A O 1
ATOM 3048 N N . ASN A 1 383 ? -14.827 11.878 18.125 1.00 87.06 383 ASN A N 1
ATOM 3049 C CA . ASN A 1 383 ? -14.533 10.999 19.263 1.00 87.06 383 ASN A CA 1
ATOM 3050 C C . ASN A 1 383 ? -13.777 11.731 20.387 1.00 87.06 383 ASN A C 1
ATOM 3052 O O . ASN A 1 383 ? -13.713 11.224 21.503 1.00 87.06 383 ASN A O 1
ATOM 3056 N N . SER A 1 384 ? -13.218 12.919 20.116 1.00 88.31 384 SER A N 1
ATOM 3057 C CA . SER A 1 384 ? -12.474 13.737 21.083 1.00 88.31 384 SER A CA 1
ATOM 3058 C C . SER A 1 384 ? -13.042 15.167 21.150 1.00 88.31 384 SER A C 1
ATOM 3060 O O . SER A 1 384 ? -12.391 16.131 20.735 1.00 88.31 384 SER A O 1
ATOM 3062 N N . PRO A 1 385 ? -14.279 15.340 21.665 1.00 86.94 385 PRO A N 1
ATOM 3063 C CA . PRO A 1 385 ? -15.002 16.613 21.600 1.00 86.94 385 PRO A CA 1
ATOM 3064 C C . PRO A 1 385 ? -14.317 17.749 22.372 1.00 86.94 385 PRO A C 1
ATOM 3066 O O . PRO A 1 385 ? -14.447 18.908 21.981 1.00 86.94 385 PRO A O 1
ATOM 3069 N N . ALA A 1 386 ? -13.551 17.428 23.423 1.00 86.81 386 ALA A N 1
ATOM 3070 C CA . ALA A 1 386 ? -12.794 18.403 24.212 1.00 86.81 386 ALA A CA 1
ATOM 3071 C C . ALA A 1 386 ? -11.661 19.074 23.413 1.00 86.81 386 ALA A C 1
ATOM 3073 O O . ALA A 1 386 ? -11.358 20.241 23.642 1.00 86.81 386 ALA A O 1
ATOM 3074 N N . HIS A 1 387 ? -11.070 18.360 22.450 1.00 89.88 387 HIS A N 1
ATOM 3075 C CA . HIS A 1 387 ? -9.990 18.862 21.594 1.00 89.88 387 HIS A CA 1
ATOM 3076 C C . HIS A 1 387 ? -10.483 19.296 20.207 1.00 89.88 387 HIS A C 1
ATOM 3078 O O . HIS A 1 387 ? -9.683 19.669 19.352 1.00 89.88 387 HIS A O 1
ATOM 3084 N N . PHE A 1 388 ? -11.796 19.269 19.953 1.00 90.06 388 PHE A N 1
ATOM 3085 C CA . PHE A 1 388 ? -12.371 19.542 18.633 1.00 90.06 388 PHE A CA 1
ATOM 3086 C C . PHE A 1 388 ? -11.964 20.918 18.084 1.00 90.06 388 PHE A C 1
ATOM 3088 O O . PHE A 1 388 ? -11.497 21.019 16.951 1.00 90.06 388 PHE A O 1
ATOM 3095 N N . LEU A 1 389 ? -12.077 21.970 18.904 1.00 88.25 389 LEU A N 1
ATOM 3096 C CA . LEU A 1 389 ? -11.734 23.344 18.510 1.00 88.25 389 LEU A CA 1
ATOM 3097 C C . LEU A 1 389 ? -10.231 23.565 18.326 1.00 88.25 389 LEU A C 1
ATOM 3099 O O . LEU A 1 389 ? -9.821 24.369 17.487 1.00 88.25 389 LEU A O 1
ATOM 3103 N N . GLU A 1 390 ? -9.414 22.861 19.107 1.00 90.31 390 GLU A N 1
ATOM 3104 C CA . GLU A 1 390 ? -7.957 22.875 18.976 1.00 90.31 390 GLU A CA 1
ATOM 3105 C C . GLU A 1 390 ? -7.547 22.241 17.642 1.00 90.31 390 GLU A C 1
ATOM 3107 O O . GLU A 1 390 ? -6.863 22.865 16.831 1.00 90.31 390 GLU A O 1
ATOM 3112 N N . MET A 1 391 ? -8.060 21.039 17.365 1.00 90.62 391 MET A N 1
ATOM 3113 C CA . MET A 1 391 ? -7.832 20.322 16.113 1.00 90.62 391 MET A CA 1
ATOM 3114 C C . MET A 1 391 ? -8.291 21.138 14.900 1.00 90.62 391 MET A C 1
ATOM 3116 O O . MET A 1 391 ? -7.550 21.263 13.926 1.00 90.62 391 MET A O 1
ATOM 3120 N N . TYR A 1 392 ? -9.478 21.744 14.969 1.00 88.19 392 TYR A N 1
ATOM 3121 C CA . TYR A 1 392 ? -10.008 22.572 13.888 1.00 88.19 392 TYR A CA 1
ATOM 3122 C C . TYR A 1 392 ? -9.107 23.791 13.607 1.00 88.19 392 TYR A C 1
ATOM 3124 O O . TYR A 1 392 ? -8.777 24.069 12.452 1.00 88.19 392 TYR A O 1
ATOM 3132 N N . SER A 1 393 ? -8.616 24.467 14.654 1.00 86.00 393 SER A N 1
ATOM 3133 C CA . SER A 1 393 ? -7.667 25.585 14.523 1.00 86.00 393 SER A CA 1
ATOM 3134 C C . SER A 1 393 ? -6.331 25.175 13.893 1.00 86.00 393 SER A C 1
ATOM 3136 O O . SER A 1 393 ? -5.734 25.945 13.131 1.00 86.00 393 SER A O 1
ATOM 3138 N N . ASN A 1 394 ? -5.838 23.976 14.210 1.00 85.69 394 ASN A N 1
ATOM 3139 C CA . ASN A 1 394 ? -4.578 23.471 13.662 1.00 85.69 394 ASN A CA 1
ATOM 3140 C C . ASN A 1 394 ? -4.697 23.226 12.153 1.00 85.69 394 ASN A C 1
ATOM 3142 O O . ASN A 1 394 ? -3.815 23.626 11.396 1.00 85.69 394 ASN A O 1
ATOM 3146 N N . VAL A 1 395 ? -5.826 22.676 11.695 1.00 83.19 395 VAL A N 1
ATOM 3147 C CA . VAL A 1 395 ? -6.085 22.453 10.262 1.00 83.19 395 VAL A CA 1
ATOM 3148 C C . VAL A 1 395 ? -6.112 23.767 9.478 1.00 83.19 395 VAL A C 1
ATOM 3150 O O . VAL A 1 395 ? -5.569 23.836 8.377 1.00 83.19 395 VAL A O 1
ATOM 3153 N N . GLU A 1 396 ? -6.682 24.837 10.042 1.00 73.69 396 GLU A N 1
ATOM 3154 C CA . GLU A 1 396 ? -6.678 26.161 9.399 1.00 73.69 396 GLU A CA 1
ATOM 3155 C C . GLU A 1 396 ? -5.280 26.770 9.279 1.00 73.69 396 GLU A C 1
ATOM 3157 O O . GLU A 1 396 ? -4.982 27.465 8.306 1.00 73.69 396 GLU A O 1
ATOM 3162 N N . THR A 1 397 ? -4.426 26.530 10.272 1.00 76.06 397 THR A N 1
ATOM 3163 C CA . THR A 1 397 ? -3.040 27.011 10.250 1.00 76.06 397 THR A CA 1
ATOM 3164 C C . THR A 1 397 ? -2.259 26.307 9.144 1.00 76.06 397 THR A C 1
ATOM 3166 O O . THR A 1 397 ? -1.601 26.962 8.342 1.00 76.06 397 THR A O 1
ATOM 3169 N N . VAL A 1 398 ? -2.447 24.996 9.008 1.00 74.12 398 VAL A N 1
ATOM 3170 C CA . VAL A 1 398 ? -1.795 24.176 7.978 1.00 74.12 398 VAL A CA 1
ATOM 3171 C C . VAL A 1 398 ? -2.302 24.498 6.578 1.00 74.12 398 VAL A C 1
ATOM 3173 O O . VAL A 1 398 ? -1.504 24.573 5.652 1.00 74.12 398 VAL A O 1
ATOM 3176 N N . ALA A 1 399 ? -3.596 24.787 6.414 1.00 71.88 399 ALA A N 1
ATOM 3177 C CA . ALA A 1 399 ? -4.148 25.252 5.139 1.00 71.88 399 ALA A CA 1
ATOM 3178 C C . ALA A 1 399 ? -3.426 26.502 4.604 1.00 71.88 399 ALA A C 1
ATOM 3180 O O . ALA A 1 399 ? -3.303 26.684 3.393 1.00 71.88 399 ALA A O 1
ATOM 3181 N N . ARG A 1 400 ? -2.963 27.371 5.515 1.00 69.31 400 ARG A N 1
ATOM 3182 C CA . ARG A 1 400 ? -2.242 28.606 5.186 1.00 69.31 400 ARG A CA 1
ATOM 3183 C C . ARG A 1 400 ? -0.781 28.349 4.815 1.00 69.31 400 ARG A C 1
ATOM 3185 O O . ARG A 1 400 ? -0.247 29.086 3.992 1.00 69.31 400 ARG A O 1
ATOM 3192 N N . GLU A 1 401 ? -0.147 27.364 5.443 1.00 71.75 401 GLU A N 1
ATOM 3193 C CA . GLU A 1 401 ? 1.293 27.099 5.321 1.00 71.75 401 GLU A CA 1
ATOM 3194 C C . GLU A 1 401 ? 1.620 26.076 4.220 1.00 71.75 401 GLU A C 1
ATOM 3196 O O . GLU A 1 401 ? 2.533 26.307 3.433 1.00 71.75 401 GLU A O 1
ATOM 3201 N N . GLU A 1 402 ? 0.843 24.993 4.116 1.00 69.56 402 GLU A N 1
ATOM 3202 C CA . GLU A 1 402 ? 1.109 23.829 3.246 1.00 69.56 402 GLU A CA 1
ATOM 3203 C C . GLU A 1 402 ? 0.133 23.720 2.052 1.00 69.56 402 GLU A C 1
ATOM 3205 O O . GLU A 1 402 ? 0.336 22.921 1.137 1.00 69.56 402 GLU A O 1
ATOM 3210 N N . GLY A 1 403 ? -0.933 24.528 2.036 1.00 69.81 403 GLY A N 1
ATOM 3211 C CA . GLY A 1 403 ? -1.921 24.599 0.955 1.00 69.81 403 GLY A CA 1
ATOM 3212 C C . GLY A 1 403 ? -3.267 23.903 1.245 1.00 69.81 403 GLY A C 1
ATOM 3213 O O . GLY A 1 403 ? -3.414 23.137 2.203 1.00 69.81 403 GLY A O 1
ATOM 3214 N N . PRO A 1 404 ? -4.300 24.162 0.420 1.00 72.75 404 PRO A N 1
ATOM 3215 C CA . PRO A 1 404 ? -5.696 23.849 0.751 1.00 72.75 404 PRO A CA 1
ATOM 3216 C C . PRO A 1 404 ? -6.091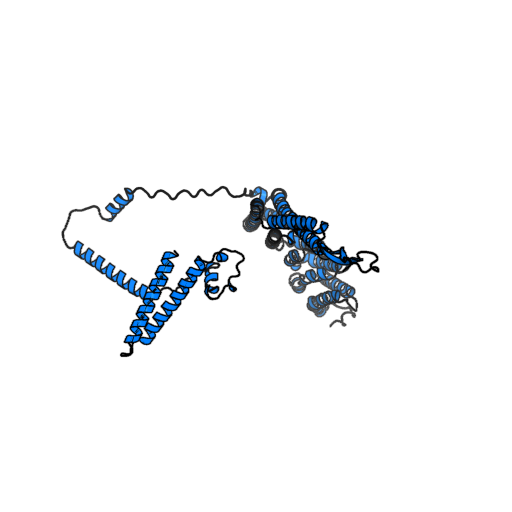 22.370 0.594 1.00 72.75 404 PRO A C 1
ATOM 3218 O O . PRO A 1 404 ? -7.068 21.941 1.206 1.00 72.75 404 PRO A O 1
ATOM 3221 N N . ASN A 1 405 ? -5.344 21.563 -0.168 1.00 73.25 405 ASN A N 1
ATOM 3222 C CA . ASN A 1 405 ? -5.709 20.166 -0.460 1.00 73.25 405 ASN A CA 1
ATOM 3223 C C . ASN A 1 405 ? -5.679 19.261 0.783 1.00 73.25 405 ASN A C 1
ATOM 3225 O O . ASN A 1 405 ? -6.598 18.471 1.010 1.00 73.25 405 ASN A O 1
ATOM 3229 N N . VAL A 1 406 ? -4.645 19.402 1.620 1.00 70.81 406 VAL A N 1
ATOM 3230 C CA . VAL A 1 406 ? -4.540 18.654 2.883 1.00 70.81 406 VAL A CA 1
ATOM 3231 C C . VAL A 1 406 ? -5.663 19.086 3.821 1.00 70.81 406 VAL A C 1
ATOM 3233 O O . VAL A 1 406 ? -6.382 18.243 4.356 1.00 70.81 406 VAL A O 1
ATOM 3236 N N . ALA A 1 407 ? -5.890 20.396 3.934 1.00 78.25 407 ALA A N 1
ATOM 3237 C CA . ALA A 1 407 ? -6.944 20.954 4.769 1.00 78.25 407 ALA A CA 1
ATOM 3238 C C . ALA A 1 407 ? -8.342 20.490 4.347 1.00 78.25 407 ALA A C 1
ATOM 3240 O O . ALA A 1 407 ? -9.132 20.119 5.206 1.00 78.25 407 ALA A O 1
ATOM 3241 N N . PHE A 1 408 ? -8.639 20.426 3.048 1.00 78.44 408 PHE A N 1
ATOM 3242 C CA . PHE A 1 408 ? -9.914 19.915 2.542 1.00 78.44 408 PHE A CA 1
ATOM 3243 C C . PHE A 1 408 ? -10.188 18.476 3.007 1.00 78.44 408 PHE A C 1
ATOM 3245 O O . PHE A 1 408 ? -11.234 18.195 3.599 1.00 78.44 408 PHE A O 1
ATOM 3252 N N . SER A 1 40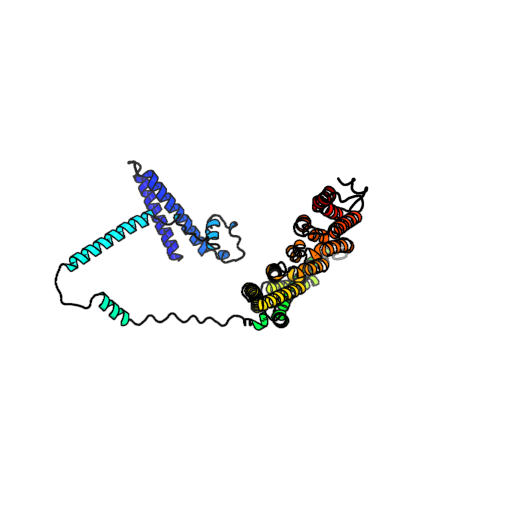9 ? -9.226 17.569 2.804 1.00 78.19 409 SER A N 1
ATOM 3253 C CA . SER A 1 409 ? -9.382 16.152 3.171 1.00 78.19 409 SER A CA 1
ATOM 3254 C C . SER A 1 409 ? -9.620 15.938 4.672 1.00 78.19 409 SER A C 1
ATOM 3256 O O . SER A 1 409 ? -10.308 14.997 5.064 1.00 78.19 409 SER A O 1
ATOM 3258 N N . VAL A 1 410 ? -9.094 16.838 5.508 1.00 83.12 410 VAL A N 1
ATOM 3259 C CA . VAL A 1 410 ? -9.200 16.772 6.968 1.00 83.12 410 VAL A CA 1
ATOM 3260 C C . VAL A 1 410 ? -10.448 17.502 7.480 1.00 83.12 410 VAL A C 1
ATOM 3262 O O . VAL A 1 410 ? -11.145 16.971 8.341 1.00 83.12 410 VAL A O 1
ATOM 3265 N N . LEU A 1 411 ? -10.789 18.674 6.929 1.00 84.31 411 LEU A N 1
ATOM 3266 C CA . LEU A 1 411 ? -11.977 19.456 7.311 1.00 84.31 411 LEU A CA 1
ATOM 3267 C C . LEU A 1 411 ? -13.278 18.686 7.063 1.00 84.31 411 LEU A C 1
ATOM 3269 O O . LEU A 1 411 ? -14.193 18.761 7.878 1.00 84.31 411 LEU A O 1
ATOM 3273 N N . THR A 1 412 ? -13.341 17.884 5.997 1.00 83.75 412 THR A N 1
ATOM 3274 C CA . THR A 1 412 ? -14.504 17.022 5.708 1.00 83.75 412 THR A CA 1
ATOM 3275 C C . THR A 1 412 ? -14.760 15.945 6.771 1.00 83.75 412 THR A C 1
ATOM 3277 O O . THR A 1 412 ? -15.837 15.355 6.783 1.00 83.75 412 THR A O 1
ATOM 3280 N N . LYS A 1 413 ? -13.812 15.687 7.685 1.00 87.62 413 LYS A N 1
ATOM 3281 C CA . LYS A 1 413 ? -13.979 14.737 8.799 1.00 87.62 413 LYS A CA 1
ATOM 3282 C C . LYS A 1 413 ? -14.627 15.347 10.041 1.00 87.62 413 LYS A C 1
ATOM 3284 O O . LYS A 1 413 ? -15.015 14.599 10.933 1.00 87.62 413 LYS A O 1
ATOM 3289 N N . PHE A 1 414 ? -14.749 16.672 10.121 1.00 87.88 414 PHE A N 1
ATOM 3290 C CA . PHE A 1 414 ? -15.382 17.344 11.255 1.00 87.88 414 PHE A CA 1
ATOM 3291 C C . PHE A 1 414 ? -16.901 17.361 11.075 1.00 87.88 414 PHE A C 1
ATOM 3293 O O . PHE A 1 414 ? -17.429 18.175 10.317 1.00 87.88 414 PHE A O 1
ATOM 3300 N N . ASN A 1 415 ? -17.618 16.507 11.812 1.00 86.94 415 ASN A N 1
ATOM 3301 C CA . ASN A 1 415 ? -19.071 16.607 11.881 1.00 86.94 415 ASN A CA 1
ATOM 3302 C C . ASN A 1 415 ? -19.466 17.624 12.958 1.00 86.94 415 ASN A C 1
ATOM 3304 O O . ASN A 1 415 ? -19.529 17.324 14.148 1.00 86.94 415 ASN A O 1
ATOM 3308 N N . VAL A 1 416 ? -19.713 18.858 12.535 1.00 83.44 416 VAL A N 1
ATOM 3309 C CA . VAL A 1 416 ? -20.073 19.943 13.455 1.00 83.44 416 VAL A CA 1
ATOM 3310 C C . VAL A 1 416 ? -21.427 19.705 14.111 1.00 83.44 416 VAL A C 1
ATOM 3312 O O . VAL A 1 416 ? -21.585 20.036 15.281 1.00 83.44 416 VAL A O 1
ATOM 3315 N N . GLN A 1 417 ? -22.385 19.125 13.388 1.00 81.81 417 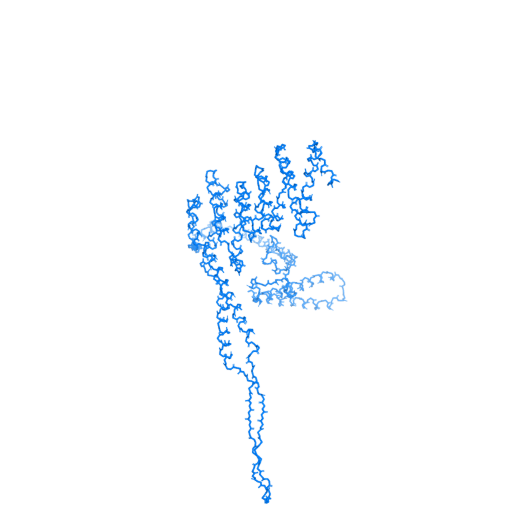GLN A N 1
ATOM 3316 C CA . GLN A 1 417 ? -23.716 18.870 13.926 1.00 81.81 417 GLN A CA 1
ATOM 3317 C C . GLN A 1 417 ? -23.649 17.853 15.069 1.00 81.81 417 GLN A C 1
ATOM 3319 O O . GLN A 1 417 ? -24.084 18.158 16.175 1.00 81.81 417 GLN A O 1
ATOM 3324 N N . ASP A 1 418 ? -22.979 16.719 14.853 1.00 84.38 418 ASP A N 1
ATOM 3325 C CA . ASP A 1 418 ? -22.786 15.708 15.901 1.00 84.38 418 ASP A CA 1
ATOM 3326 C C . ASP A 1 418 ? -22.031 16.274 17.115 1.00 84.38 418 ASP A C 1
ATOM 3328 O O . ASP A 1 418 ? -22.299 15.890 18.252 1.00 84.38 418 ASP A O 1
ATOM 3332 N N . TRP A 1 419 ? -21.081 17.191 16.897 1.00 87.38 419 TRP A N 1
ATOM 3333 C CA . TRP A 1 419 ? -20.361 17.848 17.992 1.00 87.38 419 TRP A CA 1
ATOM 3334 C C . TRP A 1 419 ? -21.254 18.822 18.778 1.00 87.38 419 TRP A C 1
ATOM 3336 O O . TRP A 1 419 ? -21.188 18.849 20.006 1.00 87.38 419 TRP A O 1
ATOM 3346 N N . LEU A 1 420 ? -22.106 19.596 18.098 1.00 81.06 420 LEU A N 1
ATOM 3347 C CA . LEU A 1 420 ? -23.051 20.517 18.738 1.00 81.06 420 LEU A CA 1
ATOM 3348 C C . LEU A 1 420 ? -24.157 19.782 19.509 1.00 81.06 420 LEU A C 1
ATOM 3350 O O . LEU A 1 420 ? -24.532 20.245 20.588 1.00 81.06 420 LEU A O 1
ATOM 3354 N N . ASP A 1 421 ? -24.645 18.664 18.965 1.00 80.12 421 ASP A N 1
ATOM 3355 C CA . ASP A 1 421 ? -25.751 17.875 19.519 1.00 80.12 421 ASP A CA 1
ATOM 3356 C C . ASP A 1 421 ? -25.283 16.919 20.631 1.00 80.12 421 ASP A C 1
ATOM 3358 O O . ASP A 1 421 ? -25.962 16.746 21.644 1.00 80.12 421 ASP A O 1
ATOM 3362 N N . GLY A 1 422 ? -24.119 16.284 20.452 1.00 70.81 422 GLY A N 1
ATOM 3363 C CA . GLY A 1 422 ? -23.598 15.248 21.349 1.00 70.81 422 GLY A CA 1
ATOM 3364 C C . GLY A 1 422 ? -22.782 15.770 22.533 1.00 70.81 422 GLY A C 1
ATOM 3365 O O . GLY A 1 422 ? -22.638 15.070 23.536 1.00 70.81 422 GLY A O 1
ATOM 3366 N N . TYR A 1 423 ? -22.253 16.993 22.448 1.00 71.25 423 TYR A N 1
ATOM 3367 C CA . TYR A 1 423 ? -21.502 17.630 23.527 1.00 71.25 423 TYR A CA 1
ATOM 3368 C C . TYR A 1 423 ? -22.243 18.876 24.008 1.00 71.25 423 TYR A C 1
ATOM 3370 O O . TYR A 1 423 ? -22.694 19.689 23.203 1.00 71.25 423 TYR A O 1
ATOM 3378 N N . SER A 1 424 ? -22.327 19.077 25.329 1.00 63.41 424 SER A N 1
ATOM 3379 C CA . SER A 1 424 ? -22.843 20.315 25.928 1.00 63.41 424 SER A CA 1
ATOM 3380 C C . SER A 1 424 ? -21.846 21.464 25.717 1.00 63.41 424 SER A C 1
ATOM 3382 O O . SER A 1 424 ? -21.254 21.975 26.669 1.00 63.41 424 SER A O 1
ATOM 3384 N N . SER A 1 425 ? -21.607 21.818 24.453 1.00 70.75 425 SER A N 1
ATOM 3385 C CA . SER A 1 425 ? -20.707 22.883 24.032 1.00 70.75 425 SER A CA 1
ATOM 3386 C C . SER A 1 425 ? -21.131 24.177 24.709 1.00 70.75 425 SER A C 1
ATOM 3388 O O . SER A 1 425 ? -22.285 24.608 24.607 1.00 70.75 425 SER A O 1
ATOM 3390 N N . SER A 1 426 ? -20.204 24.785 25.447 1.00 78.81 426 SER A N 1
ATOM 3391 C CA . SER A 1 426 ? -20.490 26.043 26.119 1.00 78.81 426 SER A CA 1
ATOM 3392 C C . SER A 1 426 ? -20.709 27.149 25.082 1.00 78.81 426 SER A C 1
ATOM 3394 O O . SER A 1 426 ? -20.254 27.066 23.937 1.00 78.81 426 SER A O 1
ATOM 3396 N N . LEU A 1 427 ? -21.367 28.239 25.478 1.00 75.12 427 LEU A N 1
ATOM 3397 C CA . LEU A 1 427 ? -21.501 29.419 24.613 1.00 75.12 427 LEU A CA 1
ATOM 3398 C C . LEU A 1 427 ? -20.138 29.980 24.171 1.00 75.12 427 LEU A C 1
ATOM 3400 O O . LEU A 1 427 ? -20.022 30.539 23.078 1.00 75.12 427 LEU A O 1
ATOM 3404 N N . VAL A 1 428 ? -19.105 29.807 25.001 1.00 81.94 428 VAL A N 1
ATOM 3405 C CA . VAL A 1 428 ? -17.727 30.214 24.696 1.00 81.94 428 VAL A CA 1
ATOM 3406 C C . VAL A 1 428 ? -17.147 29.350 23.578 1.00 81.94 428 VAL A C 1
ATOM 3408 O O . VAL A 1 428 ? -16.571 29.891 22.635 1.00 81.94 428 VAL A O 1
ATOM 3411 N N . ASP A 1 429 ? -17.357 28.035 23.633 1.00 81.81 429 ASP A N 1
ATOM 3412 C CA . ASP A 1 429 ? -16.882 27.094 22.612 1.00 81.81 429 ASP A CA 1
ATOM 3413 C C . ASP A 1 429 ? -17.537 27.383 21.257 1.00 81.81 429 ASP A C 1
ATOM 3415 O O . ASP A 1 429 ? -16.857 27.504 20.238 1.00 81.81 429 ASP A O 1
ATOM 3419 N N . ARG A 1 430 ? -18.858 27.599 21.255 1.00 82.25 430 ARG A N 1
ATOM 3420 C CA . ARG A 1 430 ? -19.626 27.942 20.045 1.00 82.25 430 ARG A CA 1
ATOM 3421 C C . ARG A 1 430 ? -19.187 29.278 19.440 1.00 82.25 430 ARG A C 1
ATOM 3423 O O . ARG A 1 430 ? -18.994 29.375 18.230 1.00 82.25 430 ARG A O 1
ATOM 3430 N N . SER A 1 431 ? -18.969 30.297 20.274 1.00 80.75 431 SER A N 1
ATOM 3431 C CA . SER A 1 431 ? -18.479 31.608 19.819 1.00 80.75 431 SER A CA 1
ATOM 3432 C C . SER A 1 431 ? -17.059 31.521 19.255 1.00 80.75 431 SER A C 1
ATOM 3434 O O . SER A 1 431 ? -16.755 32.123 18.224 1.00 80.75 431 SER A O 1
ATOM 3436 N N . THR A 1 432 ? -16.193 30.736 19.902 1.00 84.75 432 THR A N 1
ATOM 3437 C CA . THR A 1 432 ? -14.819 30.488 19.444 1.00 84.75 432 THR A CA 1
ATOM 3438 C C . THR A 1 432 ? -14.821 29.786 18.090 1.00 84.75 432 THR A C 1
ATOM 3440 O O . THR A 1 432 ? -14.086 30.191 17.189 1.00 84.75 432 THR A O 1
ATOM 3443 N N . PHE A 1 433 ? -15.695 28.796 17.910 1.00 84.69 433 PHE A N 1
ATOM 3444 C CA . PHE A 1 433 ? -15.856 28.088 16.647 1.00 84.69 433 PHE A CA 1
ATOM 3445 C C . PHE A 1 433 ? -16.319 29.005 15.506 1.00 84.69 433 PHE A C 1
ATOM 3447 O O . PHE A 1 433 ? -15.707 29.022 14.438 1.00 84.69 433 PHE A O 1
ATOM 3454 N N . LEU A 1 434 ? -17.342 29.838 15.739 1.00 81.62 434 LEU A N 1
ATOM 3455 C CA . LEU A 1 434 ? -17.803 30.825 14.751 1.00 81.62 434 LEU A CA 1
ATOM 3456 C C . LEU A 1 434 ? -16.687 31.795 14.351 1.00 81.62 434 LEU A C 1
ATOM 3458 O O . LEU A 1 434 ? -16.528 32.119 13.173 1.00 81.62 434 LEU A O 1
ATOM 3462 N N . HIS A 1 435 ? -15.881 32.232 15.319 1.00 82.12 435 HIS A N 1
ATOM 3463 C CA . HIS A 1 435 ? -14.740 33.095 15.049 1.00 82.12 435 HIS A CA 1
ATOM 3464 C C . HIS A 1 435 ? -13.664 32.390 14.203 1.00 82.12 435 HIS A C 1
ATOM 3466 O O . HIS A 1 435 ? -13.082 33.019 13.318 1.00 82.12 435 HIS A O 1
ATOM 3472 N N . GLN A 1 436 ? -13.416 31.094 14.423 1.00 82.75 436 GLN A N 1
ATOM 3473 C CA . GLN A 1 436 ? -12.520 30.292 13.579 1.00 82.75 436 GLN A CA 1
ATOM 3474 C C . GLN A 1 436 ? -13.062 30.178 12.146 1.00 82.75 436 GLN A C 1
ATOM 3476 O O . GLN A 1 436 ? -12.356 30.544 11.210 1.00 82.75 436 GLN A O 1
ATOM 3481 N N . ILE A 1 437 ? -14.342 29.824 11.962 1.00 80.38 437 ILE A N 1
ATOM 3482 C CA . ILE A 1 437 ? -14.979 29.787 10.630 1.00 80.38 437 ILE A CA 1
ATOM 3483 C C . ILE A 1 437 ? -14.813 31.126 9.903 1.00 80.38 437 ILE A C 1
ATOM 3485 O O . ILE A 1 437 ? -14.389 31.151 8.747 1.00 80.38 437 ILE A O 1
ATOM 3489 N N . TRP A 1 438 ? -15.103 32.240 10.581 1.00 78.06 438 TRP A N 1
ATOM 3490 C CA . TRP A 1 438 ? -14.987 33.572 9.992 1.00 78.06 438 TRP A CA 1
ATOM 3491 C C . TRP A 1 438 ? -13.553 33.896 9.565 1.00 78.06 438 TRP A C 1
ATOM 3493 O O . TRP A 1 438 ? -13.327 34.376 8.454 1.00 78.06 438 TRP A O 1
ATOM 3503 N N . ARG A 1 439 ? -12.561 33.579 10.408 1.00 79.31 439 ARG A N 1
ATOM 3504 C CA . ARG A 1 439 ? -11.142 33.715 10.046 1.00 79.31 439 ARG A CA 1
ATOM 3505 C C . ARG A 1 439 ? -10.789 32.856 8.833 1.00 79.31 439 ARG A C 1
ATOM 3507 O O . ARG A 1 439 ? -10.100 33.346 7.944 1.00 79.31 439 ARG A O 1
ATOM 3514 N N . GLY A 1 440 ? -11.287 31.624 8.771 1.00 76.88 440 GLY A N 1
ATOM 3515 C CA . GLY A 1 440 ? -11.138 30.727 7.628 1.00 76.88 440 GLY A CA 1
ATOM 3516 C C . GLY A 1 440 ? -11.699 31.298 6.321 1.00 76.88 440 GLY A C 1
ATOM 3517 O O . GLY A 1 440 ? -11.035 31.232 5.289 1.00 76.88 440 GLY A O 1
ATOM 3518 N N . ILE A 1 441 ? -12.889 31.903 6.363 1.00 77.12 441 ILE A N 1
ATOM 3519 C CA . ILE A 1 441 ? -13.520 32.551 5.199 1.00 77.12 441 ILE A CA 1
ATOM 3520 C C . ILE A 1 441 ? -12.708 33.772 4.755 1.00 77.12 441 ILE A C 1
ATOM 3522 O O . ILE A 1 441 ? -12.424 33.930 3.569 1.00 77.12 441 ILE A O 1
ATOM 3526 N N . LEU A 1 442 ? -12.268 34.609 5.700 1.00 76.94 442 LEU A N 1
ATOM 3527 C CA . LEU A 1 442 ? -11.434 35.774 5.394 1.00 76.94 442 LEU A CA 1
ATOM 3528 C C . LEU A 1 442 ? -10.096 35.391 4.744 1.00 76.94 442 LEU A C 1
ATOM 3530 O O . LEU A 1 442 ? -9.614 36.129 3.886 1.00 76.94 442 LEU A O 1
ATOM 3534 N N . LEU A 1 443 ? -9.514 34.242 5.109 1.00 73.69 443 LEU A N 1
ATOM 3535 C CA . LEU A 1 443 ? -8.287 33.730 4.486 1.00 73.69 443 LEU A CA 1
ATOM 3536 C C . LEU A 1 443 ? -8.465 33.386 3.003 1.00 73.69 443 LEU A C 1
ATOM 3538 O O . LEU A 1 443 ? -7.506 33.509 2.249 1.00 73.69 443 LEU A O 1
ATOM 3542 N N . CYS A 1 444 ? -9.669 32.997 2.576 1.00 73.50 444 CYS A N 1
ATOM 3543 C CA . CYS A 1 444 ? -9.954 32.699 1.169 1.00 73.50 444 CYS A CA 1
ATOM 3544 C C . CYS A 1 444 ? -10.013 33.973 0.302 1.00 73.50 444 CYS A C 1
ATOM 3546 O O . CYS A 1 444 ? -9.870 33.905 -0.917 1.00 73.50 444 CYS A O 1
ATOM 3548 N N . GLY A 1 445 ? -10.189 35.143 0.928 1.00 71.31 445 GLY A N 1
ATOM 3549 C CA . GLY A 1 445 ? -10.294 36.432 0.251 1.00 71.31 445 GLY A CA 1
ATOM 3550 C C . GLY A 1 445 ? -11.609 36.625 -0.526 1.00 71.31 445 GLY A C 1
ATOM 3551 O O . GLY A 1 445 ? -12.410 35.706 -0.672 1.00 71.31 445 GLY A O 1
ATOM 3552 N N . PRO A 1 446 ? -11.859 37.840 -1.051 1.00 64.06 446 PRO A N 1
ATOM 3553 C CA . PRO A 1 446 ? -13.088 38.166 -1.785 1.00 64.06 446 PRO A CA 1
ATOM 3554 C C . PRO A 1 446 ? -13.159 37.538 -3.190 1.00 64.06 446 PRO A C 1
ATOM 3556 O O . PRO A 1 446 ? -14.210 37.572 -3.824 1.00 64.06 446 PRO A O 1
ATOM 3559 N N . ARG A 1 447 ? -12.035 37.013 -3.697 1.00 70.12 447 ARG A N 1
ATOM 3560 C CA . ARG A 1 447 ? -11.918 36.249 -4.947 1.00 70.12 447 ARG A CA 1
ATOM 3561 C C . ARG A 1 447 ? -10.918 35.113 -4.715 1.00 70.12 447 ARG A C 1
ATOM 3563 O O . ARG A 1 447 ? -9.721 35.348 -4.902 1.00 70.12 447 ARG A O 1
ATOM 3570 N N . PRO A 1 448 ? -11.376 33.941 -4.250 1.00 73.38 448 PRO A N 1
ATOM 3571 C CA . PRO A 1 448 ? -10.492 32.810 -4.016 1.00 73.38 448 PRO A CA 1
ATOM 3572 C C . PRO A 1 448 ? -9.891 32.333 -5.343 1.00 73.38 448 PRO A C 1
ATOM 3574 O O . PRO A 1 448 ? -10.516 32.456 -6.395 1.00 73.38 448 PRO A O 1
ATOM 3577 N N . SER A 1 449 ? -8.672 31.795 -5.317 1.00 71.94 449 SER A N 1
ATOM 3578 C CA . SER A 1 449 ? -8.190 30.980 -6.436 1.00 71.94 449 SER A CA 1
ATOM 3579 C C . SER A 1 449 ? -8.948 29.647 -6.461 1.00 71.94 449 SER A C 1
ATOM 3581 O O . SER A 1 449 ? -9.499 29.243 -5.440 1.00 71.94 449 SER A O 1
ATOM 3583 N N . LEU A 1 450 ? -8.931 28.934 -7.593 1.00 72.12 450 LEU A N 1
ATOM 3584 C CA . LEU A 1 450 ? -9.633 27.651 -7.778 1.00 72.12 450 LEU A CA 1
ATOM 3585 C C . LEU A 1 450 ? -9.398 26.647 -6.625 1.00 72.12 450 LEU A C 1
ATOM 3587 O O . LEU A 1 450 ? -10.296 25.913 -6.231 1.00 72.12 450 LEU A O 1
ATOM 3591 N N . GLU A 1 451 ? -8.197 26.641 -6.042 1.00 68.62 451 GLU A N 1
ATOM 3592 C CA . GLU A 1 451 ? -7.837 25.758 -4.925 1.00 68.62 451 GLU A CA 1
ATOM 3593 C C . GLU A 1 451 ? -8.460 26.189 -3.581 1.00 68.62 451 GLU A C 1
ATOM 3595 O O . GLU A 1 451 ? -8.786 25.351 -2.742 1.00 68.62 451 GLU A O 1
ATOM 3600 N N . PHE A 1 452 ? -8.657 27.494 -3.372 1.00 73.62 452 PHE A N 1
ATOM 3601 C CA . PHE A 1 452 ? -9.311 28.050 -2.183 1.00 73.62 452 PHE A CA 1
ATOM 3602 C C . PHE A 1 452 ? -10.836 28.155 -2.334 1.00 73.62 452 PHE A C 1
ATOM 3604 O O . PHE A 1 452 ? -11.526 28.240 -1.320 1.00 73.62 452 PHE A O 1
ATOM 3611 N N . GLU A 1 453 ? -11.378 28.103 -3.557 1.00 73.69 453 GLU A N 1
ATOM 3612 C CA . GLU A 1 453 ? -12.826 28.005 -3.798 1.00 73.69 453 GLU A CA 1
ATOM 3613 C C . GLU A 1 453 ? -13.404 26.745 -3.148 1.00 73.69 453 GLU A C 1
ATOM 3615 O O . GLU A 1 453 ? -14.415 26.821 -2.456 1.00 73.69 453 GLU A O 1
ATOM 3620 N N . ILE A 1 454 ? -12.703 25.615 -3.266 1.00 72.06 454 ILE A N 1
ATOM 3621 C CA . ILE A 1 454 ? -13.091 24.343 -2.642 1.00 72.06 454 ILE A CA 1
ATOM 3622 C C . ILE A 1 454 ? -13.109 24.464 -1.107 1.00 72.06 454 ILE A C 1
ATOM 3624 O O . ILE A 1 454 ? -14.020 23.976 -0.437 1.00 72.06 454 ILE A O 1
ATOM 3628 N N . LEU A 1 455 ? -12.114 25.143 -0.523 1.00 72.62 455 LEU A N 1
ATOM 3629 C CA . LEU A 1 455 ? -12.049 25.365 0.924 1.00 72.62 455 LEU A CA 1
ATOM 3630 C C . LEU A 1 455 ? -13.181 26.291 1.404 1.00 72.62 455 LEU A C 1
ATOM 3632 O O . LEU A 1 455 ? -13.759 26.065 2.471 1.00 72.62 455 LEU A O 1
ATOM 3636 N N . LEU A 1 456 ? -13.505 27.317 0.612 1.00 74.75 456 LEU A N 1
ATOM 3637 C CA . LEU A 1 456 ? -14.623 28.222 0.862 1.00 74.75 456 LEU A CA 1
ATOM 3638 C C . LEU A 1 456 ? -15.964 27.482 0.772 1.00 74.75 456 LEU A C 1
ATOM 3640 O O . LEU A 1 456 ? -16.820 27.680 1.633 1.00 74.75 456 LEU A O 1
ATOM 3644 N N . GLU A 1 457 ? -16.141 26.602 -0.213 1.00 72.69 457 GLU A N 1
ATOM 3645 C CA . GLU A 1 457 ? -17.340 25.777 -0.375 1.00 72.69 457 GLU A CA 1
ATOM 3646 C C . GLU A 1 457 ? -17.530 24.826 0.810 1.00 72.69 457 GLU A C 1
ATOM 3648 O O . GLU A 1 457 ? -18.612 24.781 1.387 1.00 72.69 457 GLU A O 1
ATOM 3653 N N . VAL A 1 458 ? -16.475 24.147 1.274 1.00 71.69 458 VAL A N 1
ATOM 3654 C CA . VAL A 1 458 ? -16.563 23.319 2.490 1.00 71.69 458 VAL A CA 1
ATOM 3655 C C . VAL A 1 458 ? -16.932 24.165 3.701 1.00 71.69 458 VAL A C 1
ATOM 3657 O O . VAL A 1 458 ? -17.838 23.802 4.446 1.00 71.69 458 VAL A O 1
ATOM 3660 N N . LYS A 1 459 ? -16.291 25.320 3.900 1.00 71.75 459 LYS A N 1
ATOM 3661 C CA . LYS A 1 459 ? -16.586 26.168 5.064 1.00 71.75 459 LYS A CA 1
ATOM 3662 C C . LYS A 1 459 ? -17.991 26.770 5.028 1.00 71.75 459 LYS A C 1
ATOM 3664 O O . LYS A 1 459 ? -18.579 26.978 6.083 1.00 71.75 459 LYS A O 1
ATOM 3669 N N . THR A 1 460 ? -18.536 27.046 3.847 1.00 70.25 460 THR A N 1
ATOM 3670 C CA . THR A 1 460 ? -19.886 27.607 3.693 1.00 70.25 460 THR A CA 1
ATOM 3671 C C . THR A 1 460 ? -20.961 26.520 3.711 1.00 70.25 460 THR A C 1
ATOM 3673 O O . THR A 1 460 ? -21.937 26.659 4.439 1.00 70.25 460 THR A O 1
ATOM 3676 N N . SER A 1 461 ? -20.767 25.401 3.010 1.00 64.94 461 SER A N 1
ATOM 3677 C CA . SER A 1 461 ? -21.728 24.295 2.924 1.00 64.94 461 SER A CA 1
ATOM 3678 C C . SER A 1 461 ? -21.753 23.415 4.176 1.00 64.94 461 SER A C 1
ATOM 3680 O O . SER A 1 461 ? -22.832 23.057 4.642 1.00 64.94 461 SER A O 1
ATOM 3682 N N . LEU A 1 462 ? -20.593 23.050 4.736 1.00 61.81 462 LEU A N 1
ATOM 3683 C CA . LEU A 1 462 ? -20.504 22.133 5.883 1.00 61.81 462 LEU A CA 1
ATOM 3684 C C . LEU A 1 462 ? -20.905 22.820 7.200 1.00 61.81 462 LEU A C 1
ATOM 3686 O O . LEU A 1 462 ? -21.309 22.157 8.153 1.00 61.81 462 LEU A O 1
ATOM 3690 N N . HIS A 1 463 ? -20.797 24.152 7.267 1.00 66.19 463 HIS A N 1
ATOM 3691 C CA . HIS A 1 463 ? -21.072 24.926 8.483 1.00 66.19 463 HIS A CA 1
ATOM 3692 C C . HIS A 1 463 ? -22.308 25.827 8.391 1.00 66.19 463 HIS A C 1
ATOM 3694 O O . HIS A 1 463 ? -22.686 26.406 9.408 1.00 66.19 463 HIS A O 1
ATOM 3700 N N . SER A 1 464 ? -22.983 25.917 7.237 1.00 61.72 464 SER A N 1
ATOM 3701 C CA . SER A 1 464 ? -24.256 26.648 7.098 1.00 61.72 464 SER A CA 1
ATOM 3702 C C . SER A 1 464 ? -25.303 26.234 8.150 1.00 61.72 464 SER A C 1
ATOM 3704 O O . SER A 1 464 ? -25.838 27.129 8.807 1.00 61.72 464 SER A O 1
ATOM 3706 N N . PRO A 1 465 ? -25.532 24.934 8.443 1.00 59.75 465 PRO A N 1
ATOM 3707 C CA . PRO A 1 465 ? -26.472 24.533 9.493 1.00 59.75 465 PRO A CA 1
ATOM 3708 C C . PRO A 1 465 ? -26.052 25.022 10.885 1.00 59.75 465 PRO A C 1
ATOM 3710 O O . PRO A 1 465 ? -26.882 25.501 11.649 1.00 59.75 465 PRO A O 1
ATOM 3713 N N . ALA A 1 466 ? -24.753 24.976 11.198 1.00 59.09 466 ALA A N 1
ATOM 3714 C CA . ALA A 1 466 ? -24.213 25.444 12.475 1.00 59.09 466 ALA A CA 1
ATOM 3715 C C . ALA A 1 466 ? -24.311 26.972 12.629 1.00 59.09 466 ALA A C 1
ATOM 3717 O O . ALA A 1 466 ? -24.592 27.472 13.717 1.00 59.09 466 ALA A O 1
ATOM 3718 N N . ILE A 1 467 ? -24.123 27.719 11.536 1.00 61.06 467 ILE A N 1
ATOM 3719 C CA . ILE A 1 467 ? -24.331 29.170 11.494 1.00 61.06 467 ILE A CA 1
ATOM 3720 C C . ILE A 1 467 ? -25.817 29.485 11.720 1.00 61.06 467 ILE A C 1
ATOM 3722 O O . ILE A 1 467 ? -26.131 30.335 12.548 1.00 61.06 467 ILE A O 1
ATOM 3726 N N . VAL A 1 468 ? -26.732 28.764 11.063 1.00 58.44 468 VAL A N 1
ATOM 3727 C CA . VAL A 1 468 ? -28.186 28.947 11.221 1.00 58.44 468 VAL A CA 1
ATOM 3728 C C . VAL A 1 468 ? -28.656 28.611 12.638 1.00 58.44 468 VAL A C 1
ATOM 3730 O O . VAL A 1 468 ? -29.422 29.389 13.197 1.00 58.44 468 VAL A O 1
ATOM 3733 N N . ILE A 1 469 ? -28.167 27.528 13.250 1.00 57.94 469 ILE A N 1
ATOM 3734 C CA . ILE A 1 469 ? -28.487 27.156 14.642 1.00 57.94 469 ILE A CA 1
ATOM 3735 C C . ILE A 1 469 ? -28.018 28.252 15.614 1.00 57.94 469 ILE A C 1
ATOM 3737 O O . ILE A 1 469 ? -28.788 28.718 16.453 1.00 57.94 469 ILE A O 1
ATOM 3741 N N . CYS A 1 470 ? -26.792 28.755 15.445 1.00 56.16 470 CYS A N 1
ATOM 3742 C CA . CYS A 1 470 ? -26.276 29.863 16.254 1.00 56.16 470 CYS A CA 1
ATOM 3743 C C . CYS A 1 470 ? -27.056 31.182 16.056 1.00 56.16 470 CYS A C 1
ATOM 3745 O O . CYS A 1 470 ? -27.163 31.975 16.995 1.00 56.16 470 CYS A O 1
ATOM 3747 N N . ILE A 1 471 ? -27.607 31.429 14.858 1.00 57.19 471 ILE A N 1
ATOM 3748 C CA . ILE A 1 471 ? -28.478 32.582 14.565 1.00 57.19 471 ILE A CA 1
ATOM 3749 C C . ILE A 1 471 ? -29.874 32.395 15.190 1.00 57.19 471 ILE A C 1
ATOM 3751 O O . ILE A 1 471 ? -30.387 33.328 15.807 1.00 57.19 471 ILE A O 1
ATOM 3755 N N . GLN A 1 472 ? -30.488 31.214 15.044 1.00 50.94 472 GLN A N 1
ATOM 3756 C CA . GLN A 1 472 ? -31.860 30.919 15.484 1.00 50.94 472 GLN A CA 1
ATOM 3757 C C . GLN A 1 472 ? -32.026 30.937 17.004 1.00 50.94 472 GLN A C 1
ATOM 3759 O O . GLN A 1 472 ? -33.057 31.405 17.485 1.00 50.94 472 GLN A O 1
ATOM 3764 N N . ASP A 1 473 ? -31.005 30.530 17.759 1.00 53.88 473 ASP A N 1
ATOM 3765 C CA . ASP A 1 473 ? -31.042 30.607 19.222 1.00 53.88 473 ASP A CA 1
ATOM 3766 C C . ASP A 1 473 ? -30.832 32.051 19.760 1.00 53.88 473 ASP A C 1
ATOM 3768 O O . ASP A 1 473 ? -30.825 32.269 20.971 1.00 53.88 473 ASP A O 1
ATOM 3772 N N . GLY A 1 474 ? -30.696 33.062 18.884 1.00 46.00 474 GLY A N 1
ATOM 3773 C CA . GLY A 1 474 ? -30.712 34.487 19.249 1.00 46.00 474 GLY A CA 1
ATOM 3774 C C . GLY A 1 474 ? -29.361 35.103 19.641 1.00 46.00 474 GLY A C 1
ATOM 3775 O O . GLY A 1 474 ? -29.336 36.142 20.300 1.00 46.00 474 GLY A O 1
ATOM 3776 N N . TRP A 1 475 ? -28.232 34.504 19.246 1.00 52.81 475 TRP A N 1
ATOM 3777 C CA . TRP A 1 475 ? -26.907 34.833 19.807 1.00 52.81 475 TRP A CA 1
ATOM 3778 C C . TRP A 1 475 ? -26.036 35.784 18.974 1.00 52.81 475 TRP A C 1
ATOM 3780 O O . TRP A 1 475 ? -24.928 36.120 19.391 1.00 52.81 475 TRP A O 1
ATOM 3790 N N . LEU A 1 476 ? -26.506 36.257 17.817 1.00 45.44 476 LEU A N 1
ATOM 3791 C CA . LEU A 1 476 ? -25.725 37.125 16.929 1.00 45.44 476 LEU A CA 1
ATOM 3792 C C . LEU A 1 476 ? -26.239 38.568 16.921 1.00 45.44 476 LEU A C 1
ATOM 3794 O O . LEU A 1 476 ? -26.965 38.994 16.030 1.00 45.44 476 LEU A O 1
ATOM 3798 N N . ALA A 1 477 ? -25.766 39.364 17.879 1.00 40.03 477 ALA A N 1
ATOM 3799 C CA . ALA A 1 477 ? -25.776 40.823 17.780 1.00 40.03 477 ALA A CA 1
ATOM 3800 C C . ALA A 1 477 ? -24.520 41.303 17.026 1.00 40.03 477 ALA A C 1
ATOM 3802 O O . ALA A 1 477 ? -23.670 41.992 17.583 1.00 40.03 477 ALA A O 1
ATOM 3803 N N . CYS A 1 478 ? -24.352 40.897 15.764 1.00 41.06 478 CYS A N 1
ATOM 3804 C CA . CYS A 1 478 ? -23.283 41.425 14.915 1.00 41.06 478 CYS A CA 1
ATOM 3805 C C . CYS A 1 478 ? -23.849 41.806 13.534 1.00 41.06 478 CYS A C 1
ATOM 3807 O O . CYS A 1 478 ? -24.229 40.916 12.772 1.00 41.06 478 CYS A O 1
ATOM 3809 N N . PRO A 1 479 ? -23.919 43.106 13.185 1.00 39.03 479 PRO A N 1
ATOM 3810 C CA . PRO A 1 479 ? -24.590 43.574 11.967 1.00 39.03 479 PRO A CA 1
ATOM 3811 C C . PRO A 1 479 ? -23.925 43.114 10.656 1.00 39.03 479 PRO A C 1
ATOM 3813 O O . PRO A 1 479 ? -24.526 43.226 9.592 1.00 39.03 479 PRO A O 1
ATOM 3816 N N . SER A 1 480 ? -22.717 42.549 10.715 1.00 40.00 480 SER A N 1
ATOM 3817 C CA . SER A 1 480 ? -21.954 42.071 9.554 1.00 40.00 480 SER A CA 1
ATOM 3818 C C . SER A 1 480 ? -22.407 40.705 9.011 1.00 40.00 480 SER A C 1
ATOM 3820 O O . SER A 1 480 ? -21.995 40.329 7.918 1.00 40.00 480 SER A O 1
ATOM 3822 N N . LEU A 1 481 ? -23.220 39.949 9.762 1.00 41.00 481 LEU A N 1
ATOM 3823 C CA . LEU A 1 481 ? -23.593 38.558 9.443 1.00 41.00 481 LEU A CA 1
ATOM 3824 C C . LEU A 1 481 ? -24.903 38.411 8.652 1.00 41.00 481 LEU A C 1
ATOM 3826 O O . LEU A 1 481 ? -25.176 37.336 8.129 1.00 41.00 481 LEU A O 1
ATOM 3830 N N . HIS A 1 482 ? -25.674 39.488 8.483 1.00 40.38 482 HIS A N 1
ATOM 3831 C CA . HIS A 1 482 ? -26.905 39.483 7.677 1.00 40.38 482 HIS A CA 1
ATOM 3832 C C . HIS A 1 482 ? -26.676 39.394 6.158 1.00 40.38 482 HIS A C 1
ATOM 3834 O O . HIS A 1 482 ? -27.640 39.330 5.409 1.00 40.38 482 HIS A O 1
ATOM 3840 N N . LEU A 1 483 ? -25.423 39.408 5.694 1.00 40.31 483 LEU A N 1
ATOM 3841 C CA . LEU A 1 483 ? -25.071 39.366 4.268 1.00 40.31 483 LEU A CA 1
ATOM 3842 C C . LEU A 1 483 ? -24.874 37.943 3.711 1.00 40.31 483 LEU A C 1
ATOM 3844 O O . LEU A 1 483 ? -24.613 37.802 2.520 1.00 40.31 483 LEU A O 1
ATOM 3848 N N . LEU A 1 484 ? -24.966 36.908 4.555 1.00 39.34 484 LEU A N 1
ATOM 3849 C CA . LEU A 1 484 ? -24.778 35.495 4.180 1.00 39.34 484 LEU A CA 1
ATOM 3850 C C . LEU A 1 484 ? -26.016 34.610 4.426 1.00 39.34 484 LEU A C 1
ATOM 3852 O O . LEU A 1 484 ? -25.947 33.407 4.179 1.00 39.34 484 LEU A O 1
ATOM 3856 N N . ALA A 1 485 ? -27.123 35.192 4.896 1.00 34.06 485 ALA A N 1
ATOM 3857 C CA . ALA A 1 485 ? -28.459 34.595 4.836 1.00 34.06 485 ALA A CA 1
ATOM 3858 C C . ALA A 1 485 ? -29.212 35.227 3.663 1.00 34.06 485 ALA A C 1
ATOM 3860 O O . ALA A 1 485 ? -29.930 34.484 2.960 1.00 34.06 485 ALA A O 1
#

InterPro domains:
  IPR051436 Autophagy-related EPG5 [PTHR31139] (44-443)
  IPR058750 Epg5-like, TPR [PF26573] (29-97)
  IPR059030 Epg5-like, central TPR repeats [PF26103] (354-458)

Sequence (485 aa):
MKSCLSAVVMKTQSQIGRQSRTSDDEDRGGGGGPQVEREREYLLNTLSFFQTLNLWLEEPRLHDASLYLPGLPQQYNSQRLATIFSPPEFCFWMEFVPVSEVKVRRAVLIDEWLQVESYQKTLASHTPKPPRDDAMTRIRKRLDKGKQPVAPPTLQVGPAPFEHLTEEIMLSQDSLLVFLKSDIQFVVQQASSHSTKANVLVTLDTQYMDGLPVLYSNQPRQFMVSVPCKRSSSRCAGPATIVFRYEEIELSPKWEQMLKVNRSEYEQLVASLSLPLSLDFCKAVVRMEHTVSELSRMAEQLPETERSKAVQSGVNLFYEILTSLNLDCRQFPPSCQFLTSCVQILGQEFIQKDPSQTVKILDCLIKQPSKADLLAPLFHPNNSPAHFLEMYSNVETVAREEGPNVAFSVLTKFNVQDWLDGYSSSLVDRSTFLHQIWRGILLCGPRPSLEFEILLEVKTSLHSPAIVICIQDGWLACPSLHLLA

Radius of gyration: 41.58 Å; chains: 1; bounding box: 97×121×114 Å

Organism: Geodia barretti (NCBI:txid519541)